Protein AF-0000000084335962 (afdb_homodimer)

Nearest PDB structures (foldseek):
  7f11-assembly1_B  TM=6.198E-01  e=8.170E-02  Aspergillus novofumigatus
  2bng-assembly1_B  TM=5.972E-01  e=1.696E-01  Mycobacterium tuberculosis H37Rv
  2z7a-assembly3_C-2  TM=6.739E-01  e=1.696E-01  Mycobacterium tuberculosis H37Rv
  7f0z-assembly1_A  TM=6.011E-01  e=1.330E-01  Aspergillus novofumigatus
  7f0o-assembly1_A  TM=6.010E-01  e=1.916E-01  Aspergillus novofumigatus

Solvent-accessible surface area (backbone atoms only — not comparable to full-atom values): 21129 Å² total; per-residue (Å²): 117,60,56,64,49,21,53,50,40,30,54,48,22,48,51,49,27,51,48,42,46,52,49,37,52,50,50,47,52,52,50,50,52,47,52,50,42,45,61,50,42,71,38,55,28,74,67,78,79,64,90,78,77,74,66,77,54,70,23,54,7,99,49,77,55,53,70,32,32,51,51,47,51,54,50,49,34,51,41,35,66,54,38,39,56,54,40,73,69,58,44,51,52,34,41,55,54,25,54,57,38,35,42,67,42,51,54,51,50,51,50,51,39,51,75,71,38,50,62,58,48,28,47,75,52,55,22,37,30,44,61,45,78,73,48,72,50,72,40,74,92,73,27,33,40,40,41,35,30,39,38,36,39,40,40,83,58,32,39,35,33,27,40,35,30,34,37,32,30,58,40,84,46,67,52,36,76,75,28,48,76,16,50,30,38,34,76,48,47,78,76,43,78,44,80,73,47,76,47,74,53,78,80,122,118,62,56,63,48,22,54,49,41,29,51,48,22,47,52,48,26,51,47,45,46,52,49,37,52,50,50,47,51,52,52,52,51,48,52,50,41,46,59,49,42,72,34,52,32,74,69,76,79,67,98,79,79,76,67,77,56,68,23,52,6,96,48,78,53,54,69,31,32,50,51,47,51,53,51,50,35,51,41,36,64,53,38,39,55,53,40,71,69,56,44,51,53,34,41,56,55,25,53,56,38,33,41,67,43,51,55,51,51,51,51,51,39,51,74,71,36,49,63,58,47,28,48,77,52,57,23,36,31,44,60,45,78,73,48,71,50,73,40,73,94,75,27,31,40,40,40,35,30,37,38,35,39,38,40,82,58,33,38,36,33,27,40,35,29,34,37,32,30,57,40,82,46,71,56,37,76,75,26,48,74,16,50,30,37,34,75,50,47,78,77,42,78,43,81,73,48,76,47,72,52,79,80,123

Radius of gyration: 31.2 Å; Cα contacts (8 Å, |Δi|>4): 691; chains: 2; bounding box: 43×118×67 Å

Organism: NCBI:txid1302689

InterPro domains:
  IPR022276 Conjugative transposon, TraK [TIGR03781] (3-200)

pLDDT: mean 79.62, std 20.99, range [26.0, 98.38]

Sequence (408 aa):
MLIKNIEAKIRLATVIAMGSLVSSVIICGIVSVFAFKQVANARQSVYILDNNVPILAKQTDMQVNRPAEYRAHVDLFHTLFFSLTPDDKYIEYQLKKAMYLIDESGAREYDDLKEKGFFTSILSSSSVLTLQTDSILLDVPRHYFRYYGKLKIDRRSSTLTRSLVTEGYLKDIPRSDNNPHGVLITGWKTLENKDLSDVQKNSFMLIKNIEAKIRLATVIAMGSLVSSVIICGIVSVFAFKQVANARQSVYILDNNVPILAKQTDMQVNRPAEYRAHVDLFHTLFFSLTPDDKYIEYQLKKAMYLIDESGAREYDDLKEKGFFTSILSSSSVLTLQTDSILLDVPRHYFRYYGKLKIDRRSSTLTRSLVTEGYLKDIPRSDNNPHGVLITGWKTLENKDLSDVQKNSF

Structure (mmCIF, N/CA/C/O backbone):
data_AF-0000000084335962-model_v1
#
loop_
_entity.id
_entity.type
_entity.pdbx_description
1 polymer 'Conjugative transposon TraK protein'
#
loop_
_atom_site.group_PDB
_atom_site.id
_atom_site.type_symbol
_atom_site.label_atom_id
_atom_site.label_alt_id
_atom_site.label_comp_id
_atom_site.label_asym_id
_atom_site.label_entity_id
_atom_site.label_seq_id
_atom_site.pdbx_PDB_ins_code
_atom_site.Cartn_x
_atom_site.Cartn_y
_atom_site.Cartn_z
_atom_site.occupancy
_atom_site.B_iso_or_equiv
_atom_site.auth_seq_id
_atom_site.auth_comp_id
_atom_site.auth_asym_id
_atom_site.auth_atom_id
_atom_site.pdbx_PDB_model_num
ATOM 1 N N . MET A 1 1 ? 0.056 82.062 32.281 1 54.19 1 MET A N 1
ATOM 2 C CA . MET A 1 1 ? 1.149 81.375 31.609 1 54.19 1 MET A CA 1
ATOM 3 C C . MET A 1 1 ? 1.216 79.875 32.031 1 54.19 1 MET A C 1
ATOM 5 O O . MET A 1 1 ? 1.435 79 31.219 1 54.19 1 MET A O 1
ATOM 9 N N . LEU A 1 2 ? 0.916 79.625 33.281 1 59.97 2 LEU A N 1
ATOM 10 C CA . LEU A 1 2 ? 1.034 78.312 33.906 1 59.97 2 LEU A CA 1
ATOM 11 C C . LEU A 1 2 ? -0.099 77.438 33.438 1 59.97 2 LEU A C 1
ATOM 13 O O . LEU A 1 2 ? 0.123 76.25 33.188 1 59.97 2 LEU A O 1
ATOM 17 N N . ILE A 1 3 ? -1.208 78 33.344 1 60.53 3 ILE A N 1
ATOM 18 C CA . ILE A 1 3 ? -2.4 77.188 33 1 60.53 3 ILE A CA 1
ATOM 19 C C . ILE A 1 3 ? -2.293 76.75 31.547 1 60.53 3 ILE A C 1
ATOM 21 O O . ILE A 1 3 ? -2.629 75.562 31.266 1 60.53 3 ILE A O 1
ATOM 25 N N . LYS A 1 4 ? -1.823 77.562 30.719 1 64.56 4 LYS A N 1
ATOM 26 C CA . LYS A 1 4 ? -1.651 77.188 29.312 1 64.56 4 LYS A CA 1
ATOM 27 C C . LYS A 1 4 ? -0.64 76.062 29.156 1 64.56 4 LYS A C 1
ATOM 29 O O . LYS A 1 4 ? -0.804 75.188 28.297 1 64.56 4 LYS A O 1
ATOM 34 N N . ASN A 1 5 ? 0.184 76 30.156 1 66.44 5 ASN A N 1
ATOM 35 C CA . ASN A 1 5 ? 1.223 75 30.141 1 66.44 5 ASN A CA 1
ATOM 36 C C . ASN A 1 5 ? 0.675 73.625 30.562 1 66.44 5 ASN A C 1
ATOM 38 O O . ASN A 1 5 ? 1.045 72.562 30 1 66.44 5 ASN A O 1
ATOM 42 N N . ILE A 1 6 ? -0.228 73.75 31.438 1 64.81 6 ILE A N 1
ATOM 43 C CA . ILE A 1 6 ? -0.814 72.5 31.953 1 64.81 6 ILE A CA 1
ATOM 44 C C . ILE A 1 6 ? -1.733 71.875 30.891 1 64.81 6 ILE A C 1
ATOM 46 O O . ILE A 1 6 ? -1.738 70.688 30.688 1 64.81 6 ILE A O 1
ATOM 50 N N . GLU A 1 7 ? -2.465 72.812 30.344 1 69.56 7 GLU A N 1
ATOM 51 C CA . GLU A 1 7 ? -3.355 72.375 29.281 1 69.56 7 GLU A CA 1
ATOM 52 C C . GLU A 1 7 ? -2.568 71.75 28.125 1 69.56 7 GLU A C 1
ATOM 54 O O . GLU A 1 7 ? -2.994 70.75 27.531 1 69.56 7 GLU A O 1
ATOM 59 N N . ALA A 1 8 ? -1.436 72.188 27.844 1 70.56 8 ALA A N 1
ATOM 60 C CA . ALA A 1 8 ? -0.576 71.688 26.781 1 70.56 8 ALA A CA 1
ATOM 61 C C . ALA A 1 8 ? -0.009 70.312 27.125 1 70.56 8 ALA A C 1
ATOM 63 O O . ALA A 1 8 ? 0.086 69.438 26.281 1 70.56 8 ALA A O 1
ATOM 64 N N . LYS A 1 9 ? 0.22 70.188 28.406 1 65.75 9 LYS A N 1
ATOM 65 C CA . LYS A 1 9 ? 0.768 68.875 28.875 1 65.75 9 LYS A CA 1
ATOM 66 C C . LYS A 1 9 ? -0.287 67.812 28.828 1 65.75 9 LYS A C 1
ATOM 68 O O . LYS A 1 9 ? 0.014 66.688 28.484 1 65.75 9 LYS A O 1
ATOM 73 N N . ILE A 1 10 ? -1.453 68.125 29.125 1 68.94 10 ILE A N 1
ATOM 74 C CA . ILE A 1 10 ? -2.553 67.188 29.109 1 68.94 10 ILE A CA 1
ATOM 75 C C . ILE A 1 10 ? -2.871 66.75 27.672 1 68.94 10 ILE A C 1
ATOM 77 O O . ILE A 1 10 ? -3.125 65.625 27.406 1 68.94 10 ILE A O 1
ATOM 81 N N . ARG A 1 11 ? -2.91 67.75 26.875 1 72.38 11 ARG A N 1
ATOM 82 C CA . ARG A 1 11 ? -3.15 67.5 25.453 1 72.38 11 ARG A CA 1
ATOM 83 C C . ARG A 1 11 ? -2.068 66.562 24.875 1 72.38 11 ARG A C 1
ATOM 85 O O . ARG A 1 11 ? -2.365 65.625 24.109 1 72.38 11 ARG A O 1
ATOM 92 N N . LEU A 1 12 ? -0.862 66.75 25.359 1 68.81 12 LEU A N 1
ATOM 93 C CA . LEU A 1 12 ? 0.26 65.938 24.922 1 68.81 12 LEU A CA 1
ATOM 94 C C . LEU A 1 12 ? 0.115 64.5 25.422 1 68.81 12 LEU A C 1
ATOM 96 O O . LEU A 1 12 ? 0.369 63.562 24.688 1 68.81 12 LEU A O 1
ATOM 100 N N . ALA A 1 13 ? -0.301 64.5 26.609 1 68 13 ALA A N 1
ATOM 101 C CA . ALA A 1 13 ? -0.476 63.156 27.219 1 68 13 ALA A CA 1
ATOM 102 C C . ALA A 1 13 ? -1.578 62.375 26.516 1 68 13 ALA A C 1
ATOM 104 O O . ALA A 1 13 ? -1.45 61.156 26.297 1 68 13 ALA A O 1
ATOM 105 N N . THR A 1 14 ? -2.58 63.031 26.141 1 71.44 14 THR A N 1
ATOM 106 C CA . THR A 1 14 ? -3.695 62.406 25.438 1 71.44 14 THR A CA 1
ATOM 107 C C . THR A 1 14 ? -3.275 61.969 24.047 1 71.44 14 THR A C 1
ATOM 109 O O . THR A 1 14 ? -3.648 60.875 23.578 1 71.44 14 THR A O 1
ATOM 112 N N . VAL A 1 15 ? -2.484 62.781 23.438 1 75.06 15 VAL A N 1
ATOM 113 C CA . VAL A 1 15 ? -2.006 62.469 22.094 1 75.06 15 VAL A CA 1
ATOM 114 C C . VAL A 1 15 ? -1.077 61.25 22.156 1 75.06 15 VAL A C 1
ATOM 116 O O . VAL A 1 15 ? -1.158 60.375 21.312 1 75.06 15 VAL A O 1
ATOM 119 N N . ILE A 1 16 ? -0.33 61.219 23.234 1 69.75 16 ILE A N 1
ATOM 120 C CA . ILE A 1 16 ? 0.601 60.094 23.422 1 69.75 16 ILE A CA 1
ATOM 121 C C . ILE A 1 16 ? -0.175 58.844 23.734 1 69.75 16 ILE A C 1
ATOM 123 O O . ILE A 1 16 ? 0.145 57.75 23.219 1 69.75 16 ILE A O 1
ATOM 127 N N . ALA A 1 17 ? -1.169 58.969 24.547 1 68.94 17 ALA A N 1
ATOM 128 C CA . ALA A 1 17 ? -1.993 57.812 24.922 1 68.94 17 ALA A CA 1
ATOM 129 C C . ALA A 1 17 ? -2.746 57.281 23.703 1 68.94 17 ALA A C 1
ATOM 131 O O . ALA A 1 17 ? -2.791 56.062 23.484 1 68.94 17 ALA A O 1
ATOM 132 N N . MET A 1 18 ? -3.273 58.125 22.938 1 75.12 18 MET A N 1
ATOM 133 C CA . MET A 1 18 ? -3.99 57.75 21.734 1 75.12 18 MET A CA 1
ATOM 134 C C . MET A 1 18 ? -3.037 57.125 20.719 1 75.12 18 MET A C 1
ATOM 136 O O . MET A 1 18 ? -3.373 56.125 20.062 1 75.12 18 MET A O 1
ATOM 140 N N . GLY A 1 19 ? -1.897 57.75 20.641 1 73.25 19 GLY A N 1
ATOM 141 C CA . GLY A 1 19 ? -0.88 57.219 19.766 1 73.25 19 GLY A CA 1
ATOM 142 C C . GLY A 1 19 ? -0.444 55.812 20.141 1 73.25 19 GLY A C 1
ATOM 143 O O . GLY A 1 19 ? -0.297 54.938 19.281 1 73.25 19 GLY A O 1
ATOM 144 N N . SER A 1 20 ? -0.323 55.656 21.406 1 71.06 20 SER A N 1
ATOM 145 C CA . SER A 1 20 ? 0.079 54.344 21.906 1 71.06 20 SER A CA 1
ATOM 146 C C . SER A 1 20 ? -1.002 53.281 21.656 1 71.06 20 SER A C 1
ATOM 148 O O . SER A 1 20 ? -0.699 52.156 21.312 1 71.06 20 SER A O 1
ATOM 150 N N . LEU A 1 21 ? -2.217 53.688 21.797 1 71.31 21 LEU A N 1
ATOM 151 C CA . LEU A 1 21 ? -3.34 52.781 21.547 1 71.31 21 LEU A CA 1
ATOM 152 C C . LEU A 1 21 ? -3.404 52.406 20.078 1 71.31 21 LEU A C 1
ATOM 154 O O . LEU A 1 21 ? -3.582 51.219 19.75 1 71.31 21 LEU A O 1
ATOM 158 N N . VAL A 1 22 ? -3.203 53.375 19.25 1 76.94 22 VAL A N 1
ATOM 159 C CA . VAL A 1 22 ? -3.254 53.156 17.812 1 76.94 22 VAL A CA 1
ATOM 160 C C . VAL A 1 22 ? -2.09 52.25 17.391 1 76.94 22 VAL A C 1
ATOM 162 O O . VAL A 1 22 ? -2.266 51.344 16.594 1 76.94 22 VAL A O 1
ATOM 165 N N . SER A 1 23 ? -0.954 52.469 17.969 1 73.75 23 SER A N 1
ATOM 166 C CA . SER A 1 23 ? 0.224 51.656 17.656 1 73.75 23 SER A CA 1
ATOM 167 C C . SER A 1 23 ? 0.04 50.219 18.109 1 73.75 23 SER A C 1
ATOM 169 O O . SER A 1 23 ? 0.428 49.281 17.406 1 73.75 23 SER A O 1
ATOM 171 N N . SER A 1 24 ? -0.602 50.125 19.188 1 70.56 24 SER A N 1
ATOM 172 C CA . SER A 1 24 ? -0.849 48.781 19.703 1 70.56 24 SER A CA 1
ATOM 173 C C . SER A 1 24 ? -1.813 48.031 18.812 1 70.56 24 SER A C 1
ATOM 175 O O . SER A 1 24 ? -1.619 46.844 18.562 1 70.56 24 SER A O 1
ATOM 177 N N . VAL A 1 25 ? -2.785 48.688 18.359 1 73.69 25 VAL A N 1
ATOM 178 C CA . VAL A 1 25 ? -3.771 48.062 17.484 1 73.69 25 VAL A CA 1
ATOM 179 C C . VAL A 1 25 ? -3.115 47.688 16.156 1 73.69 25 VAL A C 1
ATOM 181 O O . VAL A 1 25 ? -3.355 46.594 15.625 1 73.69 25 VAL A O 1
ATOM 184 N N . ILE A 1 26 ? -2.232 48.5 15.719 1 76.38 26 ILE A N 1
ATOM 185 C CA . ILE A 1 26 ? -1.526 48.25 14.469 1 76.38 26 ILE A CA 1
ATOM 186 C C . ILE A 1 26 ? -0.59 47.062 14.633 1 76.38 26 ILE A C 1
ATOM 188 O O . ILE A 1 26 ? -0.551 46.156 13.781 1 76.38 26 ILE A O 1
ATOM 192 N N . ILE A 1 27 ? 0.052 47.031 15.742 1 69.62 27 ILE A N 1
ATOM 193 C CA . ILE A 1 27 ? 0.98 45.938 16 1 69.62 27 ILE A CA 1
ATOM 194 C C . ILE A 1 27 ? 0.209 44.625 16.125 1 69.62 27 ILE A C 1
ATOM 196 O O . ILE A 1 27 ? 0.619 43.594 15.578 1 69.62 27 ILE A O 1
ATOM 200 N N . CYS A 1 28 ? -0.91 44.75 16.812 1 67.31 28 CYS A N 1
ATOM 201 C CA . CYS A 1 28 ? -1.752 43.562 16.969 1 67.31 28 CYS A CA 1
ATOM 202 C C . CYS A 1 28 ? -2.244 43.062 15.617 1 67.31 28 CYS A C 1
ATOM 204 O O . CYS A 1 28 ? -2.271 41.844 15.367 1 67.31 28 CYS A O 1
ATOM 206 N N . GLY A 1 29 ? -2.582 43.938 14.766 1 69.88 29 GLY A N 1
ATOM 207 C CA . GLY A 1 29 ? -3.012 43.594 13.422 1 69.88 29 GLY A CA 1
ATOM 208 C C . GLY A 1 29 ? -1.917 42.938 12.594 1 69.88 29 GLY A C 1
ATOM 209 O O . GLY A 1 29 ? -2.145 41.938 11.945 1 69.88 29 GLY A O 1
ATOM 210 N N . ILE A 1 30 ? -0.74 43.469 12.711 1 70.62 30 ILE A N 1
ATOM 211 C CA . ILE A 1 30 ? 0.401 42.969 11.953 1 70.62 30 ILE A CA 1
ATOM 212 C C . ILE A 1 30 ? 0.778 41.562 12.445 1 70.62 30 ILE A C 1
ATOM 214 O O . ILE A 1 30 ? 1.023 40.656 11.648 1 70.62 30 ILE A O 1
ATOM 218 N N . VAL A 1 31 ? 0.738 41.375 13.727 1 65.75 31 VAL A N 1
ATOM 219 C CA . VAL A 1 31 ? 1.104 40.094 14.312 1 65.75 31 VAL A CA 1
ATOM 220 C C . VAL A 1 31 ? 0.062 39.062 13.938 1 65.75 31 VAL A C 1
ATOM 222 O O . VAL A 1 31 ? 0.407 37.906 13.633 1 65.75 31 VAL A O 1
ATOM 225 N N . SER A 1 32 ? -1.162 39.469 13.867 1 66.06 32 SER A N 1
ATOM 226 C CA . SER A 1 32 ? -2.244 38.562 13.5 1 66.06 32 SER A CA 1
ATOM 227 C C . SER A 1 32 ? -2.117 38.094 12.047 1 66.06 32 SER A C 1
ATOM 229 O O . SER A 1 32 ? -2.305 36.938 11.742 1 66.06 32 SER A O 1
ATOM 231 N N . VAL A 1 33 ? -1.782 38.938 11.219 1 67.88 33 VAL A N 1
ATOM 232 C CA . VAL A 1 33 ? -1.64 38.625 9.805 1 67.88 33 VAL A CA 1
ATOM 233 C C . VAL A 1 33 ? -0.41 37.75 9.594 1 67.88 33 VAL A C 1
ATOM 235 O O . VAL A 1 33 ? -0.453 36.781 8.828 1 67.88 33 VAL A O 1
ATOM 238 N N . PHE A 1 34 ? 0.594 38.031 10.344 1 60.34 34 PHE A N 1
ATOM 239 C CA . PHE A 1 34 ? 1.812 37.25 10.242 1 60.34 34 PHE A CA 1
ATOM 240 C C . PHE A 1 34 ? 1.6 35.844 10.812 1 60.34 34 PHE A C 1
ATOM 242 O O . PHE A 1 34 ? 2.107 34.875 10.266 1 60.34 34 PHE A O 1
ATOM 249 N N . ALA A 1 35 ? 0.937 35.875 11.906 1 57.59 35 ALA A N 1
ATOM 250 C CA . ALA A 1 35 ? 0.609 34.562 12.5 1 57.59 35 ALA A CA 1
ATOM 251 C C . ALA A 1 35 ? -0.251 33.719 11.555 1 57.59 35 ALA A C 1
ATOM 253 O O . ALA A 1 35 ? -0.028 32.531 11.406 1 57.59 35 ALA A O 1
ATOM 254 N N . PHE A 1 36 ? -1.109 34.406 10.914 1 57.09 36 PHE A N 1
ATOM 255 C CA . PHE A 1 36 ? -1.964 33.75 9.938 1 57.09 36 PHE A CA 1
ATOM 256 C C . PHE A 1 36 ? -1.146 33.281 8.742 1 57.09 36 PHE A C 1
ATOM 258 O O . PHE A 1 36 ? -1.374 32.188 8.227 1 57.09 36 PHE A O 1
ATOM 265 N N . LYS A 1 37 ? -0.287 34.094 8.367 1 54.66 37 LYS A N 1
ATOM 266 C CA . LYS A 1 37 ? 0.562 33.719 7.23 1 54.66 37 LYS A CA 1
ATOM 267 C C . LYS A 1 37 ? 1.523 32.594 7.602 1 54.66 37 LYS A C 1
ATOM 269 O O . LYS A 1 37 ? 1.795 31.703 6.785 1 54.66 37 LYS A O 1
ATOM 274 N N . GLN A 1 38 ? 2.057 32.688 8.766 1 49.75 38 GLN A N 1
ATOM 275 C CA . GLN A 1 38 ? 2.957 31.641 9.203 1 49.75 38 GLN A CA 1
ATOM 276 C C . GLN A 1 38 ? 2.236 30.297 9.266 1 49.75 38 GLN A C 1
ATOM 278 O O . GLN A 1 38 ? 2.809 29.266 8.922 1 49.75 38 GLN A O 1
ATOM 283 N N . VAL A 1 39 ? 1.096 30.438 9.766 1 47.78 39 VAL A N 1
ATOM 284 C CA . VAL A 1 39 ? 0.271 29.234 9.766 1 47.78 39 VAL A CA 1
ATOM 285 C C . VAL A 1 39 ? 0.017 28.781 8.328 1 47.78 39 VAL A C 1
ATOM 287 O O . VAL A 1 39 ? 0.076 27.578 8.031 1 47.78 39 VAL A O 1
ATOM 290 N N . ALA A 1 40 ? -0.13 29.75 7.496 1 45.59 40 ALA A N 1
ATOM 291 C CA . ALA A 1 40 ? -0.346 29.469 6.082 1 45.59 40 ALA A CA 1
ATOM 292 C C . ALA A 1 40 ? 0.943 28.984 5.414 1 45.59 40 ALA A C 1
ATOM 294 O O . ALA A 1 40 ? 0.928 28.062 4.605 1 45.59 40 ALA A O 1
ATOM 295 N N . ASN A 1 41 ? 2.012 29.734 5.645 1 44.44 41 ASN A N 1
ATOM 296 C CA . ASN A 1 41 ? 3.309 29.375 5.074 1 44.44 41 ASN A CA 1
ATOM 297 C C . ASN A 1 41 ? 3.824 28.047 5.625 1 44.44 41 ASN A C 1
ATOM 299 O O . ASN A 1 41 ? 4.516 27.312 4.93 1 44.44 41 ASN A O 1
ATOM 303 N N . ALA A 1 42 ? 3.83 27.984 6.934 1 39.28 42 ALA A N 1
ATOM 304 C CA . ALA A 1 42 ? 4.18 26.656 7.426 1 39.28 42 ALA A CA 1
ATOM 305 C C . ALA A 1 42 ? 3.484 25.578 6.613 1 39.28 42 ALA A C 1
ATOM 307 O O . ALA A 1 42 ? 4.016 24.469 6.457 1 39.28 42 ALA A O 1
ATOM 308 N N . ARG A 1 43 ? 2.461 26.031 6.023 1 37.12 43 ARG A N 1
ATOM 309 C CA . ARG A 1 43 ? 1.782 25.172 5.059 1 37.12 43 ARG A CA 1
ATOM 310 C C . ARG A 1 43 ? 2.475 25.219 3.699 1 37.12 43 ARG A C 1
ATOM 312 O O . ARG A 1 43 ? 2.232 24.375 2.844 1 37.12 43 ARG A O 1
ATOM 319 N N . GLN A 1 44 ? 3.299 26.266 3.326 1 33.94 44 GLN A N 1
ATOM 320 C CA . GLN A 1 44 ? 3.811 26.5 1.979 1 33.94 44 GLN A CA 1
ATOM 321 C C . GLN A 1 44 ? 5.07 25.672 1.72 1 33.94 44 GLN A C 1
ATOM 323 O O . GLN A 1 44 ? 5.953 25.594 2.572 1 33.94 44 GLN A O 1
ATOM 328 N N . SER A 1 45 ? 5.152 24.812 0.642 1 33.16 45 SER A N 1
ATOM 329 C CA . SER A 1 45 ? 6.07 23.891 -0.019 1 33.16 45 SER A CA 1
ATOM 330 C C . SER A 1 45 ? 7.273 24.641 -0.595 1 33.16 45 SER A C 1
ATOM 332 O O . SER A 1 45 ? 7.133 25.734 -1.132 1 33.16 45 SER A O 1
ATOM 334 N N . VAL A 1 46 ? 8.438 24.578 0.016 1 28.84 46 VAL A N 1
ATOM 335 C CA . VAL A 1 46 ? 9.688 25.047 -0.561 1 28.84 46 VAL A CA 1
ATOM 336 C C . VAL A 1 46 ? 9.883 24.453 -1.949 1 28.84 46 VAL A C 1
ATOM 338 O O . VAL A 1 46 ? 9.766 23.234 -2.127 1 28.84 46 VAL A O 1
ATOM 341 N N . TYR A 1 47 ? 9.758 25.266 -2.936 1 27.78 47 TYR A N 1
ATOM 342 C CA . TYR A 1 47 ? 10.117 25.062 -4.336 1 27.78 47 TYR A CA 1
ATOM 343 C C . TYR A 1 47 ? 11.617 24.859 -4.496 1 27.78 47 TYR A C 1
ATOM 345 O O . TYR A 1 47 ? 12.414 25.719 -4.137 1 27.78 47 TYR A O 1
ATOM 353 N N . ILE A 1 48 ? 12.188 23.734 -4.188 1 27.56 48 ILE A N 1
ATOM 354 C CA . ILE A 1 48 ? 13.57 23.688 -4.629 1 27.56 48 ILE A CA 1
ATOM 355 C C . ILE A 1 48 ? 13.625 23.5 -6.145 1 27.56 48 ILE A C 1
ATOM 357 O O . ILE A 1 48 ? 13.023 22.562 -6.688 1 27.56 48 ILE A O 1
ATOM 361 N N . LEU A 1 49 ? 13.906 24.547 -6.84 1 26.45 49 LEU A N 1
ATOM 362 C CA . LEU A 1 49 ? 14.25 24.781 -8.242 1 26.45 49 LEU A CA 1
ATOM 363 C C . LEU A 1 49 ? 15.43 23.906 -8.656 1 26.45 49 LEU A C 1
ATOM 365 O O . LEU A 1 49 ? 16.578 24.203 -8.312 1 26.45 49 LEU A O 1
ATOM 369 N N . ASP A 1 50 ? 15.547 22.641 -8.406 1 27.91 50 ASP A N 1
ATOM 370 C CA . ASP A 1 50 ? 16.75 22.234 -9.141 1 27.91 50 ASP A CA 1
ATOM 371 C C . ASP A 1 50 ? 16.531 22.344 -10.648 1 27.91 50 ASP A C 1
ATOM 373 O O . ASP A 1 50 ? 15.391 22.406 -11.117 1 27.91 50 ASP A O 1
ATOM 377 N N . ASN A 1 51 ? 17.5 22.141 -11.57 1 31.41 51 ASN A N 1
ATOM 378 C CA . ASN A 1 51 ? 17.766 22.578 -12.938 1 31.41 51 ASN A CA 1
ATOM 379 C C . ASN A 1 51 ? 16.562 22.328 -13.852 1 31.41 51 ASN A C 1
ATOM 381 O O . ASN A 1 51 ? 16.203 23.188 -14.656 1 31.41 51 ASN A O 1
ATOM 385 N N . ASN A 1 52 ? 16.484 21.109 -14.812 1 29.8 52 ASN A N 1
ATOM 386 C CA . ASN A 1 52 ? 15.758 20.922 -16.062 1 29.8 52 ASN A CA 1
ATOM 387 C C . ASN A 1 52 ? 14.266 20.703 -15.82 1 29.8 52 ASN A C 1
ATOM 389 O O . ASN A 1 52 ? 13.43 21.203 -16.562 1 29.8 52 ASN A O 1
ATOM 393 N N . VAL A 1 53 ? 13.836 19.406 -15.617 1 27.64 53 VAL A N 1
ATOM 394 C CA . VAL A 1 53 ? 12.398 19.172 -15.719 1 27.64 53 VAL A CA 1
ATOM 395 C C . VAL A 1 53 ? 11.68 19.812 -14.539 1 27.64 53 VAL A C 1
ATOM 397 O O . VAL A 1 53 ? 12.016 19.562 -13.383 1 27.64 53 VAL A O 1
ATOM 400 N N . PRO A 1 54 ? 11.156 21.016 -14.82 1 28.44 54 PRO A N 1
ATOM 401 C CA . PRO A 1 54 ? 10.383 21.75 -13.812 1 28.44 54 PRO A CA 1
ATOM 402 C C . PRO A 1 54 ? 9.391 20.859 -13.07 1 28.44 54 PRO A C 1
ATOM 404 O O . PRO A 1 54 ? 8.484 20.281 -13.695 1 28.44 54 PRO A O 1
ATOM 407 N N . ILE A 1 55 ? 9.844 19.766 -12.625 1 27.8 55 ILE A N 1
ATOM 408 C CA . ILE A 1 55 ? 8.727 19.094 -11.977 1 27.8 55 ILE A CA 1
ATOM 409 C C . ILE A 1 55 ? 8.148 19.984 -10.875 1 27.8 55 ILE A C 1
ATOM 411 O O . ILE A 1 55 ? 8.852 20.375 -9.953 1 27.8 55 ILE A O 1
ATOM 415 N N . LEU A 1 56 ? 7.297 20.812 -11.289 1 26.41 56 LEU A N 1
ATOM 416 C CA . LEU A 1 56 ? 6.477 21.641 -10.422 1 26.41 56 LEU A CA 1
ATOM 417 C C . LEU A 1 56 ? 6.047 20.859 -9.18 1 26.41 56 LEU A C 1
ATOM 419 O O . LEU A 1 56 ? 5.266 19.906 -9.273 1 26.41 56 LEU A O 1
ATOM 423 N N . ALA A 1 57 ? 7.012 20.281 -8.578 1 28.88 57 ALA A N 1
ATOM 424 C CA . ALA A 1 57 ? 6.52 19.688 -7.332 1 28.88 57 ALA A CA 1
ATOM 425 C C . ALA A 1 57 ? 5.973 20.766 -6.395 1 28.88 57 ALA A C 1
ATOM 427 O O . ALA A 1 57 ? 6.719 21.625 -5.938 1 28.88 57 ALA A O 1
ATOM 428 N N . LYS A 1 58 ? 4.941 21.453 -6.832 1 29.62 58 LYS A N 1
ATOM 429 C CA . LYS A 1 58 ? 4.297 22.312 -5.844 1 29.62 58 LYS A CA 1
ATOM 430 C C . LYS A 1 58 ? 4.559 21.812 -4.426 1 29.62 58 LYS A C 1
ATOM 432 O O . LYS A 1 58 ? 4.48 20.609 -4.16 1 29.62 58 LYS A O 1
ATOM 437 N N . GLN A 1 59 ? 5.574 22.422 -3.896 1 30.97 59 GLN A N 1
ATOM 438 C CA . GLN A 1 59 ? 5.93 22.297 -2.486 1 30.97 59 GLN A CA 1
ATOM 439 C C . GLN A 1 59 ? 4.684 22.266 -1.606 1 30.97 59 GLN A C 1
ATOM 441 O O . GLN A 1 59 ? 4.168 23.312 -1.208 1 30.97 59 GLN A O 1
ATOM 446 N N . THR A 1 60 ? 3.596 21.953 -2.117 1 31.98 60 THR A N 1
ATOM 447 C CA . THR A 1 60 ? 2.611 21.922 -1.04 1 31.98 60 THR A CA 1
ATOM 448 C C . THR A 1 60 ? 3.246 21.406 0.254 1 31.98 60 THR A C 1
ATOM 450 O O . THR A 1 60 ? 4.102 20.531 0.227 1 31.98 60 THR A O 1
ATOM 453 N N . ASP A 1 61 ? 3.369 22.328 1.388 1 33.56 61 ASP A N 1
ATOM 454 C CA . ASP A 1 61 ? 3.758 21.891 2.723 1 33.56 61 ASP A CA 1
ATOM 455 C C . ASP A 1 61 ? 3.84 20.359 2.791 1 33.56 61 ASP A C 1
ATOM 457 O O . ASP A 1 61 ? 3.242 19.672 1.969 1 33.56 61 ASP A O 1
ATOM 461 N N . MET A 1 62 ? 5.098 19.844 3.383 1 38.25 62 MET A N 1
ATOM 462 C CA . MET A 1 62 ? 4.91 18.531 3.994 1 38.25 62 MET A CA 1
ATOM 463 C C . MET A 1 62 ? 3.43 18.219 4.195 1 38.25 62 MET A C 1
ATOM 465 O O . MET A 1 62 ? 3.074 17.203 4.773 1 38.25 62 MET A O 1
ATOM 469 N N . GLN A 1 63 ? 2.549 19.344 3.947 1 47.38 63 GLN A N 1
ATOM 470 C CA . GLN A 1 63 ? 1.094 19.312 4.055 1 47.38 63 GLN A CA 1
ATOM 471 C C . GLN A 1 63 ? 0.503 18.188 3.205 1 47.38 63 GLN A C 1
ATOM 473 O O . GLN A 1 63 ? 1.13 17.734 2.244 1 47.38 63 GLN A O 1
ATOM 478 N N . VAL A 1 64 ? -0.445 17.812 3.66 1 58.06 64 VAL A N 1
ATOM 479 C CA . VAL A 1 64 ? -1.287 16.672 3.318 1 58.06 64 VAL A CA 1
ATOM 480 C C . VAL A 1 64 ? -1.764 16.797 1.873 1 58.06 64 VAL A C 1
ATOM 482 O O . VAL A 1 64 ? -2.289 17.844 1.474 1 58.06 64 VAL A O 1
ATOM 485 N N . ASN A 1 65 ? -0.879 16.453 0.828 1 72.12 65 ASN A N 1
ATOM 486 C CA . ASN A 1 65 ? -1.518 16.156 -0.448 1 72.12 65 ASN A CA 1
ATOM 487 C C . ASN A 1 65 ? -2.625 15.109 -0.286 1 72.12 65 ASN A C 1
ATOM 489 O O . ASN A 1 65 ? -2.426 13.93 -0.585 1 72.12 65 ASN A O 1
ATOM 493 N N . ARG A 1 66 ? -3.705 15.695 0.144 1 81.19 66 ARG A N 1
ATOM 494 C CA . ARG A 1 66 ? -4.793 14.805 0.531 1 81.19 66 ARG A CA 1
ATOM 495 C C . ARG A 1 66 ? -5.34 14.047 -0.676 1 81.19 66 ARG A C 1
ATOM 497 O O . ARG A 1 66 ? -5.586 12.844 -0.603 1 81.19 66 ARG A O 1
ATOM 504 N N . PRO A 1 67 ? -5.453 14.758 -1.902 1 86.19 67 PRO A N 1
ATOM 505 C CA . PRO A 1 67 ? -5.941 13.992 -3.051 1 86.19 67 PRO A CA 1
ATOM 506 C C . PRO A 1 67 ? -5.023 12.828 -3.416 1 86.19 67 PRO A C 1
ATOM 508 O O . PRO A 1 67 ? -5.5 11.742 -3.766 1 86.19 67 PRO A O 1
ATOM 511 N N . ALA A 1 68 ? -3.723 13.062 -3.318 1 86.44 68 ALA A N 1
ATOM 512 C CA . ALA A 1 68 ? -2.783 11.977 -3.596 1 86.44 68 ALA A CA 1
ATOM 513 C C . ALA A 1 68 ? -2.926 10.852 -2.574 1 86.44 68 ALA A C 1
ATOM 515 O O . ALA A 1 68 ? -2.842 9.672 -2.924 1 86.44 68 ALA A O 1
ATOM 516 N N . GLU A 1 69 ? -3.121 11.188 -1.364 1 88.94 69 GLU A N 1
ATOM 517 C CA . GLU A 1 69 ? -3.311 10.195 -0.314 1 88.94 69 GLU A CA 1
ATOM 518 C C . GLU A 1 69 ? -4.605 9.414 -0.522 1 88.94 69 GLU A C 1
ATOM 520 O O . GLU A 1 69 ? -4.656 8.203 -0.283 1 88.94 69 GLU A O 1
ATOM 525 N N . TYR A 1 70 ? -5.629 10.195 -0.951 1 92.75 70 TYR A N 1
ATOM 526 C CA . TYR A 1 70 ? -6.898 9.539 -1.239 1 92.75 70 TYR A CA 1
ATOM 527 C C . TYR A 1 70 ? -6.734 8.492 -2.34 1 92.75 70 TYR A C 1
ATOM 529 O O . TYR A 1 70 ? -7.207 7.363 -2.205 1 92.75 70 TYR A O 1
ATOM 537 N N . ARG A 1 71 ? -6.07 8.852 -3.426 1 93.94 71 ARG A N 1
ATOM 538 C CA . ARG A 1 71 ? -5.855 7.914 -4.527 1 93.94 71 ARG A CA 1
ATOM 539 C C . ARG A 1 71 ? -5.043 6.711 -4.07 1 93.94 71 ARG A C 1
ATOM 541 O O . ARG A 1 71 ? -5.348 5.574 -4.438 1 93.94 71 ARG A O 1
ATOM 548 N N . ALA A 1 72 ? -4.023 6.977 -3.309 1 93.38 72 ALA A N 1
ATOM 549 C CA . ALA A 1 72 ? -3.188 5.895 -2.801 1 93.38 72 ALA A CA 1
ATOM 550 C C . ALA A 1 72 ? -3.992 4.949 -1.909 1 93.38 72 ALA A C 1
ATOM 552 O O . ALA A 1 72 ? -3.777 3.736 -1.924 1 93.38 72 ALA A O 1
ATOM 553 N N . HIS A 1 73 ? -4.828 5.52 -1.044 1 94.69 73 HIS A N 1
ATOM 554 C CA . HIS A 1 73 ? -5.676 4.727 -0.161 1 94.69 73 HIS A CA 1
ATOM 555 C C . HIS A 1 73 ? -6.602 3.814 -0.958 1 94.69 73 HIS A C 1
ATOM 557 O O . HIS A 1 73 ? -6.719 2.625 -0.654 1 94.69 73 HIS A O 1
ATOM 563 N N . VAL A 1 74 ? -7.207 4.398 -1.961 1 97.06 74 VAL A N 1
ATOM 564 C CA . VAL A 1 74 ? -8.117 3.639 -2.816 1 97.06 74 VAL A CA 1
ATOM 565 C C . VAL A 1 74 ? -7.34 2.537 -3.537 1 97.06 74 VAL A C 1
ATOM 567 O O . VAL A 1 74 ? -7.809 1.398 -3.627 1 97.06 74 VAL A O 1
ATOM 570 N N . ASP A 1 75 ? -6.207 2.902 -4.043 1 96 75 ASP A N 1
ATOM 571 C CA . ASP A 1 75 ? -5.359 1.937 -4.73 1 96 75 ASP A CA 1
ATOM 572 C C . ASP A 1 75 ? -4.957 0.796 -3.799 1 96 75 ASP A C 1
ATOM 574 O O . ASP A 1 75 ? -5.027 -0.376 -4.176 1 96 75 ASP A O 1
ATOM 578 N N . LEU A 1 76 ? -4.527 1.14 -2.627 1 95.5 76 LEU A N 1
ATOM 579 C CA . LEU A 1 76 ? -4.094 0.15 -1.646 1 95.5 76 LEU A CA 1
ATOM 580 C C . LEU A 1 76 ? -5.223 -0.813 -1.308 1 95.5 76 LEU A C 1
ATOM 582 O O . LEU A 1 76 ? -5.023 -2.029 -1.276 1 95.5 76 LEU A O 1
ATOM 586 N N . PHE A 1 77 ? -6.422 -0.292 -1.054 1 97.62 77 PHE A N 1
ATOM 587 C CA . PHE A 1 77 ? -7.562 -1.138 -0.724 1 97.62 77 PHE A CA 1
ATOM 588 C C . PHE A 1 77 ? -7.832 -2.143 -1.838 1 97.62 77 PHE A C 1
ATOM 590 O O . PHE A 1 77 ? -7.988 -3.338 -1.579 1 97.62 77 PHE A O 1
ATOM 597 N N . HIS A 1 78 ? -7.918 -1.67 -3.002 1 97.75 78 HIS A N 1
ATOM 598 C CA . HIS A 1 78 ? -8.266 -2.543 -4.117 1 97.75 78 HIS A CA 1
ATOM 599 C C . HIS A 1 78 ? -7.199 -3.611 -4.332 1 97.75 78 HIS A C 1
ATOM 601 O O . HIS A 1 78 ? -7.523 -4.758 -4.648 1 97.75 78 HIS A O 1
ATOM 607 N N . THR A 1 79 ? -5.953 -3.176 -4.211 1 95.88 79 THR A N 1
ATOM 608 C CA . THR A 1 79 ? -4.859 -4.129 -4.359 1 95.88 79 THR A CA 1
ATOM 609 C C . THR A 1 79 ? -4.949 -5.227 -3.301 1 95.88 79 THR A C 1
ATOM 611 O O . THR A 1 79 ? -4.84 -6.414 -3.619 1 95.88 79 THR A O 1
ATOM 614 N N . LEU A 1 80 ? -5.133 -4.82 -2.041 1 95.69 80 LEU A N 1
ATOM 615 C CA . LEU A 1 80 ? -5.246 -5.777 -0.944 1 95.69 80 LEU A CA 1
ATOM 616 C C . LEU A 1 80 ? -6.445 -6.699 -1.147 1 95.69 80 LEU A C 1
ATOM 618 O O . LEU A 1 80 ? -6.363 -7.898 -0.881 1 95.69 80 LEU A O 1
ATOM 622 N N . PHE A 1 81 ? -7.531 -6.184 -1.659 1 96.88 81 PHE A N 1
ATOM 623 C CA . PHE A 1 81 ? -8.797 -6.898 -1.72 1 96.88 81 PHE A CA 1
ATOM 624 C C . PHE A 1 81 ? -8.836 -7.844 -2.916 1 96.88 81 PHE A C 1
ATOM 626 O O . PHE A 1 81 ? -9.414 -8.93 -2.84 1 96.88 81 PHE A O 1
ATOM 633 N N . PHE A 1 82 ? -8.148 -7.434 -4.016 1 96.19 82 PHE A N 1
ATOM 634 C CA . PHE A 1 82 ? -8.383 -8.18 -5.25 1 96.19 82 PHE A CA 1
ATOM 635 C C . PHE A 1 82 ? -7.141 -8.945 -5.664 1 96.19 82 PHE A C 1
ATOM 637 O O . PHE A 1 82 ? -7.227 -9.922 -6.418 1 96.19 82 PHE A O 1
ATOM 644 N N . SER A 1 83 ? -5.949 -8.477 -5.344 1 95.38 83 SER A N 1
ATOM 645 C CA . SER A 1 83 ? -4.746 -9.242 -5.652 1 95.38 83 SER A CA 1
ATOM 646 C C . SER A 1 83 ? -4.562 -10.406 -4.68 1 95.38 83 SER A C 1
ATOM 648 O O . SER A 1 83 ? -4.059 -10.219 -3.568 1 95.38 83 SER A O 1
ATOM 650 N N . LEU A 1 84 ? -4.879 -11.602 -5.137 1 94.94 84 LEU A N 1
ATOM 651 C CA . LEU A 1 84 ? -4.918 -12.75 -4.242 1 94.94 84 LEU A CA 1
ATOM 652 C C . LEU A 1 84 ? -4.152 -13.93 -4.836 1 94.94 84 LEU A C 1
ATOM 654 O O . LEU A 1 84 ? -4.109 -14.094 -6.059 1 94.94 84 LEU A O 1
ATOM 658 N N . THR A 1 85 ? -3.553 -14.648 -3.986 1 93.88 85 THR A N 1
ATOM 659 C CA . THR A 1 85 ? -2.887 -15.898 -4.332 1 93.88 85 THR A CA 1
ATOM 660 C C . THR A 1 85 ? -3.539 -17.078 -3.619 1 93.88 85 THR A C 1
ATOM 662 O O . THR A 1 85 ? -4.227 -16.891 -2.611 1 93.88 85 THR A O 1
ATOM 665 N N . PRO A 1 86 ? -3.381 -18.297 -4.188 1 92.69 86 PRO A N 1
ATOM 666 C CA . PRO A 1 86 ? -4.055 -19.453 -3.596 1 92.69 86 PRO A CA 1
ATOM 667 C C . PRO A 1 86 ? -3.387 -19.938 -2.309 1 92.69 86 PRO A C 1
ATOM 669 O O . PRO A 1 86 ? -2.885 -21.062 -2.248 1 92.69 86 PRO A O 1
ATOM 672 N N . ASP A 1 87 ? -3.404 -19.156 -1.312 1 92.31 87 ASP A N 1
ATOM 673 C CA . ASP A 1 87 ? -2.934 -19.375 0.053 1 92.31 87 ASP A CA 1
ATOM 674 C C . ASP A 1 87 ? -3.908 -18.781 1.071 1 92.31 87 ASP A C 1
ATOM 676 O O . ASP A 1 87 ? -4.012 -17.562 1.206 1 92.31 87 ASP A O 1
ATOM 680 N N . ASP A 1 88 ? -4.477 -19.672 1.823 1 91.88 88 ASP A N 1
ATOM 681 C CA . ASP A 1 88 ? -5.543 -19.281 2.734 1 91.88 88 ASP A CA 1
ATOM 682 C C . ASP A 1 88 ? -5.039 -18.281 3.773 1 91.88 88 ASP A C 1
ATOM 684 O O . ASP A 1 88 ? -5.695 -17.266 4.043 1 91.88 88 ASP A O 1
ATOM 688 N N . LYS A 1 89 ? -3.93 -18.562 4.309 1 91 89 LYS A N 1
ATOM 689 C CA . LYS A 1 89 ? -3.381 -17.688 5.344 1 91 89 LYS A CA 1
ATOM 690 C C . LYS A 1 89 ? -3.051 -16.312 4.781 1 91 89 LYS A C 1
ATOM 692 O O . LYS A 1 89 ? -3.277 -15.289 5.441 1 91 89 LYS A O 1
ATOM 697 N N . TYR A 1 90 ? -2.525 -16.297 3.668 1 93 90 TYR A N 1
ATOM 698 C CA . TYR A 1 90 ? -2.152 -15.031 3.061 1 93 90 TYR A CA 1
ATOM 699 C C . TYR A 1 90 ? -3.389 -14.234 2.658 1 93 90 TYR A C 1
ATOM 701 O O . TYR A 1 90 ? -3.406 -13.008 2.764 1 93 90 TYR A O 1
ATOM 709 N N . ILE A 1 91 ? -4.379 -14.953 2.125 1 94.25 91 ILE A N 1
ATOM 710 C CA . ILE A 1 91 ? -5.633 -14.297 1.787 1 94.25 91 ILE A CA 1
ATOM 711 C C . ILE A 1 91 ? -6.211 -13.617 3.029 1 94.25 91 ILE A C 1
ATOM 713 O O . ILE A 1 91 ? -6.605 -12.453 2.98 1 94.25 91 ILE A O 1
ATOM 717 N N . GLU A 1 92 ? -6.246 -14.297 4.09 1 91.94 92 GLU A N 1
ATOM 718 C CA . GLU A 1 92 ? -6.75 -13.742 5.344 1 91.94 92 GLU A CA 1
ATOM 719 C C . GLU A 1 92 ? -5.934 -12.531 5.781 1 91.94 92 GLU A C 1
ATOM 721 O O . GLU A 1 92 ? -6.492 -11.539 6.25 1 91.94 92 GLU A O 1
ATOM 726 N N . TYR A 1 93 ? -4.699 -12.703 5.676 1 93 93 TYR A N 1
ATOM 727 C CA . TYR A 1 93 ? -3.779 -11.633 6.035 1 93 93 TYR A CA 1
ATOM 728 C C . TYR A 1 93 ? -4.082 -10.367 5.238 1 93 93 TYR A C 1
ATOM 730 O O . TYR A 1 93 ? -4.203 -9.281 5.809 1 93 93 TYR A O 1
ATOM 738 N N . GLN A 1 94 ? -4.18 -10.461 3.945 1 93.94 94 GLN A N 1
ATOM 739 C CA . GLN A 1 94 ? -4.434 -9.328 3.064 1 93.94 94 GLN A CA 1
ATOM 740 C C . GLN A 1 94 ? -5.812 -8.727 3.326 1 93.94 94 GLN A C 1
ATOM 742 O O . GLN A 1 94 ? -5.961 -7.504 3.367 1 93.94 94 GLN A O 1
ATOM 747 N N . LEU A 1 95 ? -6.777 -9.594 3.475 1 93.44 95 LEU A N 1
ATOM 748 C CA . LEU A 1 95 ? -8.141 -9.117 3.654 1 93.44 95 LEU A CA 1
ATOM 749 C C . LEU A 1 95 ? -8.305 -8.422 5.004 1 93.44 95 LEU A C 1
ATOM 751 O O . LEU A 1 95 ? -9.062 -7.461 5.125 1 93.44 95 LEU A O 1
ATOM 755 N N . LYS A 1 96 ? -7.66 -8.922 5.992 1 91.19 96 LYS A N 1
ATOM 756 C CA . LYS A 1 96 ? -7.66 -8.234 7.281 1 91.19 96 LYS A CA 1
ATOM 757 C C . LYS A 1 96 ? -7.141 -6.809 7.145 1 91.19 96 LYS A C 1
ATOM 759 O O . LYS A 1 96 ? -7.746 -5.871 7.672 1 91.19 96 LYS A O 1
ATOM 764 N N . LYS A 1 97 ? -6.059 -6.68 6.488 1 92.5 97 LYS A N 1
ATOM 765 C CA . LYS A 1 97 ? -5.496 -5.355 6.242 1 92.5 97 LYS A CA 1
ATOM 766 C C . LYS A 1 97 ? -6.465 -4.484 5.445 1 92.5 97 LYS A C 1
ATOM 768 O O . LYS A 1 97 ? -6.609 -3.293 5.727 1 92.5 97 LYS A O 1
ATOM 773 N N . ALA A 1 98 ? -7.09 -5.07 4.477 1 95.25 98 ALA A N 1
ATOM 774 C CA . ALA A 1 98 ? -8.039 -4.344 3.635 1 95.25 98 ALA A CA 1
ATOM 775 C C . ALA A 1 98 ? -9.227 -3.836 4.449 1 95.25 98 ALA A C 1
ATOM 777 O O . ALA A 1 98 ? -9.719 -2.734 4.215 1 95.25 98 ALA A O 1
ATOM 778 N N . MET A 1 99 ? -9.656 -4.594 5.395 1 93.06 99 MET A N 1
ATOM 779 C CA . MET A 1 99 ? -10.867 -4.277 6.152 1 93.06 99 MET A CA 1
ATOM 780 C C . MET A 1 99 ? -10.641 -3.062 7.047 1 93.06 99 MET A C 1
ATOM 782 O O . MET A 1 99 ? -11.602 -2.398 7.445 1 93.06 99 MET A O 1
ATOM 786 N N . TYR A 1 100 ? -9.438 -2.707 7.332 1 90.69 100 TYR A N 1
ATOM 787 C CA . TYR A 1 100 ? -9.133 -1.504 8.102 1 90.69 100 TYR A CA 1
ATOM 788 C C . TYR A 1 100 ? -9.328 -0.253 7.25 1 90.69 100 TYR A C 1
ATOM 790 O O . TYR A 1 100 ? -9.383 0.86 7.777 1 90.69 100 TYR A O 1
ATOM 798 N N . LEU A 1 101 ? -9.469 -0.398 5.965 1 95.12 101 LEU A N 1
ATOM 799 C CA . LEU A 1 101 ? -9.461 0.743 5.059 1 95.12 101 LEU A CA 1
ATOM 800 C C . LEU A 1 101 ? -10.867 1.062 4.57 1 95.12 101 LEU A C 1
ATOM 802 O O . LEU A 1 101 ? -11.078 2.064 3.883 1 95.12 101 LEU A O 1
ATOM 806 N N . ILE A 1 102 ? -11.82 0.23 4.918 1 94.44 102 ILE A N 1
ATOM 807 C CA . ILE A 1 102 ? -13.164 0.346 4.359 1 94.44 102 ILE A CA 1
ATOM 808 C C . ILE A 1 102 ? -14.195 0.138 5.461 1 94.44 102 ILE A C 1
ATOM 810 O O . ILE A 1 102 ? -13.906 -0.488 6.484 1 94.44 102 ILE A O 1
ATOM 814 N N . ASP A 1 103 ? -15.383 0.683 5.199 1 91.19 103 ASP A N 1
ATOM 815 C CA . ASP A 1 103 ? -16.453 0.529 6.172 1 91.19 103 ASP A CA 1
ATOM 816 C C . ASP A 1 103 ? -17.188 -0.799 5.984 1 91.19 103 ASP A C 1
ATOM 818 O O . ASP A 1 103 ? -16.625 -1.756 5.453 1 91.19 103 ASP A O 1
ATOM 822 N N . GLU A 1 104 ? -18.328 -0.925 6.457 1 90.88 104 GLU A N 1
ATOM 823 C CA . GLU A 1 104 ? -19.062 -2.182 6.465 1 90.88 104 GLU A CA 1
ATOM 824 C C . GLU A 1 104 ? -19.375 -2.645 5.043 1 90.88 104 GLU A C 1
ATOM 826 O O . GLU A 1 104 ? -19.656 -3.824 4.816 1 90.88 104 GLU A O 1
ATOM 831 N N . SER A 1 105 ? -19.406 -1.751 4.137 1 91.88 105 SER A N 1
ATOM 832 C CA . SER A 1 105 ? -19.672 -2.137 2.752 1 91.88 105 SER A CA 1
ATOM 833 C C . SER A 1 105 ? -18.625 -3.145 2.258 1 91.88 105 SER A C 1
ATOM 835 O O . SER A 1 105 ? -18.953 -4.031 1.464 1 91.88 105 SER A O 1
ATOM 837 N N . GLY A 1 106 ? -17.359 -3.004 2.732 1 91.44 106 GLY A N 1
ATOM 838 C CA . GLY A 1 106 ? -16.344 -3.984 2.398 1 91.44 106 GLY A CA 1
ATOM 839 C C . GLY A 1 106 ? -16.625 -5.359 2.971 1 91.44 106 GLY A C 1
ATOM 840 O O . GLY A 1 106 ? -16.469 -6.371 2.285 1 91.44 106 GLY A O 1
ATOM 841 N N . ALA A 1 107 ? -17.047 -5.344 4.23 1 89.25 107 ALA A N 1
ATOM 842 C CA . ALA A 1 107 ? -17.359 -6.609 4.887 1 89.25 107 ALA A CA 1
ATOM 843 C C . ALA A 1 107 ? -18.531 -7.305 4.199 1 89.25 107 ALA A C 1
ATOM 845 O O . ALA A 1 107 ? -18.547 -8.531 4.055 1 89.25 107 ALA A O 1
ATOM 846 N N . ARG A 1 108 ? -19.469 -6.527 3.818 1 92.12 108 ARG A N 1
ATOM 847 C CA . ARG A 1 108 ? -20.609 -7.09 3.117 1 92.12 108 ARG A CA 1
ATOM 848 C C . ARG A 1 108 ? -20.188 -7.746 1.808 1 92.12 108 ARG A C 1
ATOM 850 O O . ARG A 1 108 ? -20.641 -8.852 1.485 1 92.12 108 ARG A O 1
ATOM 857 N N . GLU A 1 109 ? -19.406 -7.086 1.067 1 91.75 109 GLU A N 1
ATOM 858 C CA . GLU A 1 109 ? -18.906 -7.656 -0.183 1 91.75 109 GLU A CA 1
ATOM 859 C C . GLU A 1 109 ? -18.078 -8.914 0.073 1 91.75 109 GLU A C 1
ATOM 861 O O . GLU A 1 109 ? -18.172 -9.883 -0.678 1 91.75 109 GLU A O 1
ATOM 866 N N . TYR A 1 110 ? -17.234 -8.852 1.057 1 91.5 110 TYR A N 1
ATOM 867 C CA . TYR A 1 110 ? -16.438 -10.016 1.434 1 91.5 110 TYR A CA 1
ATOM 868 C C . TYR A 1 110 ? -17.328 -11.211 1.732 1 91.5 110 TYR A C 1
ATOM 870 O O . TYR A 1 110 ? -17.078 -12.32 1.258 1 91.5 110 TYR A O 1
ATOM 878 N N . ASP A 1 111 ? -18.375 -10.961 2.484 1 92 111 ASP A N 1
ATOM 879 C CA . ASP A 1 111 ? -19.297 -12.031 2.852 1 92 111 ASP A CA 1
ATOM 880 C C . ASP A 1 111 ? -20.031 -12.57 1.624 1 92 111 ASP A C 1
ATOM 882 O O . ASP A 1 111 ? -20.25 -13.773 1.508 1 92 111 ASP A O 1
ATOM 886 N N . ASP A 1 112 ? -20.422 -11.719 0.781 1 92.62 112 ASP A N 1
ATOM 887 C CA . ASP A 1 112 ? -21.094 -12.117 -0.45 1 92.62 112 ASP A CA 1
ATOM 888 C C . ASP A 1 112 ? -20.188 -13.008 -1.303 1 92.62 112 ASP A C 1
ATOM 890 O O . ASP A 1 112 ? -20.625 -14.039 -1.817 1 92.62 112 ASP A O 1
ATOM 894 N N . LEU A 1 113 ? -18.953 -12.594 -1.453 1 91.44 113 LEU A N 1
ATOM 895 C CA . LEU A 1 113 ? -17.984 -13.359 -2.24 1 91.44 113 LEU A CA 1
ATOM 896 C C . LEU A 1 113 ? -17.688 -14.703 -1.579 1 91.44 113 LEU A C 1
ATOM 898 O O . LEU A 1 113 ? -17.547 -15.719 -2.264 1 91.44 113 LEU A O 1
ATOM 902 N N . LYS A 1 114 ? -17.594 -14.672 -0.322 1 92.75 114 LYS A N 1
ATOM 903 C CA . LYS A 1 114 ? -17.375 -15.898 0.433 1 92.75 114 LYS A CA 1
ATOM 904 C C . LYS A 1 114 ? -18.516 -16.891 0.239 1 92.75 114 LYS A C 1
ATOM 906 O O . LYS A 1 114 ? -18.297 -18.078 0.026 1 92.75 114 LYS A O 1
ATOM 911 N N . GLU A 1 115 ? -19.719 -16.438 0.281 1 93.75 115 GLU A N 1
ATOM 912 C CA . GLU A 1 115 ? -20.906 -17.266 0.117 1 93.75 115 GLU A CA 1
ATOM 913 C C . GLU A 1 115 ? -20.984 -17.844 -1.29 1 93.75 115 GLU A C 1
ATOM 915 O O . GLU A 1 115 ? -21.469 -18.969 -1.476 1 93.75 115 GLU A O 1
ATOM 920 N N . LYS A 1 116 ? -20.5 -17.094 -2.209 1 93.12 116 LYS A N 1
ATOM 921 C CA . LYS A 1 116 ? -20.531 -17.531 -3.602 1 93.12 116 LYS A CA 1
ATOM 922 C C . LYS A 1 116 ? -19.375 -18.484 -3.895 1 93.12 116 LYS A C 1
ATOM 924 O O . LYS A 1 116 ? -19.234 -18.969 -5.02 1 93.12 116 LYS A O 1
ATOM 929 N N . GLY A 1 117 ? -18.516 -18.656 -2.926 1 92.75 117 GLY A N 1
ATOM 930 C CA . GLY A 1 117 ? -17.422 -19.594 -3.064 1 92.75 117 GLY A CA 1
ATOM 931 C C . GLY A 1 117 ? -16.219 -19.016 -3.795 1 92.75 117 GLY A C 1
ATOM 932 O O . GLY A 1 117 ? -15.398 -19.766 -4.34 1 92.75 117 GLY A O 1
ATOM 933 N N . PHE A 1 118 ? -16.156 -17.75 -3.816 1 92 118 PHE A N 1
ATOM 934 C CA . PHE A 1 118 ? -15.117 -17.047 -4.559 1 92 118 PHE A CA 1
ATOM 935 C C . PHE A 1 118 ? -13.734 -17.422 -4.027 1 92 118 PHE A C 1
ATOM 937 O O . PHE A 1 118 ? -12.859 -17.828 -4.789 1 92 118 PHE A O 1
ATOM 944 N N . PHE A 1 119 ? -13.523 -17.344 -2.807 1 92.75 119 PHE A N 1
ATOM 945 C CA . PHE A 1 119 ? -12.211 -17.578 -2.205 1 92.75 119 PHE A CA 1
ATOM 946 C C . PHE A 1 119 ? -11.883 -19.062 -2.221 1 92.75 119 PHE A C 1
ATOM 948 O O . PHE A 1 119 ? -10.727 -19.453 -2.441 1 92.75 119 PHE A O 1
ATOM 955 N N . THR A 1 120 ? -12.844 -19.906 -2.078 1 92.38 120 THR A N 1
ATOM 956 C CA . THR A 1 120 ? -12.656 -21.344 -2.17 1 92.38 120 THR A CA 1
ATOM 957 C C . THR A 1 120 ? -12.227 -21.75 -3.58 1 92.38 120 THR A C 1
ATOM 959 O O . THR A 1 120 ? -11.406 -22.656 -3.754 1 92.38 120 THR A O 1
ATOM 962 N N . SER A 1 121 ? -12.789 -21.078 -4.523 1 92.81 121 SER A N 1
ATOM 963 C CA . SER A 1 121 ? -12.445 -21.375 -5.91 1 92.81 121 SER A CA 1
ATOM 964 C C . SER A 1 121 ? -10.992 -21.016 -6.207 1 92.81 121 SER A C 1
ATOM 966 O O . SER A 1 121 ? -10.328 -21.688 -6.992 1 92.81 121 SER A O 1
ATOM 968 N N . ILE A 1 122 ? -10.531 -19.969 -5.598 1 92.69 122 ILE A N 1
ATOM 969 C CA . ILE A 1 122 ? -9.148 -19.547 -5.777 1 92.69 122 ILE A CA 1
ATOM 970 C C . ILE A 1 122 ? -8.203 -20.625 -5.25 1 92.69 122 ILE A C 1
ATOM 972 O O . ILE A 1 122 ? -7.207 -20.953 -5.898 1 92.69 122 ILE A O 1
ATOM 976 N N . LEU A 1 123 ? -8.523 -21.172 -4.16 1 91.25 123 LEU A N 1
ATOM 977 C CA . LEU A 1 123 ? -7.711 -22.188 -3.525 1 91.25 123 LEU A CA 1
ATOM 978 C C . LEU A 1 123 ? -7.746 -23.484 -4.328 1 91.25 123 LEU A C 1
ATOM 980 O O . LEU A 1 123 ? -6.699 -24.078 -4.617 1 91.25 123 LEU A O 1
ATOM 984 N N . SER A 1 124 ? -8.945 -23.922 -4.742 1 90.88 124 SER A N 1
ATOM 985 C CA . SER A 1 124 ? -9.125 -25.203 -5.406 1 90.88 124 SER A CA 1
ATOM 986 C C . SER A 1 124 ? -8.508 -25.203 -6.797 1 90.88 124 SER A C 1
ATOM 988 O O . SER A 1 124 ? -7.977 -26.219 -7.25 1 90.88 124 SER A O 1
ATOM 990 N N . SER A 1 125 ? -8.578 -24.078 -7.438 1 88.31 125 SER A N 1
ATOM 991 C CA . SER A 1 125 ? -8.078 -24.016 -8.805 1 88.31 125 SER A CA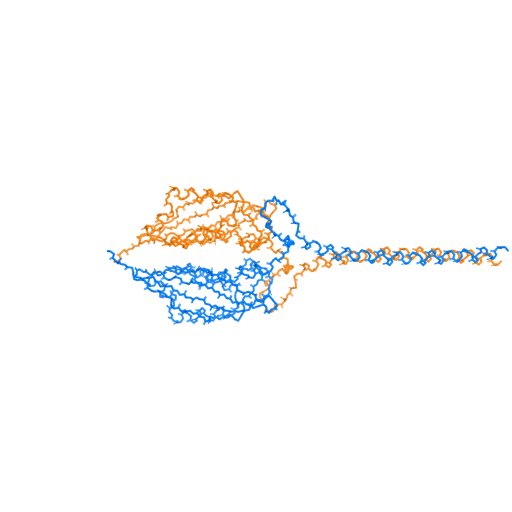 1
ATOM 992 C C . SER A 1 125 ? -6.641 -23.5 -8.844 1 88.31 125 SER A C 1
ATOM 994 O O . SER A 1 125 ? -6.07 -23.312 -9.914 1 88.31 125 SER A O 1
ATOM 996 N N . SER A 1 126 ? -6.027 -23.203 -7.691 1 88.19 126 SER A N 1
ATOM 997 C CA . SER A 1 126 ? -4.68 -22.641 -7.605 1 88.19 126 SER A CA 1
ATOM 998 C C . SER A 1 126 ? -4.531 -21.406 -8.492 1 88.19 126 SER A C 1
ATOM 1000 O O . SER A 1 126 ? -3.564 -21.297 -9.25 1 88.19 126 SER A O 1
ATOM 1002 N N . SER A 1 127 ? -5.59 -20.609 -8.445 1 92 127 SER A N 1
ATOM 1003 C CA . SER A 1 127 ? -5.625 -19.422 -9.281 1 92 127 SER A CA 1
ATOM 1004 C C . SER A 1 127 ? -4.875 -18.266 -8.625 1 92 127 SER A C 1
ATOM 1006 O O . SER A 1 127 ? -4.922 -18.094 -7.406 1 92 127 SER A O 1
ATOM 1008 N N . VAL A 1 128 ? -4.203 -17.484 -9.438 1 94.19 128 VAL A N 1
ATOM 1009 C CA . VAL A 1 128 ? -3.535 -16.266 -8.992 1 94.19 128 VAL A CA 1
ATOM 1010 C C . VAL A 1 128 ? -4.238 -15.047 -9.586 1 94.19 128 VAL A C 1
ATOM 1012 O O . VAL A 1 128 ? -4.422 -14.961 -10.797 1 94.19 128 VAL A O 1
ATOM 1015 N N . LEU A 1 129 ? -4.668 -14.172 -8.711 1 95.75 129 LEU A N 1
ATOM 1016 C CA . LEU A 1 129 ? -5.344 -12.953 -9.133 1 95.75 129 LEU A CA 1
ATOM 1017 C C . LEU A 1 129 ? -4.43 -11.742 -8.984 1 95.75 129 LEU A C 1
ATOM 1019 O O . LEU A 1 129 ? -3.863 -11.523 -7.91 1 95.75 129 LEU A O 1
ATOM 1023 N N . THR A 1 130 ? -4.23 -10.977 -10.047 1 95.81 130 THR A N 1
ATOM 1024 C CA . THR A 1 130 ? -3.422 -9.758 -10.023 1 95.81 130 THR A CA 1
ATOM 1025 C C . THR A 1 130 ? -4.23 -8.562 -10.516 1 95.81 130 THR A C 1
ATOM 1027 O O . THR A 1 130 ? -5.027 -8.688 -11.453 1 95.81 130 THR A O 1
ATOM 1030 N N . LEU A 1 131 ? -4.062 -7.484 -9.805 1 96.56 131 LEU A N 1
ATOM 1031 C CA . LEU A 1 131 ? -4.805 -6.273 -10.133 1 96.56 131 LEU A CA 1
ATOM 1032 C C . LEU A 1 131 ? -3.865 -5.172 -10.609 1 96.56 131 LEU A C 1
ATOM 1034 O O . LEU A 1 131 ? -2.838 -4.91 -9.984 1 96.56 131 LEU A O 1
ATOM 1038 N N . GLN A 1 132 ? -4.215 -4.59 -11.742 1 95.25 132 GLN A N 1
ATOM 1039 C CA . GLN A 1 132 ? -3.525 -3.402 -12.234 1 95.25 132 GLN A CA 1
ATOM 1040 C C . GLN A 1 132 ? -4.473 -2.207 -12.305 1 95.25 132 GLN A C 1
ATOM 1042 O O . GLN A 1 132 ? -5.535 -2.283 -12.922 1 95.25 132 GLN A O 1
ATOM 1047 N N . THR A 1 133 ? -4.043 -1.212 -11.648 1 95.38 133 THR A N 1
ATOM 1048 C CA . THR A 1 133 ? -4.867 -0.008 -11.617 1 95.38 133 THR A CA 1
ATOM 1049 C C . THR A 1 133 ? -4.629 0.839 -12.867 1 95.38 133 THR A C 1
ATOM 1051 O O . THR A 1 133 ? -3.484 1.165 -13.188 1 95.38 133 THR A O 1
ATOM 1054 N N . ASP A 1 134 ? -5.68 1.174 -13.531 1 93.75 134 ASP A N 1
ATOM 1055 C CA . ASP A 1 134 ? -5.586 2.068 -14.688 1 93.75 134 ASP A CA 1
ATOM 1056 C C . ASP A 1 134 ? -5.668 3.529 -14.25 1 93.75 134 ASP A C 1
ATOM 1058 O O . ASP A 1 134 ? -4.758 4.316 -14.523 1 93.75 134 ASP A O 1
ATOM 1062 N N . SER A 1 135 ? -6.836 3.818 -13.625 1 93.75 135 SER A N 1
ATOM 1063 C CA . SER A 1 135 ? -6.988 5.199 -13.18 1 93.75 135 SER A CA 1
ATOM 1064 C C . SER A 1 135 ? -7.949 5.297 -12 1 93.75 135 SER A C 1
ATOM 1066 O O . SER A 1 135 ? -8.758 4.398 -11.781 1 93.75 135 SER A O 1
ATOM 1068 N N . ILE A 1 136 ? -7.766 6.324 -11.234 1 96 136 ILE A N 1
ATOM 1069 C CA . ILE A 1 136 ? -8.656 6.641 -10.125 1 96 136 ILE A CA 1
ATOM 1070 C C . ILE A 1 136 ? -9.148 8.078 -10.25 1 96 136 ILE A C 1
ATOM 1072 O O . ILE A 1 136 ? -8.359 9.023 -10.133 1 96 136 ILE A O 1
ATOM 1076 N N . LEU A 1 137 ? -10.391 8.234 -10.477 1 95.44 137 LEU A N 1
ATOM 1077 C CA . LEU A 1 137 ? -11 9.555 -10.531 1 95.44 137 LEU A CA 1
ATOM 1078 C C . LEU A 1 137 ? -11.453 10.008 -9.148 1 95.44 137 LEU A C 1
ATOM 1080 O O . LEU A 1 137 ? -12.086 9.234 -8.414 1 95.44 137 LEU A O 1
ATOM 1084 N N . LEU A 1 138 ? -11.078 11.211 -8.805 1 94.12 138 LEU A N 1
ATOM 1085 C CA . LEU A 1 138 ? -11.414 11.734 -7.488 1 94.12 138 LEU A CA 1
ATOM 1086 C C . LEU A 1 138 ? -12.211 13.031 -7.609 1 94.12 138 LEU A C 1
ATOM 1088 O O . LEU A 1 138 ? -11.828 13.93 -8.359 1 94.12 138 LEU A O 1
ATOM 1092 N N . ASP A 1 139 ? -13.305 13.055 -6.969 1 93.06 139 ASP A N 1
ATOM 1093 C CA . ASP A 1 139 ? -14.039 14.289 -6.727 1 93.06 139 ASP A CA 1
ATOM 1094 C C . ASP A 1 139 ? -13.852 14.766 -5.289 1 93.06 139 ASP A C 1
ATOM 1096 O O . ASP A 1 139 ? -14.602 14.375 -4.398 1 93.06 139 ASP A O 1
ATOM 1100 N N . VAL A 1 140 ? -12.922 15.586 -5.113 1 83.88 140 VAL A N 1
ATOM 1101 C CA . VAL A 1 140 ? -12.453 15.945 -3.779 1 83.88 140 VAL A CA 1
ATOM 1102 C C . VAL A 1 140 ? -13.578 16.641 -3.006 1 83.88 140 VAL A C 1
ATOM 1104 O O . VAL A 1 140 ? -13.836 16.297 -1.851 1 83.88 140 VAL A O 1
ATOM 1107 N N . PRO A 1 141 ? -14.312 17.531 -3.576 1 81.81 141 PRO A N 1
ATOM 1108 C CA . PRO A 1 141 ? -15.383 18.203 -2.832 1 81.81 141 PRO A CA 1
ATOM 1109 C C . PRO A 1 141 ? -16.453 17.234 -2.33 1 81.81 141 PRO A C 1
ATOM 1111 O O . PRO A 1 141 ? -16.984 17.406 -1.228 1 81.81 141 PRO A O 1
ATOM 1114 N N . ARG A 1 142 ? -16.766 16.328 -3.113 1 89.62 142 ARG A N 1
ATOM 1115 C CA . ARG A 1 142 ? -17.812 15.391 -2.762 1 89.62 142 ARG A CA 1
ATOM 1116 C C . ARG A 1 142 ? -17.234 14.156 -2.07 1 89.62 142 ARG A C 1
ATOM 1118 O O . ARG A 1 142 ? -17.984 13.258 -1.669 1 89.62 142 ARG A O 1
ATOM 1125 N N . HIS A 1 143 ? -15.945 14.117 -1.963 1 93 143 HIS A N 1
ATOM 1126 C CA . HIS A 1 143 ? -15.273 12.961 -1.394 1 93 143 HIS A CA 1
ATOM 1127 C C . HIS A 1 143 ? -15.711 11.672 -2.082 1 93 143 HIS A C 1
ATOM 1129 O O . HIS A 1 143 ? -15.992 10.672 -1.416 1 93 143 HIS A O 1
ATOM 1135 N N . TYR A 1 144 ? -15.844 11.734 -3.355 1 96 144 TYR A N 1
ATOM 1136 C CA . TYR A 1 144 ? -16.266 10.625 -4.211 1 96 144 TYR A CA 1
ATOM 1137 C C . TYR A 1 144 ? -15.109 10.133 -5.07 1 96 144 TYR A C 1
ATOM 1139 O O . TYR A 1 144 ? -14.25 10.922 -5.484 1 96 144 TYR A O 1
ATOM 1147 N N . PHE A 1 145 ? -15.047 8.812 -5.258 1 98 145 PHE A N 1
ATOM 1148 C CA . PHE A 1 145 ? -14.047 8.273 -6.168 1 98 145 PHE A CA 1
ATOM 1149 C C . PHE A 1 145 ? -14.664 7.23 -7.098 1 98 145 PHE A C 1
ATOM 1151 O O . PHE A 1 145 ? -15.68 6.617 -6.766 1 98 145 PHE A O 1
ATOM 1158 N N . ARG A 1 146 ? -14.148 7.125 -8.227 1 97.88 146 ARG A N 1
ATOM 1159 C CA . ARG A 1 146 ? -14.391 6.031 -9.156 1 97.88 146 ARG A CA 1
ATOM 1160 C C . ARG A 1 146 ? -13.086 5.367 -9.578 1 97.88 146 ARG A C 1
ATOM 1162 O O . ARG A 1 146 ? -12.156 6.043 -10.023 1 97.88 146 ARG A O 1
ATOM 1169 N N . TYR A 1 147 ? -13 4.105 -9.352 1 98.38 147 TYR A N 1
ATOM 1170 C CA . TYR A 1 147 ? -11.797 3.32 -9.602 1 98.38 147 TYR A CA 1
ATOM 1171 C C . TYR A 1 147 ? -11.93 2.529 -10.898 1 98.38 147 TYR A C 1
ATOM 1173 O O . TYR A 1 147 ? -12.953 1.892 -11.148 1 98.38 147 TYR A O 1
ATOM 1181 N N . TYR A 1 148 ? -10.898 2.535 -11.727 1 97.38 148 TYR A N 1
ATOM 1182 C CA . TYR A 1 148 ? -10.797 1.745 -12.945 1 97.38 148 TYR A CA 1
ATOM 1183 C C . TYR A 1 148 ? -9.562 0.851 -12.922 1 97.38 148 TYR A C 1
ATOM 1185 O O . TYR A 1 148 ? -8.445 1.331 -12.719 1 97.38 148 TYR A O 1
ATOM 1193 N N . GLY A 1 149 ? -9.781 -0.411 -13.125 1 97.19 149 GLY A N 1
ATOM 1194 C CA . GLY A 1 149 ? -8.656 -1.337 -13.172 1 97.19 149 GLY A CA 1
ATOM 1195 C C . GLY A 1 149 ? -8.953 -2.588 -13.977 1 97.19 149 GLY A C 1
ATOM 1196 O O . GLY A 1 149 ? -10.055 -2.754 -14.5 1 97.19 149 GLY A O 1
ATOM 1197 N N . LYS A 1 150 ? -7.891 -3.377 -14.133 1 96.56 150 LYS A N 1
ATOM 1198 C CA . LYS A 1 150 ? -7.977 -4.668 -14.805 1 96.56 150 LYS A CA 1
ATOM 1199 C C . LYS A 1 150 ? -7.551 -5.801 -13.875 1 96.56 150 LYS A C 1
ATOM 1201 O O . LYS A 1 150 ? -6.5 -5.727 -13.234 1 96.56 150 LYS A O 1
ATOM 1206 N N . LEU A 1 151 ? -8.398 -6.719 -13.781 1 96.38 151 LEU A N 1
ATOM 1207 C CA . LEU A 1 151 ? -8.148 -7.898 -12.961 1 96.38 151 LEU A CA 1
ATOM 1208 C C . LEU A 1 151 ? -7.77 -9.094 -13.836 1 96.38 151 LEU A C 1
ATOM 1210 O O . LEU A 1 151 ? -8.508 -9.445 -14.766 1 96.38 151 LEU A O 1
ATOM 1214 N N . LYS A 1 152 ? -6.641 -9.648 -13.617 1 95.81 152 LYS A N 1
ATOM 1215 C CA . LYS A 1 152 ? -6.195 -10.844 -14.312 1 95.81 152 LYS A CA 1
ATOM 1216 C C . LYS A 1 152 ? -6.27 -12.07 -13.414 1 95.81 152 LYS A C 1
ATOM 1218 O O . LYS A 1 152 ? -5.699 -12.078 -12.32 1 95.81 152 LYS A O 1
ATOM 1223 N N . ILE A 1 153 ? -6.941 -13.008 -13.82 1 94.19 153 ILE A N 1
ATOM 1224 C CA . ILE A 1 153 ? -7.055 -14.281 -13.109 1 94.19 153 ILE A CA 1
ATOM 1225 C C . ILE A 1 153 ? -6.281 -15.359 -13.859 1 94.19 153 ILE A C 1
ATOM 1227 O O . ILE A 1 153 ? -6.707 -15.805 -14.93 1 94.19 153 ILE A O 1
ATOM 1231 N N . ASP A 1 154 ? -5.199 -15.805 -13.281 1 92.94 154 ASP A N 1
ATOM 1232 C CA . ASP A 1 154 ? -4.348 -16.812 -13.891 1 92.94 154 ASP A CA 1
ATOM 1233 C C . ASP A 1 154 ? -4.602 -18.203 -13.289 1 92.94 154 ASP A C 1
ATOM 1235 O O . ASP A 1 154 ? -4.332 -18.422 -12.109 1 92.94 154 ASP A O 1
ATOM 1239 N N . ARG A 1 155 ? -5.117 -19.047 -14.125 1 88.38 155 ARG A N 1
ATOM 1240 C CA . ARG A 1 155 ? -5.363 -20.422 -13.742 1 88.38 155 ARG A CA 1
ATOM 1241 C C . ARG A 1 155 ? -4.395 -21.375 -14.453 1 88.38 155 ARG A C 1
ATOM 1243 O O . ARG A 1 155 ? -3.609 -20.938 -15.297 1 88.38 155 ARG A O 1
ATOM 1250 N N . ARG A 1 156 ? -4.422 -22.625 -14.023 1 83.5 156 ARG A N 1
ATOM 1251 C CA . ARG A 1 156 ? -3.561 -23.625 -14.648 1 83.5 156 ARG A CA 1
ATOM 1252 C C . ARG A 1 156 ? -3.908 -23.797 -16.125 1 83.5 156 ARG A C 1
ATOM 1254 O O . ARG A 1 156 ? -3.018 -23.938 -16.969 1 83.5 156 ARG A O 1
ATOM 1261 N N . SER A 1 157 ? -5.184 -23.672 -16.453 1 85.5 157 SER A N 1
ATOM 1262 C CA . SER A 1 157 ? -5.656 -24 -17.797 1 85.5 157 SER A CA 1
ATOM 1263 C C . SER A 1 157 ? -5.887 -22.75 -18.641 1 85.5 157 SER A C 1
ATOM 1265 O O . SER A 1 157 ? -5.898 -22.828 -19.875 1 85.5 157 SER A O 1
ATOM 1267 N N . SER A 1 158 ? -6.141 -21.656 -17.953 1 91.12 158 SER A N 1
ATOM 1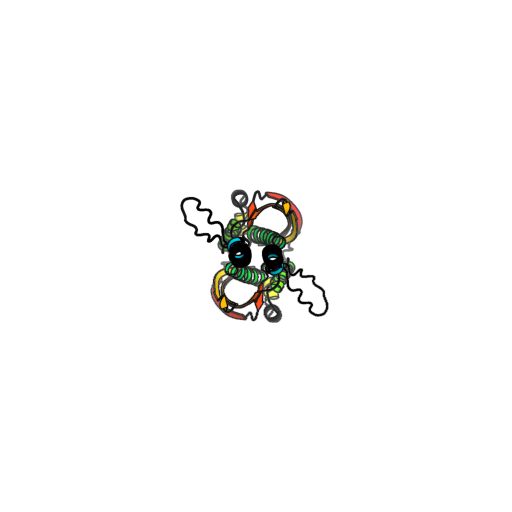268 C CA . SER A 1 158 ? -6.504 -20.469 -18.719 1 91.12 158 SER A CA 1
ATOM 1269 C C . SER A 1 158 ? -6.172 -19.188 -17.953 1 91.12 158 SER A C 1
ATOM 1271 O O . SER A 1 158 ? -5.922 -19.234 -16.75 1 91.12 158 SER A O 1
ATOM 1273 N N . THR A 1 159 ? -6.117 -18.109 -18.719 1 92.69 159 THR A N 1
ATOM 1274 C CA . THR A 1 159 ? -5.965 -16.781 -18.156 1 92.69 159 THR A CA 1
ATOM 1275 C C . THR A 1 159 ? -7.156 -15.898 -18.531 1 92.69 159 THR A C 1
ATOM 1277 O O . THR A 1 159 ? -7.422 -15.664 -19.703 1 92.69 159 THR A O 1
ATOM 1280 N N . LEU A 1 160 ? -7.809 -15.438 -17.516 1 95.06 160 LEU A N 1
ATOM 1281 C CA . LEU A 1 160 ? -8.984 -14.586 -17.688 1 95.06 160 LEU A CA 1
ATOM 1282 C C . LEU A 1 160 ? -8.672 -13.148 -17.281 1 95.06 160 LEU A C 1
ATOM 1284 O O . LEU A 1 160 ? -8.086 -12.914 -16.219 1 95.06 160 LEU A O 1
ATOM 1288 N N . THR A 1 161 ? -8.977 -12.195 -18.094 1 95.69 161 THR A N 1
ATOM 1289 C CA . THR A 1 161 ? -8.836 -10.773 -17.781 1 95.69 161 THR A CA 1
ATOM 1290 C C . THR A 1 161 ? -10.195 -10.102 -17.672 1 95.69 161 THR A C 1
ATOM 1292 O O . THR A 1 161 ? -11.047 -10.266 -18.562 1 95.69 161 THR A O 1
ATOM 1295 N N . ARG A 1 162 ? -10.375 -9.289 -16.656 1 96.69 162 ARG A N 1
ATOM 1296 C CA . ARG A 1 162 ? -11.641 -8.609 -16.406 1 96.69 162 ARG A CA 1
ATOM 1297 C C . ARG A 1 162 ? -11.43 -7.113 -16.188 1 96.69 162 ARG A C 1
ATOM 1299 O O . ARG A 1 162 ? -10.375 -6.695 -15.703 1 96.69 162 ARG A O 1
ATOM 1306 N N . SER A 1 163 ? -12.453 -6.375 -16.609 1 97 163 SER A N 1
ATOM 1307 C CA . SER A 1 163 ? -12.5 -4.961 -16.25 1 97 163 SER A CA 1
ATOM 1308 C C . SER A 1 163 ? -13.156 -4.762 -14.891 1 97 163 SER A C 1
ATOM 1310 O O . SER A 1 163 ? -14.18 -5.391 -14.586 1 97 163 SER A O 1
ATOM 1312 N N . LEU A 1 164 ? -12.57 -3.965 -14.102 1 97.19 164 LEU A N 1
ATOM 1313 C CA . LEU A 1 164 ? -13.102 -3.68 -12.773 1 97.19 164 LEU A CA 1
ATOM 1314 C C . LEU A 1 164 ? -13.336 -2.184 -12.594 1 97.19 164 LEU A C 1
ATOM 1316 O O . LEU A 1 164 ? -12.406 -1.383 -12.75 1 97.19 164 LEU A O 1
ATOM 1320 N N . VAL A 1 165 ? -14.539 -1.824 -12.367 1 97.69 165 VAL A N 1
ATOM 1321 C CA . VAL A 1 165 ? -14.898 -0.448 -12.047 1 97.69 165 VAL A CA 1
ATOM 1322 C C . VAL A 1 165 ? -15.664 -0.411 -10.727 1 97.69 165 VAL A C 1
ATOM 1324 O O . VAL A 1 165 ? -16.656 -1.12 -10.555 1 97.69 165 VAL A O 1
ATOM 1327 N N . THR A 1 166 ? -15.211 0.318 -9.781 1 97.88 166 THR A N 1
ATOM 1328 C CA . THR A 1 166 ? -15.883 0.471 -8.492 1 97.88 166 THR A CA 1
ATOM 1329 C C . THR A 1 166 ? -16.062 1.946 -8.148 1 97.88 166 THR A C 1
ATOM 1331 O O . THR A 1 166 ? -15.461 2.814 -8.789 1 97.88 166 THR A O 1
ATOM 1334 N N . GLU A 1 167 ? -16.891 2.215 -7.203 1 97.88 167 GLU A N 1
ATOM 1335 C CA . GLU A 1 167 ? -17.078 3.578 -6.715 1 97.88 167 GLU A CA 1
ATOM 1336 C C . GLU A 1 167 ? -17.344 3.594 -5.211 1 97.88 167 GLU A C 1
ATOM 1338 O O . GLU A 1 167 ? -17.594 2.547 -4.609 1 97.88 167 GLU A O 1
ATOM 1343 N N . GLY A 1 168 ? -17.219 4.738 -4.645 1 97.81 168 GLY A N 1
ATOM 1344 C CA . GLY A 1 168 ? -17.469 4.945 -3.227 1 97.81 168 GLY A CA 1
ATOM 1345 C C . GLY A 1 168 ? -17.125 6.348 -2.762 1 97.81 168 GLY A C 1
ATOM 1346 O O . GLY A 1 168 ? -16.969 7.258 -3.58 1 97.81 168 GLY A O 1
ATOM 1347 N N . TYR A 1 169 ? -17.188 6.477 -1.496 1 96 169 TYR A N 1
ATOM 1348 C CA . TYR A 1 169 ? -16.906 7.773 -0.889 1 96 169 TYR A CA 1
ATOM 1349 C C . TYR A 1 169 ? -15.766 7.676 0.107 1 96 169 TYR A C 1
ATOM 1351 O O . TYR A 1 169 ? -15.367 6.578 0.503 1 96 169 TYR A O 1
ATOM 1359 N N . LEU A 1 170 ? -15.188 8.828 0.383 1 95.31 170 LEU A N 1
ATOM 1360 C CA . LEU A 1 170 ? -14.047 8.898 1.289 1 95.31 170 LEU A CA 1
ATOM 1361 C C . LEU A 1 170 ? -14.383 9.742 2.518 1 95.31 170 LEU A C 1
ATOM 1363 O O . LEU A 1 170 ? -15.016 10.789 2.402 1 95.31 170 LEU A O 1
ATOM 1367 N N . LYS A 1 171 ? -14.039 9.188 3.65 1 90.12 171 LYS A N 1
ATOM 1368 C CA . LYS A 1 171 ? -14.242 9.875 4.922 1 90.12 171 LYS A CA 1
ATOM 1369 C C . LYS A 1 171 ? -12.938 9.992 5.699 1 90.12 171 LYS A C 1
ATOM 1371 O O . LYS A 1 171 ? -12.234 9 5.902 1 90.12 171 LYS A O 1
ATOM 1376 N N . ASP A 1 172 ? -12.641 11.148 6.066 1 84.62 172 ASP A N 1
ATOM 1377 C CA . ASP A 1 172 ? -11.414 11.352 6.84 1 84.62 172 ASP A CA 1
ATOM 1378 C C . ASP A 1 172 ? -11.578 10.844 8.266 1 84.62 172 ASP A C 1
ATOM 1380 O O . ASP A 1 172 ? -12.609 11.062 8.898 1 84.62 172 ASP A O 1
ATOM 1384 N N . ILE A 1 173 ? -10.594 10.078 8.766 1 81.25 173 ILE A N 1
ATOM 1385 C CA . ILE A 1 173 ? -10.539 9.57 10.133 1 81.25 173 ILE A CA 1
ATOM 1386 C C . ILE A 1 173 ? -9.148 9.812 10.711 1 81.25 173 ILE A C 1
ATOM 1388 O O . ILE A 1 173 ? -8.203 10.117 9.977 1 81.25 173 ILE A O 1
ATOM 1392 N N . PRO A 1 174 ? -9.008 9.734 11.953 1 75.94 174 PRO A N 1
ATOM 1393 C CA . PRO A 1 174 ? -7.656 9.875 12.508 1 75.94 174 PRO A CA 1
ATOM 1394 C C . PRO A 1 174 ? -6.703 8.789 12.016 1 75.94 174 PRO A C 1
ATOM 1396 O O . PRO A 1 174 ? -7.105 7.637 11.852 1 75.94 174 PRO A O 1
ATOM 1399 N N . ARG A 1 175 ? -5.512 9.18 11.766 1 80.69 175 ARG A N 1
ATOM 1400 C CA . ARG A 1 175 ? -4.496 8.25 11.289 1 80.69 175 ARG A CA 1
ATOM 1401 C C . ARG A 1 175 ? -4.129 7.234 12.367 1 80.69 175 ARG A C 1
ATOM 1403 O O . ARG A 1 175 ? -4.098 7.566 13.555 1 80.69 175 ARG A O 1
ATOM 1410 N N . SER A 1 176 ? -3.953 5.98 12 1 79.94 176 SER A N 1
ATOM 1411 C CA . SER A 1 176 ? -3.502 4.879 12.844 1 79.94 176 SER A CA 1
ATOM 1412 C C . SER A 1 176 ? -2.492 4.004 12.117 1 79.94 176 SER A C 1
ATOM 1414 O O . SER A 1 176 ? -2.244 4.191 10.922 1 79.94 176 SER A O 1
ATOM 1416 N N . ASP A 1 177 ? -1.896 3.084 12.805 1 80.06 177 ASP A N 1
ATOM 1417 C CA . ASP A 1 177 ? -0.922 2.176 12.203 1 80.06 177 ASP A CA 1
ATOM 1418 C C . ASP A 1 177 ? -1.567 1.309 11.125 1 80.06 177 ASP A C 1
ATOM 1420 O O . ASP A 1 177 ? -0.919 0.948 10.141 1 80.06 177 ASP A O 1
ATOM 1424 N N . ASN A 1 178 ? -2.828 1.025 11.383 1 83.56 178 ASN A N 1
ATOM 1425 C CA . ASN A 1 178 ? -3.516 0.16 10.43 1 83.56 178 ASN A CA 1
ATOM 1426 C C . ASN A 1 178 ? -4.125 0.961 9.281 1 83.56 178 ASN A C 1
ATOM 1428 O O . ASN A 1 178 ? -4.504 0.394 8.258 1 83.56 178 ASN A O 1
ATOM 1432 N N . ASN A 1 179 ? -4.211 2.258 9.539 1 86.31 179 ASN A N 1
ATOM 1433 C CA . ASN A 1 179 ? -4.707 3.172 8.508 1 86.31 179 ASN A CA 1
ATOM 1434 C C . ASN A 1 179 ? -3.914 4.477 8.492 1 86.31 179 ASN A C 1
ATOM 1436 O O . ASN A 1 179 ? -4.398 5.508 8.953 1 86.31 179 ASN A O 1
ATOM 1440 N N . PRO A 1 180 ? -2.748 4.344 7.883 1 83.75 180 PRO A N 1
ATOM 1441 C CA . PRO A 1 180 ? -1.827 5.48 7.957 1 83.75 180 PRO A CA 1
ATOM 1442 C C . PRO A 1 180 ? -2.311 6.688 7.152 1 83.75 180 PRO A C 1
ATOM 1444 O O . PRO A 1 180 ? -1.864 7.812 7.387 1 83.75 180 PRO A O 1
ATOM 1447 N N . HIS A 1 181 ? -3.207 6.492 6.211 1 85.38 181 HIS A N 1
ATOM 1448 C CA . HIS A 1 181 ? -3.717 7.59 5.398 1 85.38 181 HIS A CA 1
ATOM 1449 C C . HIS A 1 181 ? -4.812 8.359 6.133 1 85.38 181 HIS A C 1
ATOM 1451 O O . HIS A 1 181 ? -5.156 9.477 5.742 1 85.38 181 HIS A O 1
ATOM 1457 N N . GLY A 1 182 ? -5.34 7.734 7.191 1 86.56 182 GLY A N 1
ATOM 1458 C CA . GLY A 1 182 ? -6.438 8.383 7.895 1 86.56 182 GLY A CA 1
ATOM 1459 C C . GLY A 1 182 ? -7.656 8.609 7.02 1 86.56 182 GLY A C 1
ATOM 1460 O O . GLY A 1 182 ? -8.25 9.688 7.039 1 86.56 182 GLY A O 1
ATOM 1461 N N . VAL A 1 183 ? -7.918 7.664 6.211 1 90.94 183 VAL A N 1
ATOM 1462 C CA . VAL A 1 183 ? -9.047 7.711 5.289 1 90.94 183 VAL A CA 1
ATOM 1463 C C . VAL A 1 183 ? -9.828 6.402 5.359 1 90.94 183 VAL A C 1
ATOM 1465 O O . VAL A 1 183 ? -9.242 5.324 5.484 1 90.94 183 VAL A O 1
ATOM 1468 N N . LEU A 1 184 ? -11.156 6.539 5.305 1 91.69 184 LEU A N 1
ATOM 1469 C CA . LEU A 1 184 ? -12.008 5.359 5.238 1 91.69 184 LEU A CA 1
ATOM 1470 C C . LEU A 1 184 ? -12.867 5.383 3.979 1 91.69 184 LEU A C 1
ATOM 1472 O O . LEU A 1 184 ? -13.469 6.406 3.65 1 91.69 184 LEU A O 1
ATOM 1476 N N . ILE A 1 185 ? -12.828 4.324 3.299 1 96.88 185 ILE A N 1
ATOM 1477 C CA . ILE A 1 185 ? -13.727 4.176 2.16 1 96.88 185 ILE A CA 1
ATOM 1478 C C . ILE A 1 185 ? -15.125 3.834 2.652 1 96.88 185 ILE A C 1
ATOM 1480 O O . ILE A 1 185 ? -15.297 2.951 3.498 1 96.88 185 ILE A O 1
ATOM 1484 N N . THR A 1 186 ? -16.156 4.543 2.145 1 95.25 186 THR A N 1
ATOM 1485 C CA . THR A 1 186 ? -17.531 4.301 2.555 1 95.25 186 THR A CA 1
ATOM 1486 C C . THR A 1 186 ? -18.438 4.125 1.339 1 95.25 186 THR A C 1
ATOM 1488 O O . THR A 1 186 ? -18.156 4.656 0.265 1 95.25 186 THR A O 1
ATOM 1491 N N . GLY A 1 187 ? -19.516 3.332 1.58 1 95.19 187 GLY A N 1
ATOM 1492 C CA . GLY A 1 187 ? -20.469 3.123 0.506 1 95.19 187 GLY A CA 1
ATOM 1493 C C . GLY A 1 187 ? -19.844 2.527 -0.742 1 95.19 187 GLY A C 1
ATOM 1494 O O . GLY A 1 187 ? -20.125 2.979 -1.855 1 95.19 187 GLY A O 1
ATOM 1495 N N . TRP A 1 188 ? -18.938 1.64 -0.596 1 96.88 188 TRP A N 1
ATOM 1496 C CA . TRP A 1 188 ? -18.188 1.034 -1.693 1 96.88 188 TRP A CA 1
ATOM 1497 C C . TRP A 1 188 ? -19.047 0.025 -2.445 1 96.88 188 TRP A C 1
ATOM 1499 O O . TRP A 1 188 ? -19.766 -0.769 -1.832 1 96.88 188 TRP A O 1
ATOM 1509 N N . LYS A 1 189 ? -19.031 0.049 -3.773 1 95.56 189 LYS A N 1
ATOM 1510 C CA . LYS A 1 189 ? -19.75 -0.917 -4.59 1 95.56 189 LYS A CA 1
ATOM 1511 C C . LYS A 1 189 ? -19.031 -1.174 -5.91 1 95.56 189 LYS A C 1
ATOM 1513 O O . LYS A 1 189 ? -18.328 -0.302 -6.418 1 95.56 189 LYS A O 1
ATOM 1518 N N . THR A 1 190 ? -19.25 -2.297 -6.414 1 95.31 190 THR A N 1
ATOM 1519 C CA . THR A 1 190 ? -18.734 -2.654 -7.73 1 95.31 190 THR A CA 1
ATOM 1520 C C . THR A 1 190 ? -19.734 -2.291 -8.82 1 95.31 190 THR A C 1
ATOM 1522 O O . THR A 1 190 ? -20.891 -2.686 -8.758 1 95.31 190 THR A O 1
ATOM 1525 N N . LEU A 1 191 ? -19.234 -1.557 -9.773 1 95.5 191 LEU A N 1
ATOM 1526 C CA . LEU A 1 191 ? -20.094 -1.132 -10.875 1 95.5 191 LEU A CA 1
ATOM 1527 C C . LEU A 1 191 ? -19.984 -2.084 -12.055 1 95.5 191 LEU A C 1
ATOM 1529 O O . LEU A 1 191 ? -20.969 -2.338 -12.758 1 95.5 191 LEU A O 1
ATOM 1533 N N . GLU A 1 192 ? -18.781 -2.443 -12.273 1 94.25 192 GLU A N 1
ATOM 1534 C CA . GLU A 1 192 ? -18.5 -3.305 -13.414 1 94.25 192 GLU A CA 1
ATOM 1535 C C . GLU A 1 192 ? -17.438 -4.348 -13.07 1 94.25 192 GLU A C 1
ATOM 1537 O O . GLU A 1 192 ? -16.469 -4.047 -12.375 1 94.25 192 GLU A O 1
ATOM 1542 N N . ASN A 1 193 ? -17.594 -5.539 -13.43 1 92.94 193 ASN A N 1
ATOM 1543 C CA . ASN A 1 193 ? -16.688 -6.68 -13.367 1 92.94 193 ASN A CA 1
ATOM 1544 C C . ASN A 1 193 ? -16.875 -7.613 -14.562 1 92.94 193 ASN A C 1
ATOM 1546 O O . ASN A 1 193 ? -17.375 -8.734 -14.406 1 92.94 193 ASN A O 1
ATOM 1550 N N . LYS A 1 194 ? -16.406 -7.172 -15.68 1 94.31 194 LYS A N 1
ATOM 1551 C CA . LYS A 1 194 ? -16.766 -7.812 -16.953 1 94.31 194 LYS A CA 1
ATOM 1552 C C . LYS A 1 194 ? -15.562 -8.531 -17.547 1 94.31 194 LYS A C 1
ATOM 1554 O O . LYS A 1 194 ? -14.438 -8.016 -17.516 1 94.31 194 LYS A O 1
ATOM 1559 N N . ASP A 1 195 ? -15.805 -9.609 -18.203 1 93.25 195 ASP A N 1
ATOM 1560 C CA . ASP A 1 195 ? -14.758 -10.367 -18.891 1 93.25 195 ASP A CA 1
ATOM 1561 C C . ASP A 1 195 ? -14.328 -9.664 -20.172 1 93.25 195 ASP A C 1
ATOM 1563 O O . ASP A 1 195 ? -15.172 -9.344 -21.016 1 93.25 195 ASP A O 1
ATOM 1567 N N . LEU A 1 196 ? -13.102 -9.438 -20.234 1 93.38 196 LEU A N 1
ATOM 1568 C CA . LEU A 1 196 ? -12.555 -8.805 -21.422 1 93.38 196 LEU A CA 1
ATOM 1569 C C . LEU A 1 196 ? -11.93 -9.836 -22.359 1 93.38 196 LEU A C 1
ATOM 1571 O O . LEU A 1 196 ? -12.078 -9.75 -23.578 1 93.38 196 LEU A O 1
ATOM 1575 N N . SER A 1 197 ? -11.211 -10.781 -21.797 1 91.81 197 SER A N 1
ATOM 1576 C CA . SER A 1 197 ? -10.555 -11.812 -22.594 1 91.81 197 SER A CA 1
ATOM 1577 C C . SER A 1 197 ? -10.352 -13.086 -21.781 1 91.81 197 SER A C 1
ATOM 1579 O O . SER A 1 197 ? -10.258 -13.039 -20.547 1 91.81 197 SER A O 1
ATOM 1581 N N . ASP A 1 198 ? -10.367 -14.203 -22.5 1 90.88 198 ASP A N 1
ATOM 1582 C CA . ASP A 1 198 ? -10.094 -15.531 -21.953 1 90.88 198 ASP A CA 1
ATOM 1583 C C . ASP A 1 198 ? -9.172 -16.328 -22.875 1 90.88 198 ASP A C 1
ATOM 1585 O O . ASP A 1 198 ? -9.602 -16.812 -23.938 1 90.88 198 ASP A O 1
ATOM 1589 N N . VAL A 1 199 ? -7.973 -16.453 -22.438 1 90.25 199 VAL A N 1
ATOM 1590 C CA . VAL A 1 199 ? -6.973 -17.125 -23.266 1 90.25 199 VAL A CA 1
ATOM 1591 C C . VAL A 1 199 ? -6.645 -18.484 -22.672 1 90.25 199 VAL A C 1
ATOM 1593 O O . VAL A 1 199 ? -6.234 -18.594 -21.516 1 90.25 199 VAL A O 1
ATOM 1596 N N . GLN A 1 200 ? -6.789 -19.547 -23.438 1 88.69 200 GLN A N 1
ATOM 1597 C CA . GLN A 1 200 ? -6.477 -20.906 -23 1 88.69 200 GLN A CA 1
ATOM 1598 C C . GLN A 1 200 ? -4.98 -21.188 -23.094 1 88.69 200 GLN A C 1
ATOM 1600 O O . GLN A 1 200 ? -4.328 -20.766 -24.062 1 88.69 200 GLN A O 1
ATOM 1605 N N . LYS A 1 201 ? -4.395 -21.734 -22.016 1 82.88 201 LYS A N 1
ATOM 1606 C CA . LYS A 1 201 ? -2.971 -22.062 -22.016 1 82.88 201 LYS A CA 1
ATOM 1607 C C . LYS A 1 201 ? -2.719 -23.422 -22.688 1 82.88 201 LYS A C 1
ATOM 1609 O O . LYS A 1 201 ? -3.52 -24.344 -22.547 1 82.88 201 LYS A O 1
ATOM 1614 N N . ASN A 1 202 ? -1.993 -23.547 -23.828 1 65.81 202 ASN A N 1
ATOM 1615 C CA . ASN A 1 202 ? -1.701 -24.797 -24.531 1 65.81 202 ASN A CA 1
ATOM 1616 C C . ASN A 1 202 ? -0.925 -25.766 -23.656 1 65.81 202 ASN A C 1
ATOM 1618 O O . ASN A 1 202 ? 0.046 -25.391 -23 1 65.81 202 ASN A O 1
ATOM 1622 N N . SER A 1 203 ? -1.545 -26.641 -22.891 1 53.22 203 SER A N 1
ATOM 1623 C CA . SER A 1 203 ? -0.863 -27.75 -22.234 1 53.22 203 SER A CA 1
ATOM 1624 C C . SER A 1 203 ? 0.2 -28.359 -23.141 1 53.22 203 SER A C 1
ATOM 1626 O O . SER A 1 203 ? -0.093 -28.75 -24.266 1 53.22 203 SER A O 1
ATOM 1628 N N . PHE A 1 204 ? 1.373 -27.766 -23.203 1 43.59 204 PHE A N 1
ATOM 1629 C CA . PHE A 1 204 ? 2.244 -28.688 -23.922 1 43.59 204 PHE A CA 1
ATOM 1630 C C . PHE A 1 204 ? 2.365 -30.016 -23.172 1 43.59 204 PHE A C 1
ATOM 1632 O O . PHE A 1 204 ? 2.25 -30.047 -21.938 1 43.59 204 PHE A O 1
ATOM 16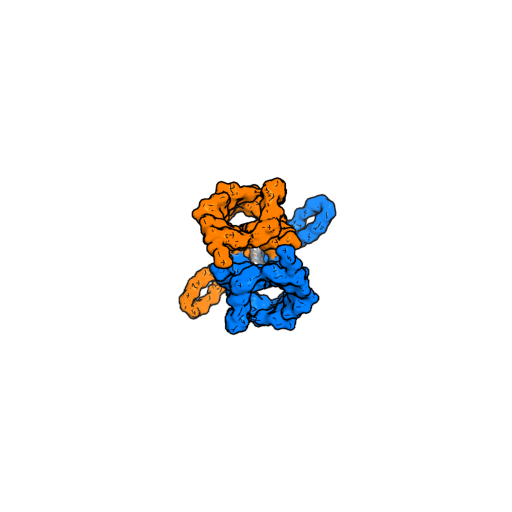39 N N . MET B 1 1 ? -3.363 76.875 42.812 1 53.69 1 MET B N 1
ATOM 1640 C CA . MET B 1 1 ? -4.418 75.875 42.688 1 53.69 1 MET B CA 1
ATOM 1641 C C . MET B 1 1 ? -4.453 75.312 41.281 1 53.69 1 MET B C 1
ATOM 1643 O O . MET B 1 1 ? -4.617 74.062 41.094 1 53.69 1 MET B O 1
ATOM 1647 N N . LEU B 1 2 ? -4.188 76.125 40.281 1 59.66 2 LEU B N 1
ATOM 1648 C CA . LEU B 1 2 ? -4.289 75.812 38.875 1 59.66 2 LEU B CA 1
ATOM 1649 C C . LEU B 1 2 ? -3.117 74.938 38.469 1 59.66 2 LEU B C 1
ATOM 1651 O O . LEU B 1 2 ? -3.295 73.938 37.688 1 59.66 2 LEU B O 1
ATOM 1655 N N . ILE B 1 3 ? -1.992 75.25 38.938 1 59.66 3 ILE B N 1
ATOM 1656 C CA . ILE B 1 3 ? -0.767 74.562 38.562 1 59.66 3 ILE B CA 1
ATOM 1657 C C . ILE B 1 3 ? -0.809 73.125 39.062 1 59.66 3 ILE B C 1
ATOM 1659 O O . ILE B 1 3 ? -0.422 72.188 38.375 1 59.66 3 ILE B O 1
ATOM 1663 N N . LYS B 1 4 ? -1.278 72.938 40.219 1 65.25 4 LYS B N 1
ATOM 1664 C CA . LYS B 1 4 ? -1.395 71.625 40.812 1 65.25 4 LYS B CA 1
ATOM 1665 C C . LYS B 1 4 ? -2.367 70.75 40.031 1 65.25 4 LYS B C 1
ATOM 1667 O O . LYS B 1 4 ? -2.15 69.562 39.875 1 65.25 4 LYS B O 1
ATOM 1672 N N . ASN B 1 5 ? -3.217 71.5 39.344 1 65.81 5 ASN B N 1
ATOM 1673 C CA . ASN B 1 5 ? -4.227 70.812 38.562 1 65.81 5 ASN B CA 1
ATOM 1674 C C . ASN B 1 5 ? -3.658 70.312 37.25 1 65.81 5 ASN B C 1
ATOM 1676 O O . ASN B 1 5 ? -3.984 69.188 36.781 1 65.81 5 ASN B O 1
ATOM 1680 N N . ILE B 1 6 ? -2.791 71.062 36.781 1 64.81 6 ILE B N 1
ATOM 1681 C CA . ILE B 1 6 ? -2.184 70.75 35.5 1 64.81 6 ILE B CA 1
ATOM 1682 C C . ILE B 1 6 ? -1.214 69.562 35.688 1 64.81 6 ILE B C 1
ATOM 1684 O O . ILE B 1 6 ? -1.166 68.625 34.875 1 64.81 6 ILE B O 1
ATOM 1688 N N . GLU B 1 7 ? -0.48 69.75 36.75 1 70.31 7 GLU B N 1
ATOM 1689 C CA . GLU B 1 7 ? 0.455 68.688 37.062 1 70.31 7 GLU B CA 1
ATOM 1690 C C . GLU B 1 7 ? -0.279 67.375 37.312 1 70.31 7 GLU B C 1
ATOM 1692 O O . GLU B 1 7 ? 0.192 66.312 36.906 1 70.31 7 GLU B O 1
ATOM 1697 N N . ALA B 1 8 ? -1.403 67.438 37.844 1 70.25 8 ALA B N 1
ATOM 1698 C CA . ALA B 1 8 ? -2.217 66.25 38.094 1 70.25 8 ALA B CA 1
ATOM 1699 C C . ALA B 1 8 ? -2.758 65.625 36.812 1 70.25 8 ALA B C 1
ATOM 1701 O O . ALA B 1 8 ? -2.807 64.375 36.656 1 70.25 8 ALA B O 1
ATOM 1702 N N . LYS B 1 9 ? -3.041 66.5 35.938 1 66 9 LYS B N 1
ATOM 1703 C CA . LYS B 1 9 ? -3.566 66.062 34.625 1 66 9 LYS B CA 1
ATOM 1704 C C . LYS B 1 9 ? -2.479 65.375 33.812 1 66 9 LYS B C 1
ATOM 1706 O O . LYS B 1 9 ? -2.734 64.375 33.125 1 66 9 LYS B O 1
ATOM 1711 N N . ILE B 1 10 ? -1.344 65.875 33.875 1 68.88 10 ILE B N 1
ATOM 1712 C CA . ILE B 1 10 ? -0.215 65.375 33.156 1 68.88 10 ILE B CA 1
ATOM 1713 C C . ILE B 1 10 ? 0.158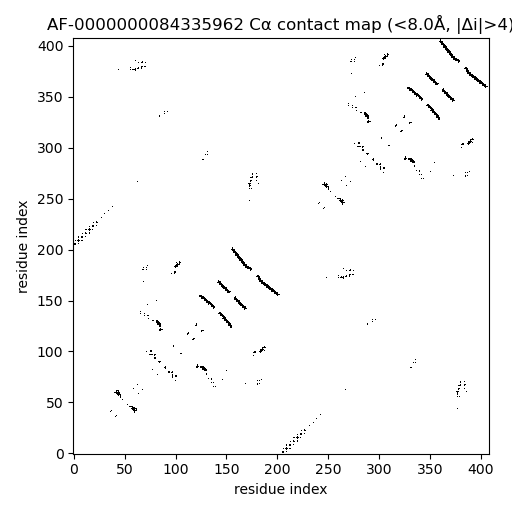 64 33.719 1 68.88 10 ILE B C 1
ATOM 1715 O O . ILE B 1 10 ? 0.455 63.062 33 1 68.88 10 ILE B O 1
ATOM 1719 N N . ARG B 1 11 ? 0.187 63.969 34.969 1 72.38 11 ARG B N 1
ATOM 1720 C CA . ARG B 1 11 ? 0.479 62.719 35.656 1 72.38 11 ARG B CA 1
ATOM 1721 C C . ARG B 1 11 ? -0.56 61.656 35.312 1 72.38 11 ARG B C 1
ATOM 1723 O O . ARG B 1 11 ? -0.215 60.5 35.062 1 72.38 11 ARG B O 1
ATOM 1730 N N . LEU B 1 12 ? -1.766 62.094 35.156 1 68.88 12 LEU B N 1
ATOM 1731 C CA . LEU B 1 12 ? -2.852 61.188 34.812 1 68.88 12 LEU B CA 1
ATOM 1732 C C . LEU B 1 12 ? -2.688 60.688 33.375 1 68.88 12 LEU B C 1
ATOM 1734 O O . LEU B 1 12 ? -2.891 59.5 33.094 1 68.88 12 LEU B O 1
ATOM 1738 N N . ALA B 1 13 ? -2.318 61.625 32.594 1 68 13 ALA B N 1
ATOM 1739 C CA . ALA B 1 13 ? -2.129 61.281 31.188 1 68 13 ALA B CA 1
ATOM 1740 C C . ALA B 1 13 ? -0.982 60.281 31.016 1 68 13 ALA B C 1
ATOM 1742 O O . ALA B 1 13 ? -1.067 59.375 30.203 1 68 13 ALA B O 1
ATOM 1743 N N . THR B 1 14 ? 0.011 60.438 31.75 1 71.19 14 THR B N 1
ATOM 1744 C CA . THR B 1 14 ? 1.167 59.562 31.703 1 71.19 14 THR B CA 1
ATOM 1745 C C . THR B 1 14 ? 0.808 58.188 32.25 1 71.19 14 THR B C 1
ATOM 1747 O O . THR B 1 14 ? 1.227 57.156 31.688 1 71.19 14 THR B O 1
ATOM 1750 N N . VAL B 1 15 ? 0.023 58.188 33.25 1 75.38 15 VAL B N 1
ATOM 1751 C CA . VAL B 1 15 ? -0.401 56.938 33.844 1 75.38 15 VAL B CA 1
ATOM 1752 C C . VAL B 1 15 ? -1.299 56.188 32.875 1 75.38 15 VAL B C 1
ATOM 1754 O O . VAL B 1 15 ? -1.165 54.969 32.719 1 75.38 15 VAL B O 1
ATOM 1757 N N . ILE B 1 16 ? -2.078 56.938 32.156 1 69.81 16 ILE B N 1
ATOM 1758 C CA . ILE B 1 16 ? -2.984 56.344 31.188 1 69.81 16 ILE B CA 1
ATOM 1759 C C . ILE B 1 16 ? -2.188 55.844 30 1 69.81 16 ILE B C 1
ATOM 1761 O O . ILE B 1 16 ? -2.461 54.75 29.484 1 69.81 16 ILE B O 1
ATOM 1765 N N . ALA B 1 17 ? -1.227 56.594 29.578 1 68.75 17 ALA B N 1
ATOM 1766 C CA . ALA B 1 17 ? -0.388 56.188 28.453 1 68.75 17 ALA B CA 1
ATOM 1767 C C . ALA B 1 17 ? 0.424 54.938 28.781 1 68.75 17 ALA B C 1
ATOM 1769 O O . ALA B 1 17 ? 0.505 54.031 27.969 1 68.75 17 ALA B O 1
ATOM 1770 N N . MET B 1 18 ? 0.957 54.938 29.938 1 74.88 18 MET B N 1
ATOM 1771 C CA . MET B 1 18 ? 1.729 53.781 30.391 1 74.88 18 MET B CA 1
ATOM 1772 C C . MET B 1 18 ? 0.833 52.562 30.547 1 74.88 18 MET B C 1
ATOM 1774 O O . MET B 1 18 ? 1.219 51.438 30.188 1 74.88 18 MET B O 1
ATOM 1778 N N . GLY B 1 19 ? -0.317 52.844 31.094 1 73.31 19 GLY B N 1
ATOM 1779 C CA . GLY B 1 19 ? -1.287 51.781 31.234 1 73.31 19 GLY B CA 1
ATOM 1780 C C . GLY B 1 19 ? -1.707 51.156 29.906 1 73.31 19 GLY B C 1
ATOM 1781 O O . GLY B 1 19 ? -1.801 49.938 29.766 1 73.31 19 GLY B O 1
ATOM 1782 N N . SER B 1 20 ? -1.878 52.031 28.984 1 71.12 20 SER B N 1
ATOM 1783 C CA . SER B 1 20 ? -2.271 51.594 27.656 1 71.12 20 SER B CA 1
ATOM 1784 C C . SER B 1 20 ? -1.157 50.781 26.984 1 71.12 20 SER B C 1
ATOM 1786 O O . SER B 1 20 ? -1.421 49.781 26.312 1 71.12 20 SER B O 1
ATOM 1788 N N . LEU B 1 21 ? 0.033 51.219 27.188 1 71.19 21 LEU B N 1
ATOM 1789 C CA . LEU B 1 21 ? 1.185 50.5 26.641 1 71.19 21 LEU B CA 1
ATOM 1790 C C . LEU B 1 21 ? 1.315 49.125 27.266 1 71.19 21 LEU B C 1
ATOM 1792 O O . LEU B 1 21 ? 1.533 48.125 26.547 1 71.19 21 LEU B O 1
ATOM 1796 N N . VAL B 1 22 ? 1.128 49.094 28.547 1 77 22 VAL B N 1
ATOM 1797 C CA . VAL B 1 22 ? 1.242 47.844 29.266 1 77 22 VAL B CA 1
ATOM 1798 C C . VAL B 1 22 ? 0.113 46.906 28.859 1 77 22 VAL B C 1
ATOM 1800 O O . VAL B 1 22 ? 0.34 45.719 28.625 1 77 22 VAL B O 1
ATOM 1803 N N . SER B 1 23 ? -1.044 47.406 28.641 1 73.81 23 SER B N 1
ATOM 1804 C CA . SER B 1 23 ? -2.191 46.625 28.219 1 73.81 23 SER B CA 1
ATOM 1805 C C . SER B 1 23 ? -1.998 46.062 26.812 1 73.81 23 SER B C 1
ATOM 1807 O O . SER B 1 23 ? -2.336 44.906 26.547 1 73.81 23 SER B O 1
ATOM 1809 N N . SER B 1 24 ? -1.406 46.875 26.078 1 70.5 24 SER B N 1
ATOM 1810 C CA . SER B 1 24 ? -1.154 46.469 24.703 1 70.5 24 SER B CA 1
ATOM 1811 C C . SER B 1 24 ? -0.135 45.312 24.656 1 70.5 24 SER B C 1
ATOM 1813 O O . SER B 1 24 ? -0.293 44.375 23.891 1 70.5 24 SER B O 1
ATOM 1815 N N . VAL B 1 25 ? 0.851 45.438 25.438 1 73.69 25 VAL B N 1
ATOM 1816 C CA . VAL B 1 25 ? 1.885 44.406 25.5 1 73.69 25 VAL B CA 1
ATOM 1817 C C . VAL B 1 25 ? 1.29 43.125 26.031 1 73.69 25 VAL B C 1
ATOM 1819 O O . VAL B 1 25 ? 1.575 42.031 25.516 1 73.69 25 VAL B O 1
ATOM 1822 N N . ILE B 1 26 ? 0.401 43.25 26.969 1 76.44 26 ILE B N 1
ATOM 1823 C CA . ILE B 1 26 ? -0.251 42.094 27.562 1 76.44 26 ILE B CA 1
ATOM 1824 C C . ILE B 1 26 ? -1.165 41.438 26.531 1 76.44 26 ILE B C 1
ATOM 1826 O O . ILE B 1 26 ? -1.152 40.188 26.375 1 76.44 26 ILE B O 1
ATOM 1830 N N . ILE B 1 27 ? -1.848 42.219 25.797 1 69.81 27 ILE B N 1
ATOM 1831 C CA . ILE B 1 27 ? -2.762 41.719 24.797 1 69.81 27 ILE B CA 1
ATOM 1832 C C . ILE B 1 27 ? -1.969 41 23.688 1 69.81 27 ILE B C 1
ATOM 1834 O O . ILE B 1 27 ? -2.334 39.906 23.25 1 69.81 27 ILE B O 1
ATOM 1838 N N . CYS B 1 28 ? -0.89 41.688 23.344 1 67.19 28 CYS B N 1
ATOM 1839 C CA . CYS B 1 28 ? -0.03 41.094 22.328 1 67.19 28 CYS B CA 1
ATOM 1840 C C . CYS B 1 28 ? 0.529 39.75 22.781 1 67.19 28 CYS B C 1
ATOM 1842 O O . CYS B 1 28 ? 0.596 38.812 22 1 67.19 28 CYS B O 1
ATOM 1844 N N . GLY B 1 29 ? 0.88 39.656 24.016 1 70 29 GLY B N 1
ATOM 1845 C CA . GLY B 1 29 ? 1.369 38.438 24.578 1 70 29 GLY B CA 1
ATOM 1846 C C . GLY B 1 29 ? 0.323 37.312 24.609 1 70 29 GLY B C 1
ATOM 1847 O O . GLY B 1 29 ? 0.601 36.188 24.219 1 70 29 GLY B O 1
ATOM 1848 N N . ILE B 1 30 ? -0.875 37.688 24.922 1 70.62 30 ILE B N 1
ATOM 1849 C CA . ILE B 1 30 ? -1.975 36.719 25.016 1 70.62 30 ILE B CA 1
ATOM 1850 C C . ILE B 1 30 ? -2.336 36.219 23.625 1 70.62 30 ILE B C 1
ATOM 1852 O O . ILE B 1 30 ? -2.529 35 23.422 1 70.62 30 ILE B O 1
ATOM 1856 N N . VAL B 1 31 ? -2.346 37.094 22.688 1 65.94 31 VAL B N 1
ATOM 1857 C CA . VAL B 1 31 ? -2.703 36.719 21.328 1 65.94 31 VAL B CA 1
ATOM 1858 C C . VAL B 1 31 ? -1.623 35.812 20.734 1 65.94 31 VAL B C 1
ATOM 1860 O O . VAL B 1 31 ? -1.929 34.844 20.047 1 65.94 31 VAL B O 1
ATOM 1863 N N . SER B 1 32 ? -0.406 36.062 21.094 1 65.94 32 SER B N 1
ATOM 1864 C CA . SER B 1 32 ? 0.71 35.25 20.609 1 65.94 32 SER B CA 1
ATOM 1865 C C . SER B 1 32 ? 0.646 33.844 21.188 1 65.94 32 SER B C 1
ATOM 1867 O O . SER B 1 32 ? 0.874 32.875 20.453 1 65.94 32 SER B O 1
ATOM 1869 N N . VAL B 1 33 ? 0.323 33.719 22.359 1 67.81 33 VAL B N 1
ATOM 1870 C CA . VAL B 1 33 ? 0.236 32.406 23 1 67.81 33 VAL B CA 1
ATOM 1871 C C . VAL B 1 33 ? -0.965 31.641 22.453 1 67.81 33 VAL B C 1
ATOM 1873 O O . VAL B 1 33 ? -0.872 30.438 22.172 1 67.81 33 VAL B O 1
ATOM 1876 N N . PHE B 1 34 ? -2.004 3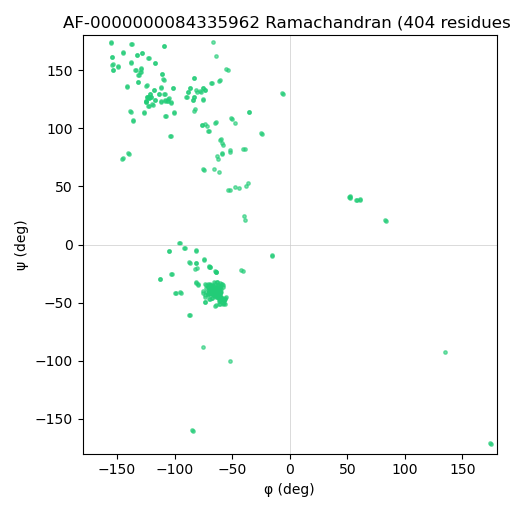2.375 22.203 1 60.31 34 PHE B N 1
ATOM 1877 C CA . PHE B 1 34 ? -3.199 31.734 21.656 1 60.31 34 PHE B CA 1
ATOM 1878 C C . PHE B 1 34 ? -2.969 31.297 20.219 1 60.31 34 PHE B C 1
ATOM 1880 O O . PHE B 1 34 ? -3.434 30.234 19.797 1 60.31 34 PHE B O 1
ATOM 1887 N N . ALA B 1 35 ? -2.354 32.188 19.531 1 57.62 35 ALA B N 1
ATOM 1888 C CA . ALA B 1 35 ? -2.012 31.828 18.156 1 57.62 35 ALA B CA 1
ATOM 1889 C C . ALA B 1 35 ? -1.1 30.609 18.094 1 57.62 35 ALA B C 1
ATOM 1891 O O . ALA B 1 35 ? -1.285 29.719 17.266 1 57.62 35 ALA B O 1
ATOM 1892 N N . PHE B 1 36 ? -0.234 30.594 19.031 1 56.97 36 PHE B N 1
ATOM 1893 C CA . PHE B 1 36 ? 0.668 29.453 19.141 1 56.97 36 PHE B CA 1
ATOM 1894 C C . PHE B 1 36 ? -0.097 28.188 19.516 1 56.97 36 PHE B C 1
ATOM 1896 O O . PHE B 1 36 ? 0.177 27.109 19 1 56.97 36 PHE B O 1
ATOM 1903 N N . LYS B 1 37 ? -0.962 28.375 20.391 1 54.69 37 LYS B N 1
ATOM 1904 C CA . LYS B 1 37 ? -1.766 27.234 20.828 1 54.69 37 LYS B CA 1
ATOM 1905 C C . LYS B 1 37 ? -2.709 26.781 19.719 1 54.69 37 LYS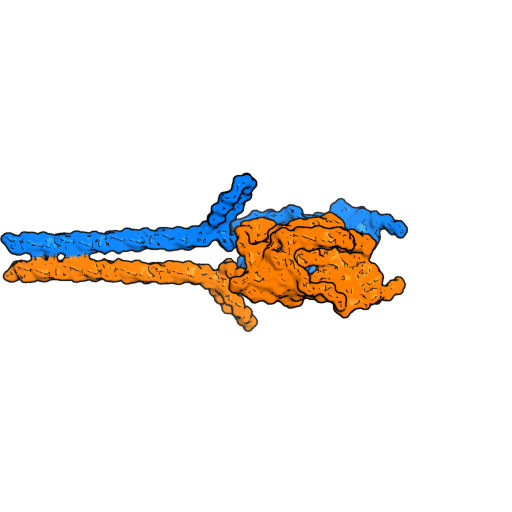 B C 1
ATOM 1907 O O . LYS B 1 37 ? -2.934 25.578 19.547 1 54.69 37 LYS B O 1
ATOM 1912 N N . GLN B 1 38 ? -3.291 27.703 19.078 1 49.72 38 GLN B N 1
ATOM 1913 C CA . GLN B 1 38 ? -4.18 27.328 17.984 1 49.72 38 GLN B CA 1
ATOM 1914 C C . GLN B 1 38 ? -3.426 26.562 16.891 1 49.72 38 GLN B C 1
ATOM 1916 O O . GLN B 1 38 ? -3.963 25.625 16.312 1 49.72 38 GLN B O 1
ATOM 1921 N N . VAL B 1 39 ? -2.314 27.094 16.672 1 47.84 39 VAL B N 1
ATOM 1922 C CA . VAL B 1 39 ? -1.459 26.359 15.75 1 47.84 39 VAL B CA 1
ATOM 1923 C C . VAL B 1 39 ? -1.152 24.969 16.297 1 47.84 39 VAL B C 1
ATOM 1925 O O . VAL B 1 39 ? -1.174 23.984 15.57 1 47.84 39 VAL B O 1
ATOM 1928 N N . ALA B 1 40 ? -1.012 24.953 17.578 1 45.5 40 ALA B N 1
ATOM 1929 C CA . ALA B 1 40 ? -0.749 23.688 18.25 1 45.5 40 ALA B CA 1
ATOM 1930 C C . ALA B 1 40 ? -2.006 22.828 18.297 1 45.5 40 ALA B C 1
ATOM 1932 O O . ALA B 1 40 ? -1.939 21.609 18.094 1 45.5 40 ALA B O 1
ATOM 1933 N N . ASN B 1 41 ? -3.104 23.422 18.734 1 44.53 41 ASN B N 1
ATOM 1934 C CA . ASN B 1 41 ? -4.371 22.703 18.812 1 44.53 41 ASN B CA 1
ATOM 1935 C C . ASN B 1 41 ? -4.871 22.297 17.438 1 44.53 41 ASN B C 1
ATOM 1937 O O . ASN B 1 41 ? -5.52 21.25 17.297 1 44.53 41 ASN B O 1
ATOM 1941 N N . ALA B 1 42 ? -4.941 23.266 16.562 1 39.25 42 ALA B N 1
ATOM 1942 C CA . ALA B 1 42 ? -5.273 22.812 15.219 1 39.25 42 ALA B CA 1
ATOM 1943 C C . ALA B 1 42 ? -4.531 21.516 14.883 1 39.25 42 ALA B C 1
ATOM 1945 O O . ALA B 1 42 ? -5.031 20.688 14.117 1 39.25 42 ALA B O 1
ATOM 1946 N N . ARG B 1 43 ? -3.502 21.406 15.602 1 36.94 43 ARG B N 1
ATOM 1947 C CA . ARG B 1 43 ? -2.775 20.141 15.547 1 36.94 43 ARG B CA 1
ATOM 1948 C C . ARG B 1 43 ? -3.439 19.078 16.422 1 36.94 43 ARG B C 1
ATOM 1950 O O . ARG B 1 43 ? -3.154 17.891 16.297 1 36.94 43 ARG B O 1
ATOM 1957 N N . GLN B 1 44 ? -4.305 19.422 17.453 1 34 44 GLN B N 1
ATOM 1958 C CA . GLN B 1 44 ? -4.805 18.5 18.469 1 34 44 GLN B CA 1
ATOM 1959 C C . GLN B 1 44 ? -6.035 17.734 17.969 1 34 44 GLN B C 1
ATOM 1961 O O . GLN B 1 44 ? -6.926 18.328 17.359 1 34 44 GLN B O 1
ATOM 1966 N N . SER B 1 45 ? -6.078 16.375 17.953 1 33.34 45 SER B N 1
ATOM 1967 C CA . SER B 1 45 ? -6.961 15.266 17.625 1 33.34 45 SER B CA 1
ATOM 1968 C C . SER B 1 45 ? -8.188 15.25 18.531 1 33.34 45 SER B C 1
ATOM 1970 O O . SER B 1 45 ? -8.102 15.547 19.719 1 33.34 45 SER B O 1
ATOM 1972 N N . VAL B 1 46 ? -9.359 15.641 18.047 1 28.91 46 VAL B N 1
ATOM 1973 C CA . VAL B 1 46 ? -10.633 15.438 18.719 1 28.91 46 VAL B CA 1
ATOM 1974 C C . VAL B 1 46 ? -10.773 13.977 19.141 1 28.91 46 VAL B C 1
ATOM 1976 O O . VAL B 1 46 ? -10.562 13.07 18.344 1 28.91 46 VAL B O 1
ATOM 1979 N N . TYR B 1 47 ? -10.672 13.766 20.406 1 27.89 47 TYR B N 1
ATOM 1980 C CA . TYR B 1 47 ? -11.008 12.547 21.125 1 27.89 47 TYR B CA 1
ATOM 1981 C C . TYR B 1 47 ? -12.492 12.219 20.984 1 27.89 47 TYR B C 1
ATOM 1983 O O . TYR B 1 47 ? -13.352 13.016 21.359 1 27.89 47 TYR B O 1
ATOM 1991 N N . ILE B 1 48 ? -12.953 11.758 19.875 1 27.59 48 ILE B N 1
ATOM 1992 C CA . ILE B 1 48 ? -14.344 11.328 20.047 1 27.59 48 ILE B CA 1
ATOM 1993 C C . ILE B 1 48 ? -14.383 10.047 20.875 1 27.59 48 ILE B C 1
ATOM 1995 O O . ILE B 1 48 ? -13.703 9.07 20.578 1 27.59 48 ILE B O 1
ATOM 1999 N N . LEU B 1 49 ? -14.711 10.227 22.125 1 26.62 49 LEU B N 1
ATOM 2000 C CA . LEU B 1 49 ? -15.062 9.289 23.188 1 26.62 49 LEU B CA 1
ATOM 2001 C C . LEU B 1 49 ? -16.172 8.344 22.734 1 26.62 49 LEU B C 1
ATOM 2003 O O . LEU B 1 49 ? -17.344 8.734 22.656 1 26.62 49 LEU B O 1
ATOM 2007 N N . ASP B 1 50 ? -16.141 7.699 21.516 1 27.56 50 ASP B N 1
ATOM 2008 C CA . ASP B 1 50 ? -17.312 6.836 21.609 1 27.56 50 ASP B CA 1
ATOM 2009 C C . ASP B 1 50 ? -17.141 5.801 22.719 1 27.56 50 ASP B C 1
ATOM 2011 O O . ASP B 1 50 ? -16.016 5.523 23.156 1 27.56 50 ASP B O 1
ATOM 2015 N N . ASN B 1 51 ? -18.141 5.223 23.156 1 26 51 ASN B N 1
ATOM 2016 C CA . ASN B 1 51 ? -18.719 4.137 23.938 1 26 51 ASN B CA 1
ATOM 2017 C C . ASN B 1 51 ? -18.094 2.791 23.578 1 26 51 ASN B C 1
ATOM 2019 O O . ASN B 1 51 ? -18.266 2.305 22.469 1 26 51 ASN B O 1
ATOM 2023 N N . ASN B 1 52 ? -16.969 1.854 24.422 1 30.58 52 ASN B N 1
ATOM 2024 C CA . ASN B 1 52 ? -16.234 0.751 25.047 1 30.58 52 ASN B CA 1
ATOM 2025 C C . ASN B 1 52 ? -14.727 0.857 24.766 1 30.58 52 ASN B C 1
ATOM 2027 O O . ASN B 1 52 ? -13.914 0.593 25.656 1 30.58 52 ASN B O 1
ATOM 2031 N N . VAL B 1 53 ? -14.062 0.228 23.656 1 27.91 53 VAL B N 1
ATOM 2032 C CA . VAL B 1 53 ? -12.609 0.075 23.594 1 27.91 53 VAL B CA 1
ATOM 2033 C C . VAL B 1 53 ? -11.961 1.437 23.359 1 27.91 53 VAL B C 1
ATOM 2035 O O . VAL B 1 53 ? -12.297 2.145 22.406 1 27.91 53 VAL B O 1
ATOM 2038 N N . PRO B 1 54 ? -11.492 2.074 24.5 1 28.05 54 PRO B N 1
ATOM 2039 C CA . PRO B 1 54 ? -10.781 3.352 24.453 1 28.05 54 PRO B CA 1
ATOM 2040 C C . PRO B 1 54 ? -9.68 3.373 23.406 1 28.05 54 PRO B C 1
ATOM 2042 O O . PRO B 1 54 ? -8.719 2.598 23.484 1 28.05 54 PRO B O 1
ATOM 2045 N N . ILE B 1 55 ? -9.953 2.986 22.25 1 28.16 55 ILE B N 1
ATOM 2046 C CA . ILE B 1 55 ? -8.75 3.049 21.438 1 28.16 55 ILE B CA 1
ATOM 2047 C C . ILE B 1 55 ? -8.219 4.48 21.406 1 28.16 55 ILE B C 1
ATOM 2049 O O . ILE B 1 55 ? -8.945 5.41 21.047 1 28.16 55 ILE B O 1
ATOM 2053 N N . LEU B 1 56 ? -7.445 4.75 22.359 1 26.25 56 LEU B N 1
ATOM 2054 C CA . LEU B 1 56 ? -6.68 5.984 22.5 1 26.25 56 LEU B CA 1
ATOM 2055 C C . LEU B 1 56 ? -6.188 6.477 21.141 1 26.25 56 LEU B C 1
ATOM 2057 O O . LEU B 1 56 ? -5.352 5.832 20.516 1 26.25 56 LEU B O 1
ATOM 2061 N N . ALA B 1 57 ? -7.105 6.582 20.281 1 29.03 57 ALA B N 1
ATOM 2062 C CA . ALA B 1 57 ? -6.559 7.172 19.062 1 29.03 57 ALA B CA 1
ATOM 2063 C C . ALA B 1 57 ? -6.105 8.609 19.297 1 29.03 57 ALA B C 1
ATOM 2065 O O . ALA B 1 57 ? -6.914 9.477 19.641 1 29.03 57 ALA B O 1
ATOM 2066 N N . LYS B 1 58 ? -5.094 8.758 20.125 1 29.88 58 LYS B N 1
ATOM 2067 C CA . LYS B 1 58 ? -4.496 10.086 20.172 1 29.88 58 LYS B CA 1
ATOM 2068 C C . LYS B 1 58 ? -4.73 10.844 18.859 1 29.88 58 LYS B C 1
ATOM 2070 O O . LYS B 1 58 ? -4.586 10.273 17.781 1 29.88 58 LYS B O 1
ATOM 2075 N N . GLN B 1 59 ? -5.781 11.617 18.969 1 30.89 59 GLN B N 1
ATOM 2076 C CA . GLN B 1 59 ? -6.133 12.594 17.938 1 30.89 59 GLN B CA 1
ATOM 2077 C C . GLN B 1 59 ? -4.891 13.289 17.391 1 30.89 59 GLN B C 1
ATOM 2079 O O . GLN B 1 59 ? -4.426 14.281 17.969 1 30.89 59 GLN B O 1
ATOM 2084 N N . THR B 1 60 ? -3.793 12.727 17.469 1 32.19 60 THR B N 1
ATOM 2085 C CA . THR B 1 60 ? -2.82 13.562 16.781 1 32.19 60 THR B CA 1
ATOM 2086 C C . THR B 1 60 ? -3.453 14.234 15.57 1 32.19 60 THR B C 1
ATOM 2088 O O . THR B 1 60 ? -4.293 13.633 14.891 1 32.19 60 THR B O 1
ATOM 2091 N N . ASP B 1 61 ? -3.607 15.688 15.547 1 33.5 61 ASP B N 1
ATOM 2092 C CA . ASP B 1 61 ? -4.008 16.422 14.344 1 33.5 61 ASP B CA 1
ATOM 2093 C C . ASP B 1 61 ? -4.082 15.5 13.133 1 33.5 61 ASP B C 1
ATOM 2095 O O . ASP B 1 61 ? -3.465 14.43 13.125 1 33.5 61 ASP B O 1
ATOM 2099 N N . MET B 1 62 ? -5.336 15.586 12.359 1 38.41 62 MET B N 1
ATOM 2100 C CA . MET B 1 62 ? -5.141 15.219 10.961 1 38.41 62 MET B CA 1
ATOM 2101 C C . MET B 1 62 ? -3.658 15.219 10.602 1 38.41 62 MET B C 1
ATOM 2103 O O . MET B 1 62 ? -3.297 15.008 9.445 1 38.41 62 MET B O 1
ATOM 2107 N N . GLN B 1 63 ? -2.799 15.773 11.594 1 47.03 63 GLN B N 1
ATOM 2108 C CA . GLN B 1 63 ? -1.345 15.875 11.516 1 47.03 63 GLN B CA 1
ATOM 2109 C C . GLN B 1 63 ? -0.713 14.516 11.25 1 47.03 63 GLN B C 1
ATOM 2111 O O . GLN B 1 63 ? -1.32 13.477 11.523 1 47.03 63 GLN B O 1
ATOM 2116 N N . VAL B 1 64 ? 0.249 14.664 10.695 1 57.62 64 VAL B N 1
ATOM 2117 C CA . VAL B 1 64 ? 1.135 13.672 10.086 1 57.62 64 VAL B CA 1
ATOM 2118 C C . VAL B 1 64 ? 1.613 12.688 11.148 1 57.62 64 VAL B C 1
ATOM 2120 O O . VAL B 1 64 ? 2.105 13.094 12.203 1 57.62 64 VAL B O 1
ATOM 2123 N N . ASN B 1 65 ? 0.745 11.664 11.57 1 71.56 65 ASN B N 1
ATOM 2124 C CA . ASN B 1 65 ? 1.404 10.523 12.195 1 71.56 65 ASN B CA 1
ATOM 2125 C C . ASN B 1 65 ? 2.533 9.977 11.328 1 71.56 65 ASN B C 1
ATOM 2127 O O . ASN B 1 65 ? 2.363 8.969 10.641 1 71.56 65 ASN B O 1
ATOM 2131 N N . ARG B 1 66 ? 3.59 10.719 11.477 1 81.12 66 ARG B N 1
ATOM 2132 C CA . ARG B 1 66 ? 4.695 10.438 10.562 1 81.12 66 ARG B CA 1
ATOM 2133 C C . ARG B 1 66 ? 5.27 9.047 10.805 1 81.12 66 ARG B C 1
ATOM 2135 O O . ARG B 1 66 ? 5.539 8.305 9.859 1 81.12 66 ARG B O 1
ATOM 2142 N N . PRO B 1 67 ? 5.371 8.609 12.156 1 86.12 67 PRO B N 1
ATOM 2143 C CA . PRO B 1 67 ? 5.887 7.258 12.352 1 86.12 67 PRO B CA 1
ATOM 2144 C C . PRO B 1 67 ? 5 6.188 11.719 1 86.12 67 PRO B C 1
ATOM 2146 O O . PRO B 1 67 ? 5.508 5.219 11.141 1 86.12 67 PRO B O 1
ATOM 2149 N N . ALA B 1 68 ? 3.699 6.379 11.812 1 86.31 68 ALA B N 1
ATOM 2150 C CA . ALA B 1 68 ? 2.789 5.43 11.172 1 86.31 68 ALA B CA 1
ATOM 2151 C C . ALA B 1 68 ? 2.945 5.449 9.656 1 86.31 68 ALA B C 1
ATOM 2153 O O . ALA B 1 68 ? 2.893 4.402 9.008 1 86.31 68 ALA B O 1
ATOM 2154 N N . GLU B 1 69 ? 3.117 6.59 9.117 1 88.81 69 GLU B N 1
ATOM 2155 C CA . GLU B 1 69 ? 3.32 6.719 7.672 1 88.81 69 GLU B CA 1
ATOM 2156 C C . GLU B 1 69 ? 4.637 6.074 7.242 1 88.81 69 GLU B C 1
ATOM 2158 O O . GLU B 1 69 ? 4.711 5.453 6.18 1 88.81 69 GLU B O 1
ATOM 2163 N N . TYR B 1 70 ? 5.645 6.293 8.117 1 92.75 70 TYR B N 1
ATOM 2164 C CA . TYR B 1 70 ? 6.934 5.676 7.832 1 92.75 70 TYR B CA 1
ATOM 2165 C C . TYR B 1 70 ? 6.812 4.156 7.785 1 92.75 70 TYR B C 1
ATOM 2167 O O . TYR B 1 70 ? 7.309 3.516 6.855 1 92.75 70 TYR B O 1
ATOM 2175 N N . ARG B 1 71 ? 6.152 3.57 8.766 1 93.88 71 ARG B N 1
ATOM 2176 C CA . ARG B 1 71 ? 5.977 2.121 8.797 1 93.88 71 ARG B CA 1
ATOM 2177 C C . ARG B 1 71 ? 5.184 1.639 7.586 1 93.88 71 ARG B C 1
ATOM 2179 O O . ARG B 1 71 ? 5.52 0.618 6.984 1 93.88 71 ARG B O 1
ATOM 2186 N N . ALA B 1 72 ? 4.148 2.355 7.27 1 93.31 72 ALA B N 1
ATOM 2187 C CA . ALA B 1 72 ? 3.332 1.994 6.113 1 93.31 72 ALA B CA 1
ATOM 2188 C C . ALA B 1 72 ? 4.148 2.057 4.824 1 93.31 72 ALA B C 1
ATOM 2190 O O . ALA B 1 72 ? 3.961 1.235 3.924 1 93.31 72 ALA B O 1
ATOM 2191 N N . HIS B 1 73 ? 4.965 3.104 4.68 1 94.69 73 HIS B N 1
ATOM 2192 C CA . HIS B 1 73 ? 5.82 3.26 3.51 1 94.69 73 HIS B CA 1
ATOM 2193 C C . HIS B 1 73 ? 6.777 2.08 3.363 1 94.69 73 HIS B C 1
ATOM 2195 O O . HIS B 1 73 ? 6.922 1.524 2.273 1 94.69 73 HIS B O 1
ATOM 2201 N N . VAL B 1 74 ? 7.371 1.729 4.473 1 97 74 VAL B N 1
ATOM 2202 C CA . VAL B 1 74 ? 8.305 0.607 4.484 1 97 74 VAL B CA 1
ATOM 2203 C C . VAL B 1 74 ? 7.566 -0.682 4.129 1 97 74 VAL B C 1
ATOM 2205 O O . VAL B 1 74 ? 8.062 -1.492 3.346 1 97 74 VAL B O 1
ATOM 2208 N N . ASP B 1 75 ? 6.434 -0.84 4.723 1 96 75 ASP B N 1
ATOM 2209 C CA . ASP B 1 75 ? 5.617 -2.018 4.449 1 96 75 ASP B CA 1
ATOM 2210 C C . ASP B 1 75 ? 5.23 -2.086 2.973 1 96 75 ASP B C 1
ATOM 2212 O O . ASP B 1 75 ? 5.332 -3.145 2.348 1 96 75 ASP B O 1
ATOM 2216 N N . LEU B 1 76 ? 4.785 -0.994 2.453 1 95.5 76 LEU B N 1
ATOM 2217 C CA . LEU B 1 76 ? 4.363 -0.928 1.059 1 95.5 76 LEU B CA 1
ATOM 2218 C C . LEU B 1 76 ? 5.512 -1.287 0.124 1 95.5 76 LEU B C 1
ATOM 2220 O O . LEU B 1 76 ? 5.34 -2.076 -0.808 1 95.5 76 LEU B O 1
ATOM 2224 N N . PHE B 1 77 ? 6.699 -0.72 0.359 1 97.69 77 PHE B N 1
ATOM 2225 C CA . PHE B 1 77 ? 7.855 -1.005 -0.481 1 97.69 77 PHE B CA 1
ATOM 2226 C C . PHE B 1 77 ? 8.164 -2.498 -0.492 1 97.69 77 PHE B C 1
ATOM 2228 O O . PHE B 1 77 ? 8.344 -3.092 -1.557 1 97.69 77 PHE B O 1
ATOM 2235 N N . HIS B 1 78 ? 8.242 -3.061 0.634 1 97.75 78 HIS B N 1
ATOM 2236 C CA . HIS B 1 78 ? 8.625 -4.465 0.724 1 97.75 78 HIS B CA 1
ATOM 2237 C C . HIS B 1 78 ? 7.59 -5.363 0.06 1 97.75 78 HIS B C 1
ATOM 2239 O O . HIS B 1 78 ? 7.941 -6.352 -0.588 1 97.75 78 HIS B O 1
ATOM 2245 N N . THR B 1 79 ? 6.336 -5.008 0.29 1 95.88 79 THR B N 1
ATOM 2246 C CA . THR B 1 79 ? 5.27 -5.781 -0.335 1 95.88 79 THR B CA 1
ATOM 2247 C C . THR B 1 79 ? 5.371 -5.715 -1.856 1 95.88 79 THR B C 1
ATOM 2249 O O . THR B 1 79 ? 5.297 -6.742 -2.533 1 95.88 79 THR B O 1
ATOM 2252 N N . LEU B 1 80 ? 5.531 -4.504 -2.391 1 95.75 80 LEU B N 1
ATOM 2253 C CA . LEU B 1 80 ? 5.656 -4.316 -3.83 1 95.75 80 LEU B CA 1
ATOM 2254 C C . LEU B 1 80 ? 6.883 -5.051 -4.371 1 95.75 80 LEU B C 1
ATOM 2256 O O . LEU B 1 80 ? 6.824 -5.652 -5.445 1 95.75 80 LEU B O 1
ATOM 2260 N N . PHE B 1 81 ? 7.957 -5.062 -3.639 1 96.94 81 PHE B N 1
ATOM 2261 C CA . PHE B 1 81 ? 9.242 -5.555 -4.117 1 96.94 81 PHE B CA 1
ATOM 2262 C C . PHE B 1 81 ? 9.312 -7.074 -4.031 1 96.94 81 PHE B C 1
ATOM 2264 O O . PHE B 1 81 ? 9.914 -7.723 -4.883 1 96.94 81 PHE B O 1
ATOM 2271 N N . PHE B 1 82 ? 8.633 -7.645 -3 1 96.25 82 PHE B N 1
ATOM 2272 C CA . PHE B 1 82 ? 8.898 -9.055 -2.736 1 96.25 82 PHE B CA 1
ATOM 2273 C C . PHE B 1 82 ? 7.676 -9.906 -3.051 1 96.25 82 PHE B C 1
ATOM 2275 O O . PHE B 1 82 ? 7.793 -11.109 -3.275 1 96.25 82 PHE B O 1
ATOM 2282 N N . SER B 1 83 ? 6.473 -9.383 -2.92 1 95.38 83 SER B N 1
ATOM 2283 C CA . SER B 1 83 ? 5.289 -10.148 -3.299 1 95.38 83 SER B CA 1
ATOM 2284 C C . SER B 1 83 ? 5.121 -10.195 -4.812 1 95.38 83 SER B C 1
ATOM 2286 O O . SER B 1 83 ? 4.59 -9.258 -5.414 1 95.38 83 SER B O 1
ATOM 2288 N N . LEU B 1 84 ? 5.48 -11.328 -5.398 1 94.94 84 LEU B N 1
ATOM 2289 C CA . LEU B 1 84 ? 5.539 -11.422 -6.855 1 94.94 84 LEU B CA 1
ATOM 2290 C C . LEU B 1 84 ? 4.809 -12.664 -7.352 1 94.94 84 LEU B C 1
ATOM 2292 O O . LEU B 1 84 ? 4.777 -13.688 -6.664 1 94.94 84 LEU B O 1
ATOM 2296 N N . THR B 1 85 ? 4.223 -12.516 -8.461 1 93.88 85 THR B N 1
ATOM 2297 C CA . THR B 1 85 ? 3.59 -13.625 -9.172 1 93.88 85 THR B CA 1
ATOM 2298 C C . THR B 1 85 ? 4.27 -13.859 -10.523 1 93.88 85 THR B C 1
ATOM 2300 O O . THR B 1 85 ? 4.945 -12.969 -11.047 1 93.88 85 THR B O 1
ATOM 2303 N N . PRO B 1 86 ? 4.141 -15.102 -11.055 1 92.69 86 PRO B N 1
ATOM 2304 C CA . PRO B 1 86 ? 4.836 -15.414 -12.305 1 92.69 86 PRO B CA 1
ATOM 2305 C C . PRO B 1 86 ? 4.172 -14.781 -13.531 1 92.69 86 PRO B C 1
ATOM 2307 O O . PRO B 1 86 ? 3.697 -15.5 -14.414 1 92.69 86 PRO B O 1
ATOM 2310 N N . ASP B 1 87 ? 4.148 -13.523 -13.609 1 92.38 87 ASP B N 1
ATOM 2311 C CA . ASP B 1 87 ? 3.668 -12.664 -14.68 1 92.38 87 ASP B CA 1
ATOM 2312 C C . ASP B 1 87 ? 4.617 -11.484 -14.914 1 92.38 87 ASP B C 1
ATOM 2314 O O . ASP B 1 87 ? 4.691 -10.57 -14.086 1 92.38 87 ASP B O 1
ATOM 2318 N N . ASP B 1 88 ? 5.203 -11.508 -16.062 1 91.94 88 ASP B N 1
ATOM 2319 C CA . ASP B 1 88 ? 6.25 -10.531 -16.359 1 91.94 88 ASP B CA 1
ATOM 2320 C C . ASP B 1 88 ? 5.711 -9.109 -16.312 1 91.94 88 ASP B C 1
ATOM 2322 O O . ASP B 1 88 ? 6.332 -8.219 -15.734 1 91.94 88 ASP B O 1
ATOM 2326 N N . LYS B 1 89 ? 4.605 -8.922 -16.891 1 91.12 89 LYS B N 1
ATOM 2327 C CA . LYS B 1 89 ? 4.02 -7.586 -16.938 1 91.12 89 LYS B CA 1
ATOM 2328 C C . LYS B 1 89 ? 3.66 -7.094 -15.547 1 91.12 89 LYS B C 1
ATOM 2330 O O . LYS B 1 89 ? 3.855 -5.922 -15.227 1 91.12 89 LYS B O 1
ATOM 2335 N N . TYR B 1 90 ? 3.15 -7.926 -14.805 1 93.06 90 TYR B N 1
ATOM 2336 C CA . TYR B 1 90 ? 2.75 -7.539 -13.453 1 93.06 90 TYR B CA 1
ATOM 2337 C C . TYR B 1 90 ? 3.971 -7.281 -12.578 1 93.06 90 TYR B C 1
ATOM 2339 O O . TYR B 1 90 ? 3.955 -6.383 -11.727 1 93.06 90 TYR B O 1
ATOM 2347 N N . ILE B 1 91 ? 4.98 -8.141 -12.742 1 94.31 91 ILE B N 1
ATOM 2348 C CA . ILE B 1 91 ? 6.223 -7.922 -12.008 1 94.31 91 ILE B CA 1
ATOM 2349 C C . ILE B 1 91 ? 6.77 -6.531 -12.328 1 94.31 91 ILE B C 1
ATOM 2351 O O . ILE B 1 91 ? 7.137 -5.781 -11.414 1 94.31 91 ILE B O 1
ATOM 2355 N N . GLU B 1 92 ? 6.812 -6.195 -13.539 1 92.12 92 GLU B N 1
ATOM 2356 C CA . GLU B 1 92 ? 7.289 -4.883 -13.961 1 92.12 92 GLU B CA 1
ATOM 2357 C C . GLU B 1 92 ? 6.441 -3.768 -13.352 1 92.12 92 GLU B C 1
ATOM 2359 O O . GLU B 1 92 ? 6.969 -2.742 -12.914 1 92.12 92 GLU B O 1
ATOM 2364 N N . TYR B 1 93 ? 5.211 -3.986 -13.422 1 93.19 93 TYR B N 1
ATOM 2365 C CA . TYR B 1 93 ? 4.262 -3.025 -12.867 1 93.19 93 TYR B CA 1
ATOM 2366 C C . TYR B 1 93 ? 4.539 -2.773 -11.391 1 93.19 93 TYR B C 1
ATOM 2368 O O . TYR B 1 93 ? 4.629 -1.623 -10.961 1 93.19 93 TYR B O 1
ATOM 2376 N N . GLN B 1 94 ? 4.664 -3.807 -10.609 1 94.06 94 GLN B N 1
ATOM 2377 C CA . GLN B 1 94 ? 4.898 -3.705 -9.172 1 94.06 94 GLN B CA 1
ATOM 2378 C C . GLN B 1 94 ? 6.254 -3.076 -8.883 1 94.06 94 GLN B C 1
ATOM 2380 O O . GLN B 1 94 ? 6.375 -2.23 -7.992 1 94.06 94 GLN B O 1
ATOM 2385 N N . LEU B 1 95 ? 7.234 -3.52 -9.617 1 93.69 95 LEU B N 1
ATOM 2386 C CA . LEU B 1 95 ? 8.586 -3.029 -9.359 1 93.69 95 LEU B CA 1
ATOM 2387 C C . LEU B 1 95 ? 8.711 -1.558 -9.742 1 93.69 95 LEU B C 1
ATOM 2389 O O . LEU B 1 95 ? 9.445 -0.807 -9.094 1 93.69 95 LEU B O 1
ATOM 2393 N N . LYS B 1 96 ? 8.078 -1.164 -10.773 1 91.5 96 LYS B N 1
ATOM 2394 C CA . LYS B 1 96 ? 8.047 0.254 -11.117 1 91.5 96 LYS B CA 1
ATOM 2395 C C . LYS B 1 96 ? 7.492 1.089 -9.969 1 91.5 96 LYS B C 1
ATOM 2397 O O . LYS B 1 96 ? 8.07 2.121 -9.609 1 91.5 96 LYS B O 1
ATOM 2402 N N . LYS B 1 97 ? 6.406 0.656 -9.445 1 92.69 97 LYS B N 1
ATOM 2403 C CA . LYS B 1 97 ? 5.812 1.338 -8.297 1 92.69 97 LYS B CA 1
ATOM 2404 C C . LYS B 1 97 ? 6.766 1.343 -7.105 1 92.69 97 LYS B C 1
ATOM 2406 O O . LYS B 1 97 ? 6.883 2.346 -6.398 1 92.69 97 LYS B O 1
ATOM 2411 N N . ALA B 1 98 ? 7.434 0.251 -6.887 1 95.31 98 ALA B N 1
ATOM 2412 C CA . ALA B 1 98 ? 8.367 0.127 -5.77 1 95.31 98 ALA B CA 1
ATOM 2413 C C . ALA B 1 98 ? 9.531 1.104 -5.922 1 95.31 98 ALA B C 1
ATOM 2415 O O . ALA B 1 98 ? 10.008 1.672 -4.934 1 95.31 98 ALA B O 1
ATOM 2416 N N . MET B 1 99 ? 9.969 1.319 -7.109 1 93.31 99 MET B N 1
ATOM 2417 C CA . MET B 1 99 ? 11.156 2.125 -7.363 1 93.31 99 MET B CA 1
ATOM 2418 C C . MET B 1 99 ? 10.891 3.596 -7.051 1 93.31 99 MET B C 1
ATOM 2420 O O . MET B 1 99 ? 11.828 4.359 -6.809 1 93.31 99 MET B O 1
ATOM 2424 N N . TYR B 1 100 ? 9.672 4.02 -6.992 1 91 100 TYR B N 1
ATOM 2425 C CA . TYR B 1 100 ? 9.336 5.383 -6.605 1 91 100 TYR B CA 1
ATOM 2426 C C . TYR B 1 100 ? 9.516 5.582 -5.105 1 91 100 TYR B C 1
ATOM 2428 O O . TYR B 1 100 ? 9.531 6.715 -4.621 1 91 100 TYR B O 1
ATOM 2436 N N . LEU B 1 101 ? 9.672 4.531 -4.355 1 95.25 101 LEU B N 1
ATOM 2437 C CA . LEU B 1 101 ? 9.648 4.605 -2.896 1 95.25 101 LEU B CA 1
ATOM 2438 C C . LEU B 1 101 ? 11.055 4.484 -2.32 1 95.25 101 LEU B C 1
ATOM 2440 O O . LEU B 1 101 ? 11.25 4.641 -1.113 1 95.25 101 LEU B O 1
ATOM 2444 N N . ILE B 1 102 ? 12.016 4.223 -3.162 1 94.56 102 ILE B N 1
ATOM 2445 C CA . ILE B 1 102 ? 13.359 3.912 -2.691 1 94.56 102 ILE B CA 1
ATOM 2446 C C . ILE B 1 102 ? 14.391 4.621 -3.568 1 94.56 102 ILE B C 1
ATOM 2448 O O . ILE B 1 102 ? 14.109 4.957 -4.719 1 94.56 102 ILE B O 1
ATOM 2452 N N . ASP B 1 103 ? 15.57 4.82 -2.977 1 91.44 103 ASP B N 1
ATOM 2453 C CA . ASP B 1 103 ? 16.641 5.473 -3.729 1 91.44 103 ASP B CA 1
ATOM 2454 C C . ASP B 1 103 ? 17.406 4.461 -4.586 1 91.44 103 ASP B C 1
ATOM 2456 O O . ASP B 1 103 ? 16.859 3.418 -4.953 1 91.44 103 ASP B O 1
ATOM 2460 N N . GLU B 1 104 ? 18.531 4.762 -4.973 1 91.25 104 GLU B N 1
ATOM 2461 C CA . GLU B 1 104 ? 19.297 3.949 -5.91 1 91.25 104 GLU B CA 1
ATOM 2462 C C . GLU B 1 104 ? 19.641 2.59 -5.309 1 91.25 104 GLU B C 1
ATOM 2464 O O . GLU B 1 104 ? 19.953 1.645 -6.035 1 91.25 104 GLU B O 1
ATOM 2469 N N . SER B 1 105 ? 19.656 2.5 -4.035 1 92.12 105 SER B N 1
ATOM 2470 C CA . SER B 1 105 ? 19.922 1.217 -3.4 1 92.12 105 SER B CA 1
ATOM 2471 C C . SER B 1 105 ? 18.922 0.153 -3.836 1 92.12 105 SER B C 1
ATOM 2473 O O . SER B 1 105 ? 19.281 -1.021 -3.967 1 92.12 105 SER B O 1
ATOM 2475 N N . GLY B 1 106 ? 17.656 0.565 -4.07 1 91.69 106 GLY B N 1
ATOM 2476 C CA . GLY B 1 106 ? 16.672 -0.36 -4.594 1 91.69 106 GLY B CA 1
ATOM 2477 C C . GLY B 1 106 ? 16.984 -0.84 -5.996 1 91.69 106 GLY B C 1
ATOM 2478 O O . GLY B 1 106 ? 16.844 -2.027 -6.297 1 91.69 106 GLY B O 1
ATOM 2479 N N . ALA B 1 107 ? 17.391 0.123 -6.82 1 89.5 107 ALA B N 1
ATOM 2480 C CA . ALA B 1 107 ? 17.734 -0.219 -8.195 1 89.5 107 ALA B CA 1
ATOM 2481 C C . ALA B 1 107 ? 18.922 -1.169 -8.242 1 89.5 107 ALA B C 1
ATOM 2483 O O . ALA B 1 107 ? 18.969 -2.086 -9.07 1 89.5 107 ALA B O 1
ATOM 2484 N N . ARG B 1 108 ? 19.844 -0.914 -7.406 1 92.31 108 ARG B N 1
ATOM 2485 C CA . ARG B 1 108 ? 21.016 -1.781 -7.344 1 92.31 108 ARG B CA 1
ATOM 2486 C C . ARG B 1 108 ? 20.625 -3.207 -6.973 1 92.31 108 ARG B C 1
ATOM 2488 O O . ARG B 1 108 ? 21.094 -4.168 -7.574 1 92.31 108 ARG B O 1
ATOM 2495 N N . GLU B 1 109 ? 19.812 -3.344 -5.996 1 91.88 109 GLU B N 1
ATOM 2496 C CA . GLU B 1 109 ? 19.344 -4.668 -5.594 1 91.88 109 GLU B CA 1
ATOM 2497 C C . GLU B 1 109 ? 18.547 -5.332 -6.711 1 91.88 109 GLU B C 1
ATOM 2499 O O . GLU B 1 109 ? 18.672 -6.539 -6.938 1 91.88 109 GLU B O 1
ATOM 2504 N N . TYR B 1 110 ? 17.719 -4.578 -7.324 1 91.69 110 TYR B N 1
ATOM 2505 C CA . TYR B 1 110 ? 16.938 -5.09 -8.453 1 91.69 110 TYR B CA 1
ATOM 2506 C C . TYR B 1 110 ? 17.859 -5.641 -9.539 1 91.69 110 TYR B C 1
ATOM 2508 O O . TYR B 1 110 ? 17.625 -6.734 -10.055 1 91.69 110 TYR B O 1
ATOM 2516 N N . ASP B 1 111 ? 18.875 -4.883 -9.844 1 92.25 111 ASP B N 1
ATOM 2517 C CA . ASP B 1 111 ? 19.828 -5.297 -10.867 1 92.25 111 ASP B CA 1
ATOM 2518 C C . ASP B 1 111 ? 20.578 -6.551 -10.445 1 92.25 111 ASP B C 1
ATOM 2520 O O . ASP B 1 111 ? 20.844 -7.434 -11.266 1 92.25 111 ASP B O 1
ATOM 2524 N N . ASP B 1 112 ? 20.953 -6.605 -9.25 1 92.62 112 ASP B N 1
ATOM 2525 C CA . ASP B 1 112 ? 21.641 -7.777 -8.727 1 92.62 112 ASP B CA 1
ATOM 2526 C C . ASP B 1 112 ? 20.766 -9.031 -8.828 1 92.62 112 ASP B C 1
ATOM 2528 O O . ASP B 1 112 ? 21.234 -10.086 -9.258 1 92.62 112 ASP B O 1
ATOM 2532 N N . LEU B 1 113 ? 19.531 -8.891 -8.43 1 91.5 113 LEU B N 1
ATOM 2533 C CA . LEU B 1 113 ? 18.594 -10.016 -8.492 1 91.5 113 LEU B CA 1
ATOM 2534 C C . LEU B 1 113 ? 18.328 -10.422 -9.938 1 91.5 113 LEU B C 1
ATOM 2536 O O . LEU B 1 113 ? 18.203 -11.609 -10.242 1 91.5 113 LEU B O 1
ATOM 2540 N N . LYS B 1 114 ? 18.234 -9.461 -10.75 1 92.88 114 LYS B N 1
ATOM 2541 C CA . LYS B 1 114 ? 18.016 -9.719 -12.172 1 92.88 114 LYS B CA 1
ATOM 2542 C C . LYS B 1 114 ? 19.203 -10.492 -12.766 1 92.88 114 LYS B C 1
ATOM 2544 O O . LYS B 1 114 ? 19 -11.453 -13.523 1 92.88 114 LYS B O 1
ATOM 2549 N N . GLU B 1 115 ? 20.375 -10.125 -12.453 1 93.81 115 GLU B N 1
ATOM 2550 C CA . GLU B 1 115 ? 21.594 -10.773 -12.945 1 93.81 115 GLU B CA 1
ATOM 2551 C C . GLU B 1 115 ? 21.703 -12.211 -12.445 1 93.81 115 GLU B C 1
ATOM 2553 O O . GLU B 1 115 ? 22.203 -13.086 -13.148 1 93.81 115 GLU B O 1
ATOM 2558 N N . LYS B 1 116 ? 21.203 -12.406 -11.266 1 93.06 116 LYS B N 1
ATOM 2559 C CA . LYS B 1 116 ? 21.25 -13.734 -10.672 1 93.06 116 LYS B CA 1
ATOM 2560 C C . LYS B 1 116 ? 20.125 -14.617 -11.203 1 93.06 116 LYS B C 1
ATOM 2562 O O . LYS B 1 116 ? 20.016 -15.789 -10.828 1 93.06 116 LYS B O 1
ATOM 2567 N N . GLY B 1 117 ? 19.281 -14.031 -11.984 1 92.75 117 GLY B N 1
ATOM 2568 C CA . GLY B 1 117 ? 18.203 -14.789 -12.617 1 92.75 117 GLY B CA 1
ATOM 2569 C C . GLY B 1 117 ? 17 -14.977 -11.711 1 92.75 117 GLY B C 1
ATOM 2570 O O . GLY B 1 117 ? 16.203 -15.898 -11.906 1 92.75 117 GLY B O 1
ATOM 2571 N N . PHE B 1 118 ? 16.906 -14.148 -10.75 1 92 118 PHE B N 1
ATOM 2572 C CA . PHE B 1 118 ? 15.844 -14.273 -9.75 1 92 118 PHE B CA 1
ATOM 2573 C C . PHE B 1 118 ? 14.469 -14.156 -10.398 1 92 118 PHE B C 1
ATOM 2575 O O . PHE B 1 118 ? 13.609 -15.016 -10.203 1 92 118 PHE B O 1
ATOM 2582 N N . PHE B 1 119 ? 14.234 -13.195 -11.148 1 92.75 119 PHE B N 1
ATOM 2583 C CA . PHE B 1 119 ? 12.93 -12.938 -11.75 1 92.75 119 PHE B CA 1
ATOM 2584 C C . PHE B 1 119 ? 12.633 -13.945 -12.852 1 92.75 119 PHE B C 1
ATOM 2586 O O . PHE B 1 119 ? 11.492 -14.391 -13.008 1 92.75 119 PHE B O 1
ATOM 2593 N N . THR B 1 120 ? 13.625 -14.359 -13.57 1 92.31 120 THR B N 1
ATOM 2594 C CA . THR B 1 120 ? 13.477 -15.391 -14.586 1 92.31 120 THR B CA 1
ATOM 2595 C C . THR B 1 120 ? 13.07 -16.719 -13.953 1 92.31 120 THR B C 1
ATOM 2597 O O . THR B 1 120 ? 12.273 -17.469 -14.523 1 92.31 120 THR B O 1
ATOM 2600 N N . SER B 1 121 ? 13.617 -16.969 -12.82 1 92.81 121 SER B N 1
ATOM 2601 C CA . SER B 1 121 ? 13.297 -18.203 -12.125 1 92.81 121 SER B CA 1
ATOM 2602 C C . SER B 1 121 ? 11.836 -18.219 -11.672 1 92.81 121 SER B C 1
ATOM 2604 O O . SER B 1 121 ? 11.195 -19.281 -11.672 1 92.81 121 SER B O 1
ATOM 2606 N N . ILE B 1 122 ? 11.344 -17.094 -11.297 1 92.69 122 ILE B N 1
ATOM 2607 C CA . ILE B 1 122 ? 9.953 -16.984 -10.875 1 92.69 122 ILE B CA 1
ATOM 2608 C C . ILE B 1 122 ? 9.031 -17.328 -12.039 1 92.69 122 ILE B C 1
ATOM 2610 O O . ILE B 1 122 ? 8.055 -18.062 -11.867 1 92.69 122 ILE B O 1
ATOM 2614 N N . LEU B 1 123 ? 9.352 -16.859 -13.164 1 91.19 123 LEU B N 1
ATOM 2615 C CA . LEU B 1 123 ? 8.555 -17.094 -14.359 1 91.19 123 LEU B CA 1
ATOM 2616 C C . LEU B 1 123 ? 8.633 -18.547 -14.797 1 91.19 123 LEU B C 1
ATOM 2618 O O . LEU B 1 123 ? 7.605 -19.188 -15.055 1 91.19 123 LEU B O 1
ATOM 2622 N N . SER B 1 124 ? 9.859 -19.109 -14.836 1 90.81 124 SER B N 1
ATOM 2623 C CA . SER B 1 124 ? 10.078 -20.453 -15.352 1 90.81 124 SER B CA 1
ATOM 2624 C C . SER B 1 124 ? 9.477 -21.5 -14.43 1 90.81 124 SER B C 1
ATOM 2626 O O . SER B 1 124 ? 8.977 -22.531 -14.898 1 90.81 124 SER B O 1
ATOM 2628 N N . SER B 1 125 ? 9.516 -21.234 -13.164 1 88.38 125 SER B N 1
ATOM 2629 C CA . SER B 1 125 ? 9.023 -22.234 -12.211 1 88.38 125 SER B CA 1
ATOM 2630 C C . SER B 1 125 ? 7.582 -21.953 -11.82 1 88.38 125 SER B C 1
ATOM 2632 O O . SER B 1 125 ? 7.02 -22.641 -10.961 1 88.38 125 SER B O 1
ATOM 2634 N N . SER B 1 126 ? 6.953 -20.922 -12.359 1 88.25 126 SER B N 1
ATOM 2635 C CA . SER B 1 126 ? 5.594 -20.516 -12.023 1 88.25 126 SER B CA 1
ATOM 2636 C C . SER B 1 126 ? 5.422 -20.359 -10.516 1 88.25 126 SER B C 1
ATOM 2638 O O . SER B 1 126 ? 4.465 -20.875 -9.938 1 88.25 126 SER B O 1
ATOM 2640 N N . SER B 1 127 ? 6.457 -19.766 -9.945 1 92 127 SER B N 1
ATOM 2641 C CA . SER B 1 127 ? 6.473 -19.594 -8.5 1 92 127 SER B CA 1
ATOM 2642 C C . SER B 1 127 ? 5.688 -18.359 -8.078 1 92 127 SER B C 1
ATOM 2644 O O . SER B 1 127 ? 5.715 -17.344 -8.766 1 92 127 SER B O 1
ATOM 2646 N N . VAL B 1 128 ? 5.008 -18.469 -6.965 1 94.12 128 VAL B N 1
ATOM 2647 C CA . VAL B 1 128 ? 4.305 -17.344 -6.359 1 94.12 128 VAL B CA 1
ATOM 2648 C C . VAL B 1 128 ? 4.98 -16.953 -5.047 1 94.12 128 VAL B C 1
ATOM 2650 O O . VAL B 1 128 ? 5.172 -17.797 -4.168 1 94.12 128 VAL B O 1
ATOM 2653 N N . LEU B 1 129 ? 5.383 -15.711 -4.969 1 95.75 129 LEU B N 1
ATOM 2654 C CA . LEU B 1 129 ? 6.031 -15.203 -3.764 1 95.75 129 LEU B CA 1
ATOM 2655 C C . LEU B 1 129 ? 5.078 -14.312 -2.969 1 95.75 129 LEU B C 1
ATOM 2657 O O . LEU B 1 129 ? 4.492 -13.375 -3.52 1 95.75 129 LEU B O 1
ATOM 2661 N N . THR B 1 130 ? 4.879 -14.602 -1.684 1 95.81 130 THR B N 1
ATOM 2662 C CA . THR B 1 130 ? 4.039 -13.805 -0.796 1 95.81 130 THR B CA 1
ATOM 2663 C C . THR B 1 130 ? 4.824 -13.359 0.432 1 95.81 130 THR B C 1
ATOM 2665 O O . THR B 1 130 ? 5.637 -14.117 0.968 1 95.81 130 THR B O 1
ATOM 2668 N N . LEU B 1 131 ? 4.617 -12.109 0.757 1 96.5 131 LEU B N 1
ATOM 2669 C CA . LEU B 1 131 ? 5.332 -11.531 1.888 1 96.5 131 LEU B CA 1
ATOM 2670 C C . LEU B 1 131 ? 4.371 -11.18 3.018 1 96.5 131 LEU B C 1
ATOM 2672 O O . LEU B 1 131 ? 3.334 -10.555 2.783 1 96.5 131 LEU B O 1
ATOM 2676 N N . GLN B 1 132 ? 4.719 -11.633 4.211 1 95.19 132 GLN B N 1
ATOM 2677 C CA . GLN B 1 132 ? 4.004 -11.227 5.418 1 95.19 132 GLN B CA 1
ATOM 2678 C C . GLN B 1 132 ? 4.922 -10.461 6.367 1 95.19 132 GLN B C 1
ATOM 2680 O O . GLN B 1 132 ? 5.988 -10.945 6.738 1 95.19 132 GLN B O 1
ATOM 2685 N N . THR B 1 133 ? 4.465 -9.32 6.668 1 95.38 133 THR B N 1
ATOM 2686 C CA . THR B 1 133 ? 5.258 -8.477 7.559 1 95.38 133 THR B CA 1
ATOM 2687 C C . THR B 1 133 ? 5.016 -8.852 9.016 1 95.38 133 THR B C 1
ATOM 2689 O O . THR B 1 133 ? 3.867 -8.914 9.461 1 95.38 133 THR B O 1
ATOM 2692 N N . ASP B 1 134 ? 6.066 -9.109 9.719 1 93.75 134 ASP B N 1
ATOM 2693 C CA . ASP B 1 134 ? 5.965 -9.375 11.156 1 93.75 134 ASP B CA 1
ATOM 2694 C C . ASP B 1 134 ? 6.004 -8.078 11.961 1 93.75 134 ASP B C 1
ATOM 2696 O O . ASP B 1 134 ? 5.082 -7.785 12.719 1 93.75 134 ASP B O 1
ATOM 2700 N N . SER B 1 135 ? 7.168 -7.391 11.773 1 93.62 135 SER B N 1
ATOM 2701 C CA . SER B 1 135 ? 7.277 -6.137 12.508 1 93.62 135 SER B CA 1
ATOM 2702 C C . SER B 1 135 ? 8.219 -5.164 11.805 1 93.62 135 SER B C 1
ATOM 2704 O O . SER B 1 135 ? 9.047 -5.574 10.992 1 93.62 135 SER B O 1
ATOM 2706 N N . ILE B 1 136 ? 8 -3.922 12.07 1 96 136 ILE B N 1
ATOM 2707 C CA . ILE B 1 136 ? 8.875 -2.859 11.578 1 96 136 ILE B CA 1
ATOM 2708 C C . ILE B 1 136 ? 9.328 -1.984 12.742 1 96 136 ILE B C 1
ATOM 2710 O O . ILE B 1 136 ? 8.516 -1.293 13.359 1 96 136 ILE B O 1
ATOM 2714 N N . LEU B 1 137 ? 10.555 -2.008 13.023 1 95.38 137 LEU B N 1
ATOM 2715 C CA . LEU B 1 137 ? 11.133 -1.157 14.055 1 95.38 137 LEU B CA 1
ATOM 2716 C C . LEU B 1 137 ? 11.562 0.187 13.477 1 95.38 137 LEU B C 1
ATOM 2718 O O . LEU B 1 137 ? 12.211 0.238 12.43 1 95.38 137 LEU B O 1
ATOM 2722 N N . LEU B 1 138 ? 11.164 1.229 14.148 1 94.06 138 LEU B N 1
ATOM 2723 C CA . LEU B 1 138 ? 11.469 2.572 13.672 1 94.06 138 LEU B CA 1
ATOM 2724 C C . LEU B 1 138 ? 12.234 3.361 14.727 1 94.06 138 LEU B C 1
ATOM 2726 O O . LEU B 1 138 ? 11.844 3.387 15.898 1 94.06 138 LEU B O 1
ATOM 2730 N N . ASP B 1 139 ? 13.32 3.881 14.328 1 92.94 139 ASP B N 1
ATOM 2731 C CA . ASP B 1 139 ? 14.023 4.902 15.102 1 92.94 139 ASP B CA 1
ATOM 2732 C C . ASP B 1 139 ? 13.812 6.289 14.5 1 92.94 139 ASP B C 1
ATOM 2734 O O . ASP B 1 139 ? 14.562 6.719 13.633 1 92.94 139 ASP B O 1
ATOM 2738 N N . VAL B 1 140 ? 12.867 6.941 14.984 1 83.56 140 VAL B N 1
ATOM 2739 C CA . VAL B 1 140 ? 12.375 8.164 14.367 1 83.56 140 VAL B CA 1
ATOM 2740 C C . VAL B 1 140 ? 13.469 9.227 14.383 1 83.56 140 VAL B C 1
ATOM 2742 O O . VAL B 1 140 ? 13.727 9.875 13.367 1 83.56 140 VAL B O 1
ATOM 2745 N N . PRO B 1 141 ? 14.188 9.422 15.445 1 81.56 141 PRO B N 1
ATOM 2746 C CA . PRO B 1 141 ? 15.234 10.445 15.469 1 81.56 141 PRO B CA 1
ATOM 2747 C C . PRO B 1 141 ? 16.312 10.203 14.414 1 81.56 141 PRO B C 1
ATOM 2749 O O . PRO B 1 141 ? 16.828 11.156 13.812 1 81.56 141 PRO B O 1
ATOM 2752 N N . ARG B 1 142 ? 16.672 9.023 14.258 1 89.56 142 ARG B N 1
ATOM 2753 C CA . ARG B 1 142 ? 17.734 8.688 13.32 1 89.56 142 ARG B CA 1
ATOM 2754 C C . ARG B 1 142 ? 17.172 8.375 11.938 1 89.56 142 ARG B C 1
ATOM 2756 O O . ARG B 1 142 ? 17.938 8.102 11.008 1 89.56 142 ARG B O 1
ATOM 2763 N N . HIS B 1 143 ? 15.883 8.398 11.828 1 93.06 143 HIS B N 1
ATOM 2764 C CA . HIS B 1 143 ? 15.227 8.039 10.578 1 93.06 143 HIS B CA 1
ATOM 2765 C C . HIS B 1 143 ? 15.703 6.68 10.078 1 93.06 143 HIS B C 1
ATOM 2767 O O . HIS B 1 143 ? 15.992 6.523 8.891 1 93.06 143 HIS B O 1
ATOM 2773 N N . TYR B 1 144 ? 15.859 5.777 10.977 1 95.94 144 TYR B N 1
ATOM 2774 C CA . TYR B 1 144 ? 16.312 4.414 10.719 1 95.94 144 TYR B CA 1
ATOM 2775 C C . TYR B 1 144 ? 15.18 3.416 10.906 1 95.94 144 TYR B C 1
ATOM 2777 O O . TYR B 1 144 ? 14.305 3.607 11.758 1 95.94 144 TYR B O 1
ATOM 2785 N N . PHE B 1 145 ? 15.148 2.395 10.031 1 97.94 145 PHE B N 1
ATOM 2786 C CA . PHE B 1 145 ? 14.172 1.33 10.227 1 97.94 145 PHE B CA 1
ATOM 2787 C C . PHE B 1 145 ? 14.82 -0.039 10.07 1 97.94 145 PHE B C 1
ATOM 2789 O O . PHE B 1 145 ? 15.852 -0.172 9.406 1 97.94 145 PHE B O 1
ATOM 2796 N N . ARG B 1 146 ? 14.32 -0.976 10.734 1 97.94 146 ARG B N 1
ATOM 2797 C CA . ARG B 1 146 ? 14.602 -2.395 10.539 1 97.94 146 ARG B CA 1
ATOM 2798 C C . ARG B 1 146 ? 13.312 -3.18 10.305 1 97.94 146 ARG B C 1
ATOM 2800 O O . ARG B 1 146 ? 12.375 -3.09 11.102 1 97.94 146 ARG B O 1
ATOM 2807 N N . TYR B 1 147 ? 13.258 -3.844 9.211 1 98.38 147 TYR B N 1
ATOM 2808 C CA . TYR B 1 147 ? 12.078 -4.586 8.781 1 98.38 147 TYR B CA 1
ATOM 2809 C C . TYR B 1 147 ? 12.242 -6.074 9.055 1 98.38 147 TYR B C 1
ATOM 2811 O O . TYR B 1 147 ? 13.289 -6.656 8.75 1 98.38 147 TYR B O 1
ATOM 2819 N N . TYR B 1 148 ? 11.227 -6.715 9.594 1 97.38 148 TYR B N 1
ATOM 2820 C CA . TYR B 1 148 ? 11.164 -8.156 9.812 1 97.38 148 TYR B CA 1
ATOM 2821 C C . TYR B 1 148 ? 9.953 -8.758 9.109 1 97.38 148 TYR B C 1
ATOM 2823 O O . TYR B 1 148 ? 8.82 -8.32 9.328 1 97.38 148 TYR B O 1
ATOM 2831 N N . GLY B 1 149 ? 10.195 -9.75 8.305 1 97.25 149 GLY B N 1
ATOM 2832 C CA . GLY B 1 149 ? 9.094 -10.422 7.629 1 97.25 149 GLY B CA 1
ATOM 2833 C C . GLY B 1 149 ? 9.422 -11.852 7.234 1 97.25 149 GLY B C 1
ATOM 2834 O O . GLY B 1 149 ? 10.539 -12.32 7.465 1 97.25 149 GLY B O 1
ATOM 2835 N N . LYS B 1 150 ? 8.391 -12.523 6.738 1 96.56 150 LYS B N 1
ATOM 2836 C CA . LYS B 1 150 ? 8.516 -13.883 6.219 1 96.56 150 LYS B CA 1
ATOM 2837 C C . LYS B 1 150 ? 8.109 -13.945 4.75 1 96.56 150 LYS B C 1
ATOM 2839 O O . LYS B 1 150 ? 7.047 -13.453 4.371 1 96.56 150 LYS B O 1
ATOM 2844 N N . LEU B 1 151 ? 8.969 -14.461 4.027 1 96.31 151 LEU B N 1
ATOM 2845 C CA . LEU B 1 151 ? 8.734 -14.641 2.598 1 96.31 151 LEU B CA 1
ATOM 2846 C C . LEU B 1 151 ? 8.398 -16.094 2.285 1 96.31 151 LEU B C 1
ATOM 2848 O O . LEU B 1 151 ? 9.156 -17 2.646 1 96.31 151 LEU B O 1
ATOM 2852 N N . LYS B 1 152 ? 7.301 -16.328 1.704 1 95.75 152 LYS B N 1
ATOM 2853 C CA . LYS B 1 152 ? 6.891 -17.656 1.27 1 95.75 152 LYS B CA 1
ATOM 2854 C C . LYS B 1 152 ? 6.984 -17.797 -0.247 1 95.75 152 LYS B C 1
ATOM 2856 O O . LYS B 1 152 ? 6.398 -17 -0.984 1 95.75 152 LYS B O 1
ATOM 2861 N N . ILE B 1 153 ? 7.68 -18.703 -0.678 1 94.19 153 ILE B N 1
ATOM 2862 C CA . ILE B 1 153 ? 7.816 -19.016 -2.098 1 94.19 153 ILE B CA 1
ATOM 2863 C C . ILE B 1 153 ? 7.078 -20.312 -2.416 1 94.19 153 ILE B C 1
ATOM 2865 O O . ILE B 1 153 ? 7.523 -21.391 -2.031 1 94.19 153 ILE B O 1
ATOM 2869 N N . ASP B 1 154 ? 6.008 -20.203 -3.146 1 92.94 154 ASP B N 1
ATOM 2870 C CA . ASP B 1 154 ? 5.184 -21.344 -3.504 1 92.94 154 ASP B CA 1
ATOM 2871 C C . ASP B 1 154 ? 5.469 -21.812 -4.934 1 92.94 154 ASP B C 1
ATOM 2873 O O . ASP B 1 154 ? 5.18 -21.078 -5.891 1 92.94 154 ASP B O 1
ATOM 2877 N N . ARG B 1 155 ? 6.016 -22.969 -5 1 88.31 155 ARG B N 1
ATOM 2878 C CA . ARG B 1 155 ? 6.289 -23.594 -6.289 1 88.31 155 ARG B CA 1
ATOM 2879 C C . ARG B 1 155 ? 5.355 -24.781 -6.531 1 88.31 155 ARG B C 1
ATOM 2881 O O . ARG B 1 155 ? 4.578 -25.156 -5.648 1 88.31 155 ARG B O 1
ATOM 2888 N N . ARG B 1 156 ? 5.406 -25.297 -7.754 1 83.56 156 ARG B N 1
ATOM 2889 C CA . ARG B 1 156 ? 4.578 -26.453 -8.094 1 83.56 156 ARG B CA 1
ATOM 2890 C C . ARG B 1 156 ? 4.949 -27.672 -7.234 1 83.56 156 ARG B C 1
ATOM 2892 O O . ARG B 1 156 ? 4.074 -28.406 -6.797 1 83.56 156 ARG B O 1
ATOM 2899 N N . SER B 1 157 ? 6.223 -27.797 -6.91 1 85.5 157 SER B N 1
ATOM 2900 C CA . SER B 1 157 ? 6.723 -29.016 -6.273 1 85.5 157 SER B CA 1
ATOM 2901 C C . SER B 1 157 ? 6.934 -28.797 -4.777 1 85.5 157 SER B C 1
ATOM 2903 O O . SER B 1 157 ? 6.957 -29.766 -4.008 1 85.5 157 SER B O 1
ATOM 2905 N N . SER B 1 158 ? 7.156 -27.547 -4.398 1 91.19 158 SER B N 1
ATOM 2906 C CA . SER B 1 158 ? 7.496 -27.328 -2.998 1 91.19 158 SER B CA 1
ATOM 2907 C C . SER B 1 158 ? 7.129 -25.922 -2.553 1 91.19 158 SER B C 1
ATOM 2909 O O . SER B 1 158 ? 6.867 -25.047 -3.387 1 91.19 158 SER B O 1
ATOM 2911 N N . THR B 1 159 ? 7.043 -25.766 -1.245 1 92.69 159 THR B N 1
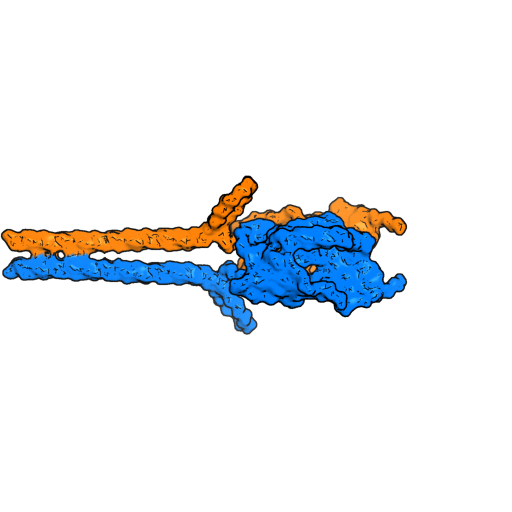ATOM 2912 C CA . THR B 1 159 ? 6.855 -24.469 -0.623 1 92.69 159 THR B CA 1
ATOM 2913 C C . THR B 1 159 ? 8.023 -24.125 0.295 1 92.69 159 THR B C 1
ATOM 2915 O O . THR B 1 159 ? 8.305 -24.859 1.251 1 92.69 159 THR B O 1
ATOM 2918 N N . LEU B 1 160 ? 8.664 -23.047 -0.034 1 95 160 LEU B N 1
ATOM 2919 C CA . LEU B 1 160 ? 9.812 -22.594 0.732 1 95 160 LEU B CA 1
ATOM 2920 C C . LEU B 1 160 ? 9.469 -21.344 1.533 1 95 160 LEU B C 1
ATOM 2922 O O . LEU B 1 160 ? 8.859 -20.406 1.003 1 95 160 LEU B O 1
ATOM 2926 N N . THR B 1 161 ? 9.75 -21.312 2.803 1 95.62 161 THR B N 1
ATOM 2927 C CA . THR B 1 161 ? 9.562 -20.141 3.65 1 95.62 161 THR B CA 1
ATOM 2928 C C . THR B 1 161 ? 10.914 -19.578 4.105 1 95.62 161 THR B C 1
ATOM 2930 O O . THR B 1 161 ? 11.773 -20.328 4.574 1 95.62 161 THR B O 1
ATOM 2933 N N . ARG B 1 162 ? 11.055 -18.266 4.027 1 96.69 162 ARG B N 1
ATOM 2934 C CA . ARG B 1 162 ? 12.305 -17.594 4.387 1 96.69 162 ARG B CA 1
ATOM 2935 C C . ARG B 1 162 ? 12.055 -16.453 5.359 1 96.69 162 ARG B C 1
ATOM 2937 O O . ARG B 1 162 ? 10.984 -15.844 5.34 1 96.69 162 ARG B O 1
ATOM 2944 N N . SER B 1 163 ? 13.062 -16.25 6.199 1 96.94 163 SER B N 1
ATOM 2945 C CA . SER B 1 163 ? 13.062 -15.031 7.016 1 96.94 163 SER B CA 1
ATOM 2946 C C . SER B 1 163 ? 13.711 -13.867 6.273 1 96.94 163 SER B C 1
ATOM 2948 O O . SER B 1 163 ? 14.742 -14.031 5.629 1 96.94 163 SER B O 1
ATOM 2950 N N . LEU B 1 164 ? 13.086 -12.773 6.336 1 97.19 164 LEU B N 1
ATOM 2951 C CA . LEU B 1 164 ? 13.594 -11.578 5.672 1 97.19 164 LEU B CA 1
ATOM 2952 C C . LEU B 1 164 ? 13.789 -10.445 6.672 1 97.19 164 LEU B C 1
ATOM 2954 O O . LEU B 1 164 ? 12.844 -10.055 7.363 1 97.19 164 LEU B O 1
ATOM 2958 N N . VAL B 1 165 ? 14.984 -10 6.805 1 97.69 165 VAL B N 1
ATOM 2959 C CA . VAL B 1 165 ? 15.305 -8.836 7.625 1 97.69 165 VAL B CA 1
ATOM 2960 C C . VAL B 1 165 ? 16.062 -7.805 6.781 1 97.69 165 VAL B C 1
ATOM 2962 O O . VAL B 1 165 ? 17.062 -8.125 6.152 1 97.69 165 VAL B O 1
ATOM 2965 N N . THR B 1 166 ? 15.57 -6.625 6.695 1 97.88 166 THR B N 1
ATOM 2966 C CA . THR B 1 166 ? 16.219 -5.547 5.961 1 97.88 166 THR B CA 1
ATOM 2967 C C . THR B 1 166 ? 16.359 -4.301 6.832 1 97.88 166 THR B C 1
ATOM 2969 O O . THR B 1 166 ? 15.75 -4.219 7.902 1 97.88 166 THR B O 1
ATOM 2972 N N . GLU B 1 167 ? 17.172 -3.395 6.414 1 97.88 167 GLU B N 1
ATOM 2973 C CA . GLU B 1 167 ? 17.312 -2.119 7.109 1 97.88 167 GLU B CA 1
ATOM 2974 C C . GLU B 1 167 ? 17.562 -0.978 6.129 1 97.88 167 GLU B C 1
ATOM 2976 O O . GLU B 1 167 ? 17.828 -1.214 4.949 1 97.88 167 GLU B O 1
ATOM 2981 N N . GLY B 1 168 ? 17.422 0.202 6.605 1 97.81 168 GLY B N 1
ATOM 2982 C CA . GLY B 1 168 ? 17.641 1.406 5.82 1 97.81 168 GLY B CA 1
ATOM 2983 C C . GLY B 1 168 ? 17.281 2.678 6.562 1 97.81 168 GLY B C 1
ATOM 2984 O O . GLY B 1 168 ? 17.094 2.662 7.781 1 97.81 168 GLY B O 1
ATOM 2985 N N . TYR B 1 169 ? 17.297 3.705 5.82 1 96.06 169 TYR B N 1
ATOM 2986 C CA . TYR B 1 169 ? 16.984 5.012 6.387 1 96.06 169 TYR B CA 1
ATOM 2987 C C . TYR B 1 169 ? 15.828 5.664 5.641 1 96.06 169 TYR B C 1
ATOM 2989 O O . TYR B 1 169 ? 15.453 5.227 4.551 1 96.06 169 TYR B O 1
ATOM 2997 N N . LEU B 1 170 ? 15.219 6.625 6.316 1 95.31 170 LEU B N 1
ATOM 2998 C CA . LEU B 1 170 ? 14.07 7.316 5.754 1 95.31 170 LEU B CA 1
ATOM 2999 C C . LEU B 1 170 ? 14.367 8.805 5.57 1 95.31 170 LEU B C 1
ATOM 3001 O O . LEU B 1 170 ? 14.969 9.43 6.441 1 95.31 170 LEU B O 1
ATOM 3005 N N . LYS B 1 171 ? 14.023 9.281 4.402 1 90.31 171 LYS B N 1
ATOM 3006 C CA . LYS B 1 171 ? 14.195 10.695 4.078 1 90.31 171 LYS B CA 1
ATOM 3007 C C . LYS B 1 171 ? 12.875 11.32 3.637 1 90.31 171 LYS B C 1
ATOM 3009 O O . LYS B 1 171 ? 12.195 10.789 2.75 1 90.31 171 LYS B O 1
ATOM 3014 N N . ASP B 1 172 ? 12.539 12.352 4.246 1 84.81 172 ASP B N 1
ATOM 3015 C CA . ASP B 1 172 ? 11.305 13.031 3.869 1 84.81 172 ASP B CA 1
ATOM 3016 C C . ASP B 1 172 ? 11.469 13.766 2.539 1 84.81 172 ASP B C 1
ATOM 3018 O O . ASP B 1 172 ? 12.492 14.414 2.299 1 84.81 172 ASP B O 1
ATOM 3022 N N . ILE B 1 173 ? 10.5 13.594 1.638 1 81.5 173 ILE B N 1
ATOM 3023 C CA . ILE B 1 173 ? 10.445 14.281 0.348 1 81.5 173 ILE B CA 1
ATOM 3024 C C . ILE B 1 173 ? 9.039 14.836 0.127 1 81.5 173 ILE B C 1
ATOM 3026 O O . ILE B 1 173 ? 8.094 14.469 0.833 1 81.5 173 ILE B O 1
ATOM 3030 N N . PRO B 1 174 ? 8.883 15.719 -0.758 1 76.19 174 PRO B N 1
ATOM 3031 C CA . PRO B 1 174 ? 7.527 16.188 -1.039 1 76.19 174 PRO B CA 1
ATOM 3032 C C . PRO B 1 174 ? 6.605 15.078 -1.528 1 76.19 174 PRO B C 1
ATOM 3034 O O . PRO B 1 174 ? 7.039 14.195 -2.273 1 76.19 174 PRO B O 1
ATOM 3037 N N . ARG B 1 175 ? 5.41 15.125 -1.092 1 81 175 ARG B N 1
ATOM 3038 C CA . ARG B 1 175 ? 4.426 14.125 -1.481 1 81 175 ARG B CA 1
ATOM 3039 C C . ARG B 1 175 ? 4.07 14.25 -2.959 1 81 175 ARG B C 1
ATOM 3041 O O . ARG B 1 175 ? 4.012 15.359 -3.498 1 81 175 ARG B O 1
ATOM 3048 N N . SER B 1 176 ? 3.938 13.141 -3.662 1 80.25 176 SER B N 1
ATOM 3049 C CA . SER B 1 176 ? 3.504 13.031 -5.051 1 80.25 176 SER B CA 1
ATOM 3050 C C . SER B 1 176 ? 2.521 11.883 -5.234 1 80.25 176 SER B C 1
ATOM 3052 O O . SER B 1 176 ? 2.279 11.109 -4.301 1 80.25 176 SER B O 1
ATOM 3054 N N . ASP B 1 177 ? 1.942 11.766 -6.371 1 80.38 177 ASP B N 1
ATOM 3055 C CA . ASP B 1 177 ? 0.995 10.695 -6.664 1 80.38 177 ASP B CA 1
ATOM 3056 C C . ASP B 1 177 ? 1.671 9.328 -6.586 1 80.38 177 ASP B C 1
ATOM 3058 O O . ASP B 1 177 ? 1.039 8.336 -6.211 1 80.38 177 ASP B O 1
ATOM 3062 N N . ASN B 1 178 ? 2.936 9.359 -6.953 1 84.25 178 ASN B N 1
ATOM 3063 C CA . ASN B 1 178 ? 3.65 8.094 -6.961 1 84.25 178 ASN B CA 1
ATOM 3064 C C . ASN B 1 178 ? 4.254 7.781 -5.594 1 84.25 178 ASN B C 1
ATOM 3066 O O . ASN B 1 178 ? 4.66 6.648 -5.332 1 84.25 178 ASN B O 1
ATOM 3070 N N . ASN B 1 179 ? 4.293 8.828 -4.785 1 86.62 179 ASN B N 1
ATOM 3071 C CA . ASN B 1 179 ? 4.777 8.68 -3.418 1 86.62 179 ASN B CA 1
ATOM 3072 C C . ASN B 1 179 ? 3.953 9.508 -2.438 1 86.62 179 ASN B C 1
ATOM 3074 O O . ASN B 1 179 ? 4.406 10.555 -1.966 1 86.62 179 ASN B O 1
ATOM 3078 N N . PRO B 1 180 ? 2.812 8.938 -2.137 1 83.81 180 PRO B N 1
ATOM 3079 C CA . PRO B 1 180 ? 1.863 9.727 -1.347 1 83.81 180 PRO B CA 1
ATOM 3080 C C . PRO B 1 180 ? 2.324 9.938 0.094 1 83.81 180 PRO B C 1
ATOM 3082 O O . PRO B 1 180 ? 1.85 10.852 0.771 1 83.81 180 PRO B O 1
ATOM 3085 N N . HIS B 1 181 ? 3.234 9.133 0.579 1 85.44 181 HIS B N 1
ATOM 3086 C CA . HIS B 1 181 ? 3.727 9.266 1.945 1 85.44 181 HIS B CA 1
ATOM 3087 C C . HIS B 1 181 ? 4.797 10.352 2.041 1 85.44 181 HIS B C 1
ATOM 3089 O O . HIS B 1 181 ? 5.121 10.812 3.139 1 85.44 181 HIS B O 1
ATOM 3095 N N . GLY B 1 182 ? 5.32 10.734 0.878 1 86.81 182 GLY B N 1
ATOM 3096 C CA . GLY B 1 182 ? 6.395 11.719 0.902 1 86.81 182 GLY B CA 1
ATOM 3097 C C . GLY B 1 182 ? 7.621 11.242 1.658 1 86.81 182 GLY B C 1
ATOM 3098 O O . GLY B 1 182 ? 8.188 11.992 2.461 1 86.81 182 GLY B O 1
ATOM 3099 N N . VAL B 1 183 ? 7.91 10.016 1.492 1 91.06 183 VAL B N 1
ATOM 3100 C CA . VAL B 1 183 ? 9.047 9.383 2.154 1 91.06 183 VAL B CA 1
ATOM 3101 C C . VAL B 1 183 ? 9.867 8.594 1.136 1 91.06 183 VAL B C 1
ATOM 3103 O O . VAL B 1 183 ? 9.305 7.965 0.235 1 91.06 183 VAL B O 1
ATOM 3106 N N . LEU B 1 184 ? 11.188 8.68 1.295 1 91.81 184 LEU B N 1
ATOM 3107 C CA . LEU B 1 184 ? 12.07 7.871 0.468 1 91.81 184 LEU B CA 1
ATOM 3108 C C . LEU B 1 184 ? 12.945 6.965 1.331 1 91.81 184 LEU B C 1
ATOM 3110 O O . LEU B 1 184 ? 13.523 7.414 2.324 1 91.81 184 LEU B O 1
ATOM 3114 N N . ILE B 1 185 ? 12.938 5.75 0.978 1 96.88 185 ILE B N 1
ATOM 3115 C CA . ILE B 1 185 ? 13.852 4.824 1.635 1 96.88 185 ILE B CA 1
ATOM 3116 C C . ILE B 1 185 ? 15.258 5 1.067 1 96.88 185 ILE B C 1
ATOM 3118 O O . ILE B 1 185 ? 15.438 5.047 -0.152 1 96.88 185 ILE B O 1
ATOM 3122 N N . THR B 1 186 ? 16.266 5.113 1.955 1 95.31 186 THR B N 1
ATOM 3123 C CA . THR B 1 186 ? 17.656 5.293 1.518 1 95.31 186 THR B CA 1
ATOM 3124 C C . THR B 1 186 ? 18.562 4.289 2.207 1 95.31 186 THR B C 1
ATOM 3126 O O . THR B 1 186 ? 18.281 3.836 3.316 1 95.31 186 THR B O 1
ATOM 3129 N N . GLY B 1 187 ? 19.656 3.969 1.457 1 95.25 187 GLY B N 1
ATOM 3130 C CA . GLY B 1 187 ? 20.641 3.049 2.023 1 95.25 187 GLY B CA 1
ATOM 3131 C C . GLY B 1 187 ? 20.031 1.706 2.4 1 95.25 187 GLY B C 1
ATOM 3132 O O . GLY B 1 187 ? 20.312 1.178 3.479 1 95.25 187 GLY B O 1
ATOM 3133 N N . TRP B 1 188 ? 19.141 1.205 1.627 1 97 188 TRP B N 1
ATOM 3134 C CA . TRP B 1 188 ? 18.422 -0.036 1.894 1 97 188 TRP B CA 1
ATOM 3135 C C . TRP B 1 188 ? 19.312 -1.247 1.646 1 97 188 TRP B C 1
ATOM 3137 O O . TRP B 1 188 ? 20.047 -1.298 0.653 1 97 188 TRP B O 1
ATOM 3147 N N . LYS B 1 189 ? 19.312 -2.223 2.541 1 95.62 189 LYS B N 1
ATOM 3148 C CA . LYS B 1 189 ? 20.062 -3.457 2.365 1 95.62 189 LYS B CA 1
ATOM 3149 C C . LYS B 1 189 ? 19.375 -4.633 3.047 1 95.62 189 LYS B C 1
ATOM 3151 O O . LYS B 1 189 ? 18.656 -4.449 4.031 1 95.62 189 LYS B O 1
ATOM 3156 N N . THR B 1 190 ? 19.609 -5.75 2.551 1 95.38 190 THR B N 1
ATOM 3157 C CA . THR B 1 190 ? 19.125 -6.984 3.152 1 95.38 190 THR B CA 1
ATOM 3158 C C . THR B 1 190 ? 20.125 -7.535 4.156 1 95.38 190 THR B C 1
ATOM 3160 O O . THR B 1 190 ? 21.312 -7.719 3.828 1 95.38 190 THR B O 1
ATOM 3163 N N . LEU B 1 191 ? 19.625 -7.777 5.34 1 95.5 191 LEU B N 1
ATOM 3164 C CA . LEU B 1 191 ? 20.5 -8.289 6.391 1 95.5 191 LEU B CA 1
ATOM 3165 C C . LEU B 1 191 ? 20.422 -9.812 6.469 1 95.5 191 LEU B C 1
ATOM 3167 O O . LEU B 1 191 ? 21.422 -10.477 6.754 1 95.5 191 LEU B O 1
ATOM 3171 N N . GLU B 1 192 ? 19.234 -10.234 6.332 1 94.12 192 GLU B N 1
ATOM 3172 C CA . GLU B 1 192 ? 18.984 -11.672 6.445 1 94.12 192 GLU B CA 1
ATOM 3173 C C . GLU B 1 192 ? 17.938 -12.133 5.426 1 94.12 192 GLU B C 1
ATOM 3175 O O . GLU B 1 192 ? 16.953 -11.438 5.176 1 94.12 192 GLU B O 1
ATOM 3180 N N . ASN B 1 193 ? 18.141 -13.188 4.77 1 92.81 193 ASN B N 1
ATOM 3181 C CA . ASN B 1 193 ? 17.266 -13.93 3.869 1 92.81 193 ASN B CA 1
ATOM 3182 C C . ASN B 1 193 ? 17.5 -15.438 3.969 1 92.81 193 ASN B C 1
ATOM 3184 O O . ASN B 1 193 ? 18.031 -16.047 3.045 1 92.81 193 ASN B O 1
ATOM 3188 N N . LYS B 1 194 ? 17.031 -15.992 5.035 1 94.25 194 LYS B N 1
ATOM 3189 C CA 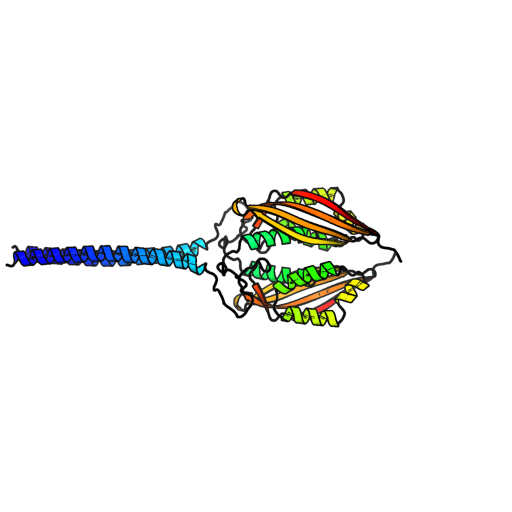. LYS B 1 194 ? 17.406 -17.359 5.402 1 94.25 194 LYS B CA 1
ATOM 3190 C C . LYS B 1 194 ? 16.219 -18.312 5.25 1 94.25 194 LYS B C 1
ATOM 3192 O O . LYS B 1 194 ? 15.094 -17.969 5.602 1 94.25 194 LYS B O 1
ATOM 3197 N N . ASP B 1 195 ? 16.5 -19.516 4.883 1 93.12 195 ASP B N 1
ATOM 3198 C CA . ASP B 1 195 ? 15.484 -20.547 4.758 1 93.12 195 ASP B CA 1
ATOM 3199 C C . ASP B 1 195 ? 15.055 -21.062 6.129 1 93.12 195 ASP B C 1
ATOM 3201 O O . ASP B 1 195 ? 15.891 -21.453 6.945 1 93.12 195 ASP B O 1
ATOM 3205 N N . LEU B 1 196 ? 13.82 -20.969 6.324 1 93.25 196 LEU B N 1
ATOM 3206 C CA . LEU B 1 196 ? 13.273 -21.469 7.582 1 93.25 196 LEU B CA 1
ATOM 3207 C C . LEU B 1 196 ? 12.688 -22.859 7.418 1 93.25 196 LEU B C 1
ATOM 3209 O O . LEU B 1 196 ? 12.852 -23.719 8.297 1 93.25 196 LEU B O 1
ATOM 3213 N N . SER B 1 197 ? 11.984 -23.094 6.348 1 91.75 197 SER B N 1
ATOM 3214 C CA . SER B 1 197 ? 11.367 -24.391 6.094 1 91.75 197 SER B CA 1
ATOM 3215 C C . SER B 1 197 ? 11.195 -24.625 4.598 1 91.75 197 SER B C 1
ATOM 3217 O O . SER B 1 197 ? 11.078 -23.688 3.816 1 91.75 197 SER B O 1
ATOM 3219 N N . ASP B 1 198 ? 11.25 -25.906 4.234 1 90.69 198 ASP B N 1
ATOM 3220 C CA . ASP B 1 198 ? 11 -26.391 2.881 1 90.69 198 ASP B CA 1
ATOM 3221 C C . ASP B 1 198 ? 10.109 -27.641 2.895 1 90.69 198 ASP B C 1
ATOM 3223 O O . ASP B 1 198 ? 10.562 -28.734 3.234 1 90.69 198 ASP B O 1
ATOM 3227 N N . VAL B 1 199 ? 8.914 -27.422 2.494 1 90.19 199 VAL B N 1
ATOM 3228 C CA . VAL B 1 199 ? 7.941 -28.5 2.537 1 90.19 199 VAL B CA 1
ATOM 3229 C C . VAL B 1 199 ? 7.637 -28.984 1.12 1 90.19 199 VAL B C 1
ATOM 3231 O O . VAL B 1 199 ? 7.207 -28.203 0.272 1 90.19 199 VAL B O 1
ATOM 3234 N N . GLN B 1 200 ? 7.816 -30.25 0.827 1 88.62 200 GLN B N 1
ATOM 3235 C CA . GLN B 1 200 ? 7.531 -30.812 -0.485 1 88.62 200 GLN B CA 1
ATOM 3236 C C . GLN B 1 200 ? 6.039 -31.109 -0.643 1 88.62 200 GLN B C 1
ATOM 3238 O O . GLN B 1 200 ? 5.391 -31.562 0.299 1 88.62 200 GLN B O 1
ATOM 3243 N N . LYS B 1 201 ? 5.441 -30.688 -1.792 1 83 201 LYS B N 1
ATOM 3244 C CA . LYS B 1 201 ? 4.027 -30.938 -2.045 1 83 201 LYS B CA 1
ATOM 3245 C C . LYS B 1 201 ? 3.809 -32.344 -2.619 1 83 201 LYS B C 1
ATOM 3247 O O . LYS B 1 201 ? 4.625 -32.812 -3.402 1 83 201 LYS B O 1
ATOM 3252 N N . ASN B 1 202 ? 3.129 -33.281 -1.953 1 65.88 202 ASN B N 1
ATOM 3253 C CA . ASN B 1 202 ? 2.871 -34.656 -2.418 1 65.88 202 ASN B CA 1
ATOM 3254 C C . ASN B 1 202 ? 2.098 -34.656 -3.734 1 65.88 202 ASN B C 1
ATOM 3256 O O . ASN B 1 202 ? 1.107 -33.938 -3.879 1 65.88 202 ASN B O 1
ATOM 3260 N N . SER B 1 203 ? 2.727 -34.656 -4.898 1 52.91 203 SER B N 1
ATOM 3261 C CA . SER B 1 203 ? 2.051 -34.906 -6.164 1 52.91 203 SER B CA 1
ATOM 3262 C C . SER B 1 203 ? 1.015 -36.031 -6.023 1 52.91 203 SER B C 1
ATOM 3264 O O . SER B 1 203 ? 1.334 -37.125 -5.562 1 52.91 203 SER B O 1
ATOM 3266 N N . PHE B 1 204 ? -0.155 -35.688 -5.535 1 43.41 204 PHE B N 1
ATOM 3267 C CA . PHE B 1 204 ? -1.003 -36.844 -5.754 1 43.41 204 PHE B CA 1
ATOM 3268 C C . PHE B 1 204 ? -1.11 -37.156 -7.238 1 43.41 204 PHE B C 1
ATOM 3270 O O . PHE B 1 204 ? -1.012 -36.281 -8.078 1 43.41 204 PHE B O 1
#

Foldseek 3Di:
DVVVVVVVVVVVVVVVVVVVVVVVVVVVVVVVVVVVVCVVCCQFAPLPPDDPDSPCPRHRHVDCPLVVLLFVLVVLLCQLQFFDFLDPVSNVVSLVLSPVAEDCVSVVVVVVCVVVCNNVCCNVQRKGKGKDWDDKDADPVQQKIKTWIKIWIDGPFKIWIWIWIKMFGKDAADADPSRNSRIYTYPIDTDGTGTDDMGTDPPD/DVVVVVVVVVVVVVVVVVVVVVVVVVVVVVVVVVVVVCVVCCQFAPLPPDDPDSPVPRHRHVDCPLVVLLFVLVVLLCQLQFFDFLDPVSNVVSLVLSPVAEPCVSVVVVVVCVVVCNNVCCNVQRKGKGKDWDDKDADPVQQKIKTWIKIWIDGPFKIWIWIWIKMFGKDAADADPSRNSRIYTYPIDTDGTGTDDMGTDPPD

Secondary structure (DSSP, 8-state):
-HHHHHHHHHHHHHHHHHHHHHHHHHHHHHHHHHHHHHHHHTTB------SSS------B-S---HHHHHHHHHHHHHHHHH---S-HHHHHHHHHHHHTTB-HHHHHHHHHHHHTTHHHHHHHTT-EEEEEEEEEEEETTTTEEEEEEEEEEE-SSEEEEEEEEEEEEEEE----SS-TT-EEEEEEEEEEEEEEEEEE----/-HHHHHHHHHHHHHHHHHHHHHHHHHHHHHHHHHHHHHHHHTTB------SSS------B-S---HHHHHHHHHHHHHHHHH---S-HHHHHHHHHHHHTTB-HHHHHHHHHHHHTTHHHHHHHTT-EEEEEEEEEEEETTTTEEEEEEEEEEE-SSEEEEEEEEEEEEEEE----SS-TT-EEEEEEEEEEEEEEEEEE----